Protein AF-A0A933WQN5-F1 (afdb_monomer_lite)

Foldseek 3Di:
DDPPDPPPDDFDLALVVLVDDLVLVLLLVLLLCVVVPWAWLVRLLLQQLGDSNHSLNSLVVCVVVQQWDFDDPDPVCSNGGTIHGDPNVVVVNVVSQVLFSDNGHHAGELVVLVVPLVPQAQDPPLLVLLCVLVVLLLFDSVLSNLLSVLQSLLAEAEEAQAALVCLVVNLVSQLRSQDDKDKDACWHDDPSAIEGQDDPVFWAAPVPPPDPDDPVCVVVVVVVSHDSIGITRQTREEDPPAADLQQQAWDADPNRGHTYDHNQSNNFSEEYEYRPNVRCQPRLLSNLVFDLVCCNVQWGWYQDPVRDIDIHGGGYRYYYYNDALVLHDPSNSVRHPYYGYRFAQDDCSQLVNLCSLCDPPLDDPCVSVVLCVVCVVVVNNTPNLSVQLSVQLVVVCVVCPPNDDPDPVSSVVSNVRSVVVVVVVVVPRPDPPD

Secondary structure (DSSP, 8-state):
---------PPP-SSGGG-S-HHHHHHHHHHHHHHH-SB-HHHHHHHHTS-HHHHHHHHHHHHHTTSEEEE-SSGGGGGGSEEEE-HHHHHHHHHHHTT----SSPPEEHHHHHHHTT--PPPTTHHHHHHHHHHTTT--HHHHHHHHHHHHHT-EEEEES--TTTHHHHHHHHHHH--SEEEEESEEEETTEEEE---TTT--BSTT---TT-TTTTTTGGGTS--SEEEEEPPEEEE-SS--HHHHSPEEPTTT--EEPPHHHHTTTSEEEESSTTS-HHHHHHHIIIIIHHHTTTEEEEE-TTS-EEEEE---EEEEET--GGGS-HHHHHHEEEEEE--B--TTHHHHHHHHHS-TTTS-TTHHHHHHHHHHHTT--BHHHHHHHHHHHHHHHHHHGGG----HHHHHHHHHHHHHHHHHHHHTS-----

Radius of gyration: 27.41 Å; chains: 1; bounding box: 64×62×77 Å

pLDDT: mean 86.14, std 16.0, range [29.2, 98.12]

Sequence (434 aa):
MNEDLPRTWSQPTTVAELHLPPTFVADHCIRTLSYQGPMTPTEIARHWHIHDAVVTEIIEVLKATGLVQIDSRQATLERHGRVRLTDLGQARVAAARERTWYAGPLPVSLADLRGRAGDMPAPDGMREVVRAELGALAIEASAADEIGQALVAGATLAISGVAADEQHELARALGWALIGEVTLPYAMFAAGAVVRMFDARYHRPTTSRSSAGDADDILRSHSDGGRQWATVARPAVTLTGGVLPSDVLPAYDDEAKFYLAPVPLAASGGLLCVADCGVNLPALADLARLWLIPGHDGAGIMLLRSGERIEVPWRAATVLFGVTPDMLPMASRHAATYGVDIAALAGGALAEFVARRLPAPTFPDGTPAIVAGLLERSGLGQRGAAAQTCRYLRDRARYEGAEFALTPEALQQAVAFAGAAAVASDDQRPRAVA

Structure (mmCIF, N/CA/C/O backbone):
data_AF-A0A933WQN5-F1
#
_entry.id   AF-A0A933WQN5-F1
#
loop_
_atom_site.group_PDB
_atom_site.id
_atom_site.type_symbol
_atom_site.label_atom_id
_atom_site.label_alt_id
_atom_site.label_comp_id
_atom_site.label_asym_id
_atom_site.label_entity_id
_atom_site.label_seq_id
_atom_site.pdbx_PDB_ins_code
_atom_site.Cartn_x
_atom_site.Cartn_y
_atom_site.Cartn_z
_atom_site.occupancy
_atom_site.B_iso_or_equiv
_atom_site.auth_seq_id
_atom_site.auth_comp_id
_atom_site.auth_asym_id
_atom_site.auth_atom_id
_atom_site.pdbx_PDB_model_num
ATOM 1 N N . MET A 1 1 ? 22.984 -4.377 29.761 1.00 34.69 1 MET A N 1
ATOM 2 C CA . MET A 1 1 ? 22.609 -5.797 29.887 1.00 34.69 1 MET A CA 1
ATOM 3 C C . MET A 1 1 ? 21.104 -5.872 30.072 1.00 34.69 1 MET A C 1
ATOM 5 O O . MET A 1 1 ? 20.617 -5.897 31.191 1.00 34.69 1 MET A O 1
ATOM 9 N N . ASN A 1 2 ? 20.388 -5.785 28.960 1.00 29.20 2 ASN A N 1
ATOM 10 C CA . ASN A 1 2 ? 19.104 -6.439 28.773 1.00 29.20 2 ASN A CA 1
ATOM 11 C C . ASN A 1 2 ? 19.095 -6.713 27.270 1.00 29.20 2 ASN A C 1
ATOM 13 O O . ASN A 1 2 ? 18.955 -5.784 26.482 1.00 29.20 2 ASN A O 1
ATOM 17 N N . GLU A 1 3 ? 19.511 -7.921 26.899 1.00 32.78 3 GLU A N 1
ATOM 18 C CA . GLU A 1 3 ? 19.456 -8.378 25.515 1.00 32.78 3 GLU A CA 1
ATOM 19 C C . GLU A 1 3 ? 17.987 -8.347 25.092 1.00 32.78 3 GLU A C 1
ATOM 21 O O . GLU A 1 3 ? 17.130 -8.902 25.785 1.00 32.78 3 GLU A O 1
ATOM 26 N N . ASP A 1 4 ? 17.706 -7.639 23.998 1.00 38.25 4 ASP A N 1
ATOM 27 C CA . ASP A 1 4 ? 16.404 -7.605 23.345 1.00 38.25 4 ASP A CA 1
ATOM 28 C C . ASP A 1 4 ? 16.048 -9.022 22.883 1.00 38.25 4 ASP A C 1
ATOM 30 O O . ASP A 1 4 ? 16.367 -9.453 21.775 1.00 38.25 4 ASP A O 1
ATOM 34 N N . LEU A 1 5 ? 15.388 -9.774 23.763 1.00 33.97 5 LEU A N 1
ATOM 35 C CA . LEU A 1 5 ? 14.609 -10.930 23.355 1.00 33.97 5 LEU A CA 1
ATOM 36 C C . LEU A 1 5 ? 13.571 -10.439 22.333 1.00 33.97 5 LEU A C 1
ATOM 38 O O . LEU A 1 5 ? 12.921 -9.418 22.587 1.00 33.97 5 LEU A O 1
ATOM 42 N N . PRO A 1 6 ? 13.382 -11.136 21.199 1.00 38.94 6 PRO A N 1
ATOM 43 C CA . PRO A 1 6 ? 12.379 -10.745 20.218 1.00 38.94 6 PRO A CA 1
ATOM 44 C C . PRO A 1 6 ? 11.023 -10.640 20.918 1.00 38.94 6 PRO A C 1
ATOM 46 O O . PRO A 1 6 ? 10.581 -11.592 21.571 1.00 38.94 6 PRO A O 1
ATOM 49 N N . ARG A 1 7 ? 10.375 -9.469 20.824 1.00 47.41 7 ARG A N 1
ATOM 50 C CA . ARG A 1 7 ? 9.037 -9.253 21.383 1.00 47.41 7 ARG A CA 1
ATOM 51 C C . ARG A 1 7 ? 8.089 -10.232 20.702 1.00 47.41 7 ARG A C 1
ATOM 53 O O . ARG A 1 7 ? 7.663 -10.039 19.569 1.00 47.41 7 ARG A O 1
ATOM 60 N N . THR A 1 8 ? 7.762 -11.317 21.391 1.00 53.09 8 THR A N 1
ATOM 61 C CA . THR A 1 8 ? 6.721 -12.232 20.939 1.00 53.09 8 THR A CA 1
ATOM 62 C C . THR A 1 8 ? 5.389 -11.529 21.157 1.00 53.09 8 THR A C 1
ATOM 64 O O . THR A 1 8 ? 4.888 -11.440 22.273 1.00 53.09 8 THR A O 1
ATOM 67 N N . TRP A 1 9 ? 4.837 -10.950 20.090 1.00 64.81 9 TRP A N 1
ATOM 68 C CA . TRP A 1 9 ? 3.533 -10.290 20.132 1.00 64.81 9 TRP A CA 1
ATOM 69 C C . TRP A 1 9 ? 2.453 -11.295 20.531 1.00 64.81 9 TRP A C 1
ATOM 71 O O . TRP A 1 9 ? 2.046 -12.138 19.724 1.00 64.81 9 TRP A O 1
ATOM 81 N N . SER A 1 10 ? 1.997 -11.197 21.777 1.00 71.12 10 SER A N 1
ATOM 82 C CA . SER A 1 10 ? 0.837 -11.921 22.281 1.00 71.12 10 SER A CA 1
ATOM 83 C C . SER A 1 10 ? -0.442 -11.244 21.801 1.00 71.12 10 SER A C 1
ATOM 85 O O . SER A 1 10 ? -0.535 -10.018 21.744 1.00 71.12 10 SER A O 1
ATOM 87 N N . GLN A 1 11 ? -1.438 -12.047 21.446 1.00 80.62 11 GLN A N 1
ATOM 88 C CA . GLN A 1 11 ? -2.759 -11.535 21.109 1.00 80.62 11 GLN A CA 1
ATOM 89 C C . GLN A 1 11 ? -3.402 -10.883 22.350 1.00 80.62 11 GLN A C 1
ATOM 91 O O . GLN A 1 11 ? -3.290 -11.467 23.428 1.00 80.62 11 GLN A O 1
ATOM 96 N N . PRO A 1 12 ? -4.095 -9.733 22.215 1.00 87.62 12 PRO A N 1
ATOM 97 C CA . PRO A 1 12 ? -4.874 -9.160 23.307 1.00 87.62 12 PRO A CA 1
ATOM 98 C C . PRO A 1 12 ? -5.915 -10.152 23.832 1.00 87.62 12 PRO A C 1
ATOM 100 O O . PRO A 1 12 ? -6.675 -10.735 23.052 1.00 87.62 12 PRO A O 1
ATOM 103 N N . THR A 1 13 ? -5.959 -10.327 25.148 1.00 89.75 13 THR A N 1
ATOM 104 C CA . THR A 1 13 ? -6.901 -11.216 25.845 1.00 89.75 13 THR A CA 1
ATOM 105 C C . THR A 1 13 ? -7.920 -10.467 26.699 1.00 89.75 13 THR A C 1
ATOM 107 O O . THR A 1 13 ? -8.930 -11.060 27.078 1.00 89.75 13 THR A O 1
ATOM 110 N N . THR A 1 14 ? -7.713 -9.166 26.921 1.00 92.38 14 THR A N 1
ATOM 111 C CA . THR A 1 14 ? -8.640 -8.265 27.628 1.00 92.38 14 THR A CA 1
ATOM 112 C C . THR A 1 14 ? -9.016 -7.051 26.770 1.00 92.38 14 THR A C 1
ATOM 114 O O . THR A 1 14 ? -8.303 -6.694 25.830 1.00 92.38 14 THR A O 1
ATOM 117 N N . VAL A 1 15 ? -10.134 -6.380 27.078 1.00 92.94 15 VAL A N 1
ATOM 118 C CA . VAL A 1 15 ? -10.544 -5.149 26.364 1.00 92.94 15 VAL A CA 1
ATOM 119 C C . VAL A 1 15 ? -9.545 -4.010 26.577 1.00 92.94 15 VAL A C 1
ATOM 121 O O . VAL A 1 15 ? -9.318 -3.214 25.667 1.00 92.94 15 VAL A O 1
ATOM 124 N N . ALA A 1 16 ? -8.922 -3.940 27.756 1.00 93.25 16 ALA A N 1
ATOM 125 C CA . ALA A 1 16 ? -7.923 -2.922 28.076 1.00 93.25 16 ALA A CA 1
ATOM 126 C C . ALA A 1 16 ? -6.682 -3.010 27.168 1.00 93.25 16 ALA A C 1
ATOM 128 O O . ALA A 1 16 ? -6.179 -1.979 26.722 1.00 93.25 16 ALA A O 1
ATOM 129 N N . GLU A 1 17 ? -6.242 -4.228 26.834 1.00 92.62 17 GLU A N 1
ATOM 130 C CA . GLU A 1 17 ? -5.099 -4.494 25.945 1.00 92.62 17 GLU A CA 1
ATOM 131 C C . GLU A 1 17 ? -5.346 -4.101 24.481 1.00 92.62 17 GLU A C 1
ATOM 133 O O . GLU A 1 17 ? -4.399 -4.037 23.703 1.00 92.62 17 GLU A O 1
ATOM 138 N N . LEU A 1 18 ? -6.596 -3.827 24.084 1.00 93.00 18 LEU A N 1
ATOM 139 C CA . LEU A 1 18 ? -6.897 -3.332 22.737 1.00 93.00 18 LEU A CA 1
ATOM 140 C C . LEU A 1 18 ? -6.445 -1.879 22.527 1.00 93.00 18 LEU A C 1
ATOM 142 O O . LEU A 1 18 ? -6.369 -1.430 21.385 1.00 93.00 18 LEU A O 1
ATOM 146 N N . HIS A 1 19 ? -6.262 -1.114 23.612 1.00 95.06 19 HIS A N 1
ATOM 147 C CA . HIS A 1 19 ? -5.967 0.325 23.582 1.00 95.06 19 HIS A CA 1
ATOM 148 C C . HIS A 1 19 ? -6.928 1.140 22.689 1.00 95.06 19 HIS A C 1
ATOM 150 O O . HIS A 1 19 ? -6.566 2.166 22.104 1.00 95.06 19 HIS A O 1
ATOM 156 N N . LEU A 1 20 ? -8.182 0.688 22.588 1.00 96.81 20 LEU A N 1
ATOM 157 C CA . LEU A 1 20 ? -9.261 1.356 21.865 1.00 96.81 20 LEU A CA 1
ATOM 158 C C . LEU A 1 20 ? -10.215 2.053 22.843 1.00 96.81 20 LEU A C 1
ATOM 160 O O . LEU A 1 20 ? -10.438 1.553 23.947 1.00 96.81 20 LEU A O 1
ATOM 164 N N . PRO A 1 21 ? -10.862 3.165 22.444 1.00 96.75 21 PRO A N 1
ATOM 165 C CA . PRO A 1 21 ? -11.896 3.779 23.268 1.00 96.75 21 PRO A CA 1
ATOM 166 C C . PRO A 1 21 ? -13.042 2.789 23.555 1.00 96.75 21 PRO A C 1
ATOM 168 O O . PRO A 1 21 ? -13.605 2.234 22.605 1.00 96.75 21 PRO A O 1
ATOM 171 N N . PRO A 1 22 ? -13.472 2.606 24.819 1.00 94.56 22 PRO A N 1
ATOM 172 C CA . PRO A 1 22 ? -14.534 1.652 25.159 1.00 94.56 22 PRO A CA 1
ATOM 173 C C . PRO A 1 22 ? -15.848 1.912 24.412 1.00 94.56 22 PRO A C 1
ATOM 175 O O . PRO A 1 22 ? -16.540 0.984 23.999 1.00 94.56 22 PRO A O 1
ATOM 178 N N . THR A 1 23 ? -16.170 3.187 24.173 1.00 94.62 23 THR A N 1
ATOM 179 C CA . THR A 1 23 ? -17.345 3.598 23.393 1.00 94.62 23 THR A CA 1
ATOM 180 C C . THR A 1 23 ? -17.260 3.152 21.936 1.00 94.62 23 THR A C 1
ATOM 182 O O . THR A 1 23 ? -18.267 2.720 21.380 1.00 94.62 23 THR A O 1
ATOM 185 N N . PHE A 1 24 ? -16.071 3.206 21.327 1.00 97.19 24 PHE A N 1
ATOM 186 C CA . PHE A 1 24 ? -15.846 2.722 19.968 1.00 97.19 24 PHE A CA 1
ATOM 187 C C . PHE A 1 24 ? -16.031 1.204 19.886 1.00 97.19 24 PHE A C 1
ATOM 189 O O . PHE A 1 24 ? -16.713 0.732 18.980 1.00 97.19 24 PHE A O 1
ATOM 196 N N . VAL A 1 25 ? -15.482 0.454 20.846 1.00 97.31 25 VAL A N 1
ATOM 197 C CA . VAL A 1 25 ? -15.598 -1.013 20.909 1.00 97.31 25 VAL A CA 1
ATOM 198 C C . VAL A 1 25 ? -17.058 -1.447 21.094 1.00 97.31 25 VAL A C 1
ATOM 200 O O . VAL A 1 25 ? -17.551 -2.307 20.361 1.00 97.31 25 VAL A O 1
ATOM 203 N N . ALA A 1 26 ? -17.783 -0.801 22.012 1.00 96.19 26 ALA A N 1
ATOM 204 C CA . ALA A 1 26 ? -19.210 -1.032 22.231 1.00 96.19 26 ALA A CA 1
ATOM 205 C C . ALA A 1 26 ? -20.041 -0.739 20.969 1.00 96.19 26 ALA A C 1
ATOM 207 O O . ALA A 1 26 ? -20.842 -1.571 20.538 1.00 96.19 26 ALA A O 1
ATOM 208 N N . ASP A 1 27 ? -19.808 0.419 20.340 1.00 97.38 27 ASP A N 1
ATOM 209 C CA . ASP A 1 27 ? -20.450 0.796 19.081 1.00 97.38 27 ASP A CA 1
ATOM 210 C C . ASP A 1 27 ? -20.128 -0.194 17.945 1.00 97.38 27 ASP A C 1
ATOM 212 O O . ASP A 1 27 ? -20.992 -0.502 17.125 1.00 97.38 27 ASP A O 1
ATOM 216 N N . HIS A 1 28 ? -18.894 -0.704 17.886 1.00 98.12 28 HIS A N 1
ATOM 217 C CA . HIS A 1 28 ? -18.466 -1.683 16.884 1.00 98.12 28 HIS A CA 1
ATOM 218 C C . HIS A 1 28 ? -19.211 -3.008 17.032 1.00 98.12 28 HIS A C 1
ATOM 220 O O . HIS A 1 28 ? -19.645 -3.574 16.026 1.00 98.12 28 HIS A O 1
ATOM 226 N N . CYS A 1 29 ? -19.448 -3.455 18.270 1.00 97.81 29 CYS A N 1
ATOM 227 C CA . CYS A 1 29 ? -20.253 -4.643 18.570 1.00 97.81 29 CYS A CA 1
ATOM 228 C C . CYS A 1 29 ? -21.681 -4.501 18.057 1.00 97.81 29 CYS A C 1
ATOM 230 O O . CYS A 1 29 ? -22.148 -5.324 17.268 1.00 97.81 29 CYS A O 1
ATOM 232 N N . ILE A 1 30 ? -22.360 -3.416 18.437 1.00 98.06 30 ILE A N 1
ATOM 233 C CA . ILE A 1 30 ? -23.757 -3.231 18.044 1.00 98.06 30 ILE A CA 1
ATOM 234 C C . ILE A 1 30 ? -23.906 -3.014 16.533 1.00 98.06 30 ILE A C 1
ATOM 236 O O . ILE A 1 30 ? -24.859 -3.523 15.947 1.00 98.06 30 ILE A O 1
ATOM 240 N N . ARG A 1 31 ? -22.949 -2.341 15.870 1.00 97.81 31 ARG A N 1
ATOM 241 C CA . ARG A 1 31 ? -22.921 -2.239 14.398 1.00 97.81 31 ARG A CA 1
ATOM 242 C C . ARG A 1 31 ? -22.758 -3.608 13.748 1.00 97.81 31 ARG A C 1
ATOM 244 O O . ARG A 1 31 ? -23.493 -3.926 12.820 1.00 97.81 31 ARG A O 1
ATOM 251 N N . THR A 1 32 ? -21.833 -4.421 14.255 1.00 97.94 32 THR A N 1
ATOM 252 C CA . THR A 1 32 ? -21.588 -5.775 13.739 1.00 97.94 32 THR A CA 1
ATOM 253 C C . THR A 1 32 ? -22.855 -6.625 13.824 1.00 97.94 32 THR A C 1
ATOM 255 O O . THR A 1 32 ? -23.288 -7.168 12.812 1.00 97.94 32 THR A O 1
ATOM 258 N N . LEU A 1 33 ? -23.507 -6.660 14.990 1.00 97.94 33 LEU A N 1
ATOM 259 C CA . LEU A 1 33 ? -24.759 -7.400 15.195 1.00 97.94 33 LEU A CA 1
ATOM 260 C C . LEU A 1 33 ? -25.924 -6.851 14.358 1.00 97.94 33 LEU A C 1
ATOM 262 O O . LEU A 1 33 ? -26.795 -7.609 13.939 1.00 97.94 33 LEU A O 1
ATOM 266 N N . SER A 1 34 ? -25.957 -5.541 14.097 1.00 97.81 34 SER A N 1
ATOM 267 C CA . SER A 1 34 ? -26.976 -4.934 13.233 1.00 97.81 34 SER A CA 1
ATOM 268 C C . SER A 1 34 ? -26.846 -5.390 11.778 1.00 97.81 34 SER A C 1
ATOM 270 O O . SER A 1 34 ? -27.858 -5.618 11.121 1.00 97.81 34 SER A O 1
ATOM 272 N N . TYR A 1 35 ? -25.617 -5.553 11.278 1.00 96.69 35 TYR A N 1
ATOM 273 C CA . TYR A 1 35 ? -25.368 -5.934 9.884 1.00 96.69 35 TYR A CA 1
ATOM 274 C C . TYR A 1 35 ? -25.373 -7.446 9.654 1.00 96.69 35 TYR A C 1
ATOM 276 O O . TYR A 1 35 ? -25.874 -7.902 8.631 1.00 96.69 35 TYR A O 1
ATOM 284 N N . GLN A 1 36 ? -24.809 -8.216 10.586 1.00 96.44 36 GLN A N 1
ATOM 285 C CA . GLN A 1 36 ? -24.665 -9.673 10.470 1.00 96.44 36 GLN A CA 1
ATOM 286 C C . GLN A 1 36 ? -25.844 -10.440 11.091 1.00 96.44 36 GLN A C 1
ATOM 288 O O . GLN A 1 36 ? -25.992 -11.642 10.877 1.00 96.44 36 GLN A O 1
ATOM 293 N N . GLY A 1 37 ? -26.692 -9.758 11.865 1.00 96.31 37 GLY A N 1
ATOM 294 C CA . GLY A 1 37 ? -27.723 -10.384 12.683 1.00 96.31 37 GLY A CA 1
ATOM 295 C C . GLY A 1 37 ? -27.170 -10.958 13.995 1.00 96.31 37 GLY A C 1
ATOM 296 O O . GLY A 1 37 ? -26.030 -10.684 14.375 1.00 96.31 37 GLY A O 1
ATOM 297 N N . PRO A 1 38 ? -27.981 -11.738 14.735 1.00 96.56 38 PRO A N 1
ATOM 298 C CA . PRO A 1 38 ? -27.545 -12.359 15.980 1.00 96.56 38 PRO A CA 1
ATOM 299 C C . PRO A 1 38 ? -26.350 -13.282 15.753 1.00 96.56 38 PRO A C 1
ATOM 301 O O . PRO A 1 38 ? -26.415 -14.104 14.844 1.00 96.56 38 PRO A O 1
ATOM 304 N N . MET A 1 39 ? -25.318 -13.215 16.596 1.00 96.06 39 MET A N 1
ATOM 305 C CA . MET A 1 39 ? -24.082 -14.006 16.469 1.00 96.06 39 MET A CA 1
ATOM 306 C C . MET A 1 39 ? -23.695 -14.651 17.803 1.00 96.06 39 MET A C 1
ATOM 308 O O . MET A 1 39 ? -23.986 -14.102 18.863 1.00 96.06 39 MET A O 1
ATOM 312 N N . THR A 1 40 ? -23.030 -15.805 17.784 1.00 94.69 40 THR A N 1
ATOM 313 C CA . THR A 1 40 ? -22.365 -16.338 18.990 1.00 94.69 40 THR A CA 1
ATOM 314 C C . THR A 1 40 ? -21.084 -15.545 19.297 1.00 94.69 40 THR A C 1
ATOM 316 O O . THR A 1 40 ? -20.512 -14.943 18.384 1.00 94.69 40 THR A O 1
ATOM 319 N N . PRO A 1 41 ? -20.570 -15.551 20.543 1.00 93.44 41 PRO A N 1
ATOM 320 C CA . PRO A 1 41 ? -19.302 -14.891 20.868 1.00 93.44 41 PRO A CA 1
ATOM 321 C C . PRO A 1 41 ? -18.140 -15.353 19.979 1.00 93.44 41 PRO A C 1
ATOM 323 O O . PRO A 1 41 ? -17.377 -14.527 19.492 1.00 93.44 41 PRO A O 1
ATOM 326 N N . THR A 1 42 ? -18.069 -16.649 19.671 1.00 92.06 42 THR A N 1
ATOM 327 C CA . THR A 1 42 ? -17.041 -17.211 18.783 1.00 92.06 42 THR A CA 1
ATOM 328 C C . THR A 1 42 ? -17.187 -16.741 17.335 1.00 92.06 42 THR A C 1
ATOM 330 O O . THR A 1 42 ? -16.191 -16.501 16.656 1.00 92.06 42 THR A O 1
ATOM 333 N N . GLU A 1 43 ? -18.416 -16.573 16.836 1.00 93.94 43 GLU A N 1
ATOM 334 C CA . GLU A 1 43 ? -18.649 -15.977 15.513 1.00 93.94 43 GLU A CA 1
ATOM 335 C C . GLU A 1 43 ? -18.165 -14.515 15.478 1.00 93.94 43 GLU A C 1
ATOM 337 O O . GLU A 1 43 ? -17.518 -14.112 14.511 1.00 93.94 43 GLU A O 1
ATOM 342 N N . ILE A 1 44 ? -18.421 -13.733 16.536 1.00 95.56 44 ILE A N 1
ATOM 343 C CA . ILE A 1 44 ? -17.958 -12.337 16.646 1.00 95.56 44 ILE A CA 1
ATOM 344 C C . ILE A 1 44 ? -16.427 -12.283 16.718 1.00 95.56 44 ILE A C 1
ATOM 346 O O . ILE A 1 44 ? -15.810 -11.506 15.991 1.00 95.56 44 ILE A O 1
ATOM 350 N N . ALA A 1 45 ? -15.803 -13.123 17.546 1.00 93.75 45 ALA A N 1
ATOM 351 C CA . ALA A 1 45 ? -14.350 -13.175 17.709 1.00 93.75 45 ALA A CA 1
ATOM 352 C C . ALA A 1 45 ? -13.639 -13.506 16.394 1.00 93.75 45 ALA A C 1
ATOM 354 O O . ALA A 1 45 ? -12.683 -12.823 16.018 1.00 93.75 45 ALA A O 1
ATOM 355 N N . ARG A 1 46 ? -14.166 -14.482 15.642 1.00 91.88 46 ARG A N 1
ATOM 356 C CA . ARG A 1 46 ? -13.685 -14.828 14.297 1.00 91.88 46 ARG A CA 1
ATOM 357 C C . ARG A 1 46 ? -13.839 -13.670 13.318 1.00 91.88 46 ARG A C 1
ATOM 359 O O . ARG A 1 46 ? -12.876 -13.332 12.642 1.00 91.88 46 ARG A O 1
ATOM 366 N N . HIS A 1 47 ? -15.015 -13.039 13.271 1.00 93.31 47 HIS A N 1
ATOM 367 C CA . HIS A 1 47 ? -15.279 -11.890 12.393 1.00 93.31 47 HIS A CA 1
ATOM 368 C C . HIS A 1 47 ? -14.359 -10.697 12.694 1.00 93.31 47 HIS A C 1
ATOM 370 O O . HIS A 1 47 ? -13.953 -9.959 11.798 1.00 93.31 47 HIS A O 1
ATOM 376 N N . TRP A 1 48 ? -13.998 -10.507 13.962 1.00 95.06 48 TRP A N 1
ATOM 377 C CA . TRP A 1 48 ? -13.121 -9.424 14.404 1.00 95.06 48 TRP A CA 1
ATOM 378 C C . TRP A 1 48 ? -11.637 -9.771 14.423 1.00 95.06 48 TRP A C 1
ATOM 380 O O . TRP A 1 48 ? -10.820 -8.863 14.573 1.00 95.06 48 TRP A O 1
ATOM 390 N N . HIS A 1 49 ? -11.296 -11.045 14.244 1.00 91.94 49 HIS A N 1
ATOM 391 C CA . HIS A 1 49 ? -9.953 -11.596 14.390 1.00 91.94 49 HIS A CA 1
ATOM 392 C C . HIS A 1 49 ? -9.305 -11.303 15.761 1.00 91.94 49 HIS A C 1
ATOM 394 O O . HIS A 1 49 ? -8.113 -10.994 15.849 1.00 91.94 49 HIS A O 1
ATOM 400 N N . ILE A 1 50 ? -10.084 -11.409 16.841 1.00 91.06 50 ILE A N 1
ATOM 401 C CA . ILE A 1 50 ? -9.618 -11.224 18.227 1.00 91.06 50 ILE A CA 1
ATOM 402 C C . ILE A 1 50 ? -9.907 -12.453 19.089 1.00 91.06 50 ILE A C 1
ATOM 404 O O . ILE A 1 50 ? -10.603 -13.368 18.663 1.00 91.06 50 ILE A O 1
ATOM 408 N N . HIS A 1 51 ? -9.359 -12.473 20.303 1.00 90.75 51 HIS A N 1
ATOM 409 C CA . HIS A 1 51 ? -9.525 -13.585 21.227 1.00 90.75 51 HIS A CA 1
ATOM 410 C C . HIS A 1 51 ? -10.951 -13.618 21.806 1.00 90.75 51 HIS A C 1
ATOM 412 O O . HIS A 1 51 ? -11.518 -12.574 22.139 1.00 90.75 51 HIS A O 1
ATOM 418 N N . ASP A 1 52 ? -11.511 -14.817 21.992 1.00 89.19 52 ASP A N 1
ATOM 419 C CA . ASP A 1 52 ? -12.878 -15.024 22.506 1.00 89.19 52 ASP A CA 1
ATOM 420 C C . ASP A 1 52 ? -13.115 -14.363 23.879 1.00 89.19 52 ASP A C 1
ATOM 422 O O . ASP A 1 52 ? -14.211 -13.873 24.172 1.00 89.19 52 ASP A O 1
ATOM 426 N N . ALA A 1 53 ? -12.080 -14.317 24.726 1.00 90.62 53 ALA A N 1
ATOM 427 C CA . ALA A 1 53 ? -12.152 -13.688 26.050 1.00 90.62 53 ALA A CA 1
ATOM 428 C C . ALA A 1 53 ? -12.487 -12.189 25.968 1.00 90.62 53 ALA A C 1
ATOM 430 O O . ALA A 1 53 ? -13.333 -11.709 26.722 1.00 90.62 53 ALA A O 1
ATOM 431 N N . VAL A 1 54 ? -11.908 -11.480 24.994 1.00 93.75 54 VAL A N 1
ATOM 432 C CA . VAL A 1 54 ? -12.158 -10.050 24.773 1.00 93.75 54 VAL A CA 1
ATOM 433 C C . VAL A 1 54 ? -13.610 -9.825 24.363 1.00 93.75 54 VAL A C 1
ATOM 435 O O . VAL A 1 54 ? -14.288 -8.951 24.893 1.00 93.75 54 VAL A O 1
ATOM 438 N N . VAL A 1 55 ? -14.122 -10.646 23.442 1.00 94.88 55 VAL A N 1
ATOM 439 C CA . VAL A 1 55 ? -15.525 -10.571 23.011 1.00 94.88 55 VAL A CA 1
ATOM 440 C C . VAL A 1 55 ? -16.478 -10.835 24.172 1.00 94.88 55 VAL A C 1
ATOM 442 O O . VAL A 1 55 ? -17.488 -10.145 24.306 1.00 94.88 55 VAL A O 1
ATOM 445 N N . THR A 1 56 ? -16.153 -11.803 25.028 1.00 93.69 56 THR A N 1
ATOM 446 C CA . THR A 1 56 ? -16.964 -12.134 26.206 1.00 93.69 56 THR A CA 1
ATOM 447 C C . THR A 1 56 ? -17.074 -10.937 27.152 1.00 93.69 56 THR A C 1
ATOM 449 O O . THR A 1 56 ? -18.185 -10.568 27.527 1.00 93.69 56 THR A O 1
ATOM 452 N N . GLU A 1 57 ? -15.954 -10.278 27.460 1.00 95.19 57 GLU A N 1
ATOM 453 C CA . GLU A 1 57 ? -15.922 -9.066 28.293 1.00 95.19 57 GLU A CA 1
ATOM 454 C C . GLU A 1 57 ? -16.781 -7.938 27.686 1.00 95.19 57 GLU A C 1
ATOM 456 O O . GLU A 1 57 ? -17.585 -7.308 28.378 1.00 95.19 57 GLU A O 1
ATOM 461 N N . ILE A 1 58 ? -16.700 -7.733 26.366 1.00 96.50 58 ILE A N 1
ATOM 462 C CA . ILE A 1 58 ? -17.511 -6.733 25.647 1.00 96.50 58 ILE A CA 1
ATOM 463 C C . ILE A 1 58 ? -19.006 -7.045 25.764 1.00 96.50 58 ILE A C 1
ATOM 465 O O . ILE A 1 58 ? -19.811 -6.147 26.022 1.00 96.50 58 ILE A O 1
ATOM 469 N N . ILE A 1 59 ? -19.398 -8.307 25.580 1.00 96.88 59 ILE A N 1
ATOM 470 C CA . ILE A 1 59 ? -20.802 -8.726 25.669 1.00 96.88 59 ILE A CA 1
ATOM 471 C C . ILE A 1 59 ? -21.337 -8.531 27.088 1.00 96.88 59 ILE A C 1
ATOM 473 O O . ILE A 1 59 ? -22.468 -8.069 27.235 1.00 96.88 59 ILE A O 1
ATOM 477 N N . GLU A 1 60 ? -20.555 -8.840 28.125 1.00 95.38 60 GLU A N 1
ATOM 478 C CA . GLU A 1 60 ? -20.967 -8.642 29.520 1.00 95.38 60 GLU A CA 1
ATOM 479 C C . GLU A 1 60 ? -21.273 -7.162 29.807 1.00 95.38 60 GLU A C 1
ATOM 481 O O . GLU A 1 60 ? -22.331 -6.851 30.363 1.00 95.38 60 GLU A O 1
ATOM 486 N N . VAL A 1 61 ? -20.429 -6.238 29.330 1.00 95.75 61 VAL A N 1
ATOM 487 C CA . VAL A 1 61 ? -20.662 -4.785 29.443 1.00 95.75 61 VAL 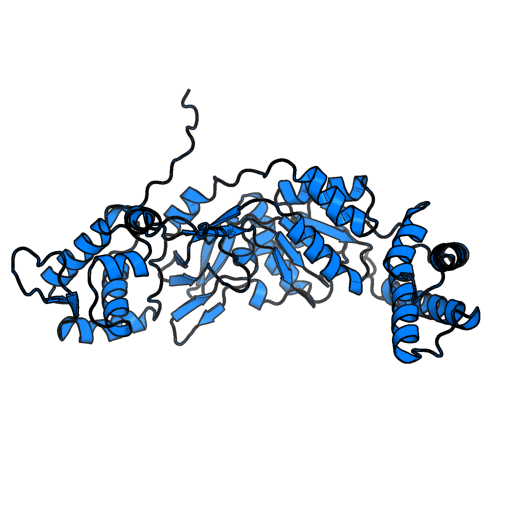A CA 1
ATOM 488 C C . VAL A 1 61 ? -21.921 -4.350 28.682 1.00 95.75 61 VAL A C 1
ATOM 490 O O . VAL A 1 61 ? -22.753 -3.597 29.201 1.00 95.75 61 VAL A O 1
ATOM 493 N N . LEU A 1 62 ? -22.107 -4.828 27.451 1.00 97.62 62 LEU A N 1
ATOM 494 C CA . LEU A 1 62 ? -23.273 -4.479 26.631 1.00 97.62 62 LEU A CA 1
ATOM 495 C C . LEU A 1 62 ? -24.580 -5.056 27.188 1.00 97.62 62 LEU A C 1
ATOM 497 O O . LEU A 1 62 ? -25.638 -4.436 27.069 1.00 97.62 62 LEU A O 1
ATOM 501 N N . LYS A 1 63 ? -24.519 -6.237 27.808 1.00 96.88 63 LYS A N 1
ATOM 502 C CA . LYS A 1 63 ? -25.661 -6.871 28.467 1.00 96.88 63 LYS A CA 1
ATOM 503 C C . LYS A 1 63 ? -26.035 -6.110 29.736 1.00 96.88 63 LYS A C 1
ATOM 505 O O . LYS A 1 63 ? -27.209 -5.814 29.935 1.00 96.88 63 LYS A O 1
ATOM 510 N N . ALA A 1 64 ? -25.052 -5.734 30.558 1.00 96.44 64 ALA A N 1
ATOM 511 C CA . ALA A 1 64 ? -25.276 -4.942 31.769 1.00 96.44 64 ALA A CA 1
ATOM 512 C C . ALA A 1 64 ? -25.887 -3.561 31.468 1.00 96.44 64 ALA A C 1
ATOM 514 O O . ALA A 1 64 ? -26.683 -3.048 32.250 1.00 96.44 64 ALA A O 1
ATOM 515 N N . THR A 1 65 ? -25.560 -2.981 30.311 1.00 96.56 65 THR A N 1
ATOM 516 C CA . THR A 1 65 ? -26.140 -1.716 29.825 1.00 96.56 65 THR A CA 1
ATOM 517 C C . THR A 1 65 ? -27.464 -1.891 29.070 1.00 96.56 65 THR A C 1
ATOM 519 O O . THR A 1 65 ? -28.051 -0.906 28.625 1.00 96.56 65 THR A O 1
ATOM 522 N N . GLY A 1 66 ? -27.961 -3.125 28.926 1.00 97.25 66 GLY A N 1
ATOM 523 C CA . GLY A 1 66 ? -29.236 -3.431 28.274 1.00 97.25 66 GLY A CA 1
ATOM 524 C C . GLY A 1 66 ? -29.236 -3.259 26.753 1.00 97.25 66 GLY A C 1
ATOM 525 O O . GLY A 1 66 ? -30.308 -3.225 26.153 1.00 97.25 66 GLY A O 1
ATOM 526 N N . LEU A 1 67 ? -28.069 -3.141 26.113 1.00 97.69 67 LEU A N 1
ATOM 527 C CA . LEU A 1 67 ? -27.936 -2.981 24.658 1.00 97.69 67 LEU A CA 1
ATOM 528 C C . LEU A 1 67 ? -28.044 -4.313 23.910 1.00 97.69 67 LEU A C 1
ATOM 530 O O . LEU A 1 67 ? -28.485 -4.356 22.760 1.00 97.69 67 LEU A O 1
ATOM 534 N N . VAL A 1 68 ? -27.651 -5.405 24.560 1.00 98.00 68 VAL A N 1
ATOM 535 C CA . VAL A 1 68 ? -27.756 -6.757 24.010 1.00 98.00 68 VAL A CA 1
ATOM 536 C C . VAL A 1 68 ? -28.411 -7.697 25.006 1.00 98.00 68 VAL A C 1
ATOM 538 O O . VAL A 1 68 ? -28.414 -7.469 26.214 1.00 98.00 68 VAL A O 1
ATOM 541 N N . GLN A 1 69 ? -28.942 -8.788 24.480 1.00 96.00 69 GLN A N 1
ATOM 542 C CA . GLN A 1 69 ? -29.422 -9.928 25.246 1.00 96.00 69 GLN A CA 1
ATOM 543 C C . GLN A 1 69 ? -28.897 -11.210 24.610 1.00 96.00 69 GLN A C 1
ATOM 545 O O . GLN A 1 69 ? -28.552 -11.229 23.425 1.00 96.00 69 GLN A O 1
ATOM 550 N N . ILE A 1 70 ? -28.822 -12.268 25.409 1.00 95.44 70 ILE A N 1
ATOM 551 C CA . ILE A 1 70 ? -28.275 -13.546 24.975 1.00 95.44 70 ILE A CA 1
ATOM 552 C C . ILE A 1 70 ? -29.403 -14.568 24.933 1.00 95.44 70 ILE A C 1
ATOM 554 O O . ILE A 1 70 ? -30.015 -14.874 25.955 1.00 95.44 70 ILE A O 1
ATOM 558 N N . ASP A 1 71 ? -29.662 -15.109 23.749 1.00 90.25 71 ASP A N 1
ATOM 559 C CA . ASP A 1 71 ? -30.601 -16.204 23.578 1.00 90.25 71 ASP A CA 1
ATOM 560 C C . ASP A 1 71 ? -29.861 -17.527 23.814 1.00 90.25 71 ASP A C 1
ATOM 562 O O . ASP A 1 71 ? -29.035 -17.963 23.003 1.00 90.25 71 ASP A O 1
ATOM 566 N N . SER A 1 72 ? -30.167 -18.183 24.935 1.00 84.81 72 SER A N 1
ATOM 567 C CA . SER A 1 72 ? -29.680 -19.526 25.254 1.00 84.81 72 SER A CA 1
ATOM 568 C C . SER A 1 72 ? -30.825 -20.435 25.688 1.00 84.81 72 SER A C 1
ATOM 570 O O . SER A 1 72 ? -31.703 -20.039 26.452 1.00 84.81 72 SER A O 1
ATOM 572 N N . ARG A 1 73 ? -30.800 -21.689 25.221 1.00 72.88 73 ARG A N 1
ATOM 573 C CA . ARG A 1 73 ? -31.776 -22.723 25.609 1.00 72.88 73 ARG A CA 1
ATOM 574 C C . ARG A 1 73 ? -31.542 -23.267 27.022 1.00 72.88 73 ARG A C 1
ATOM 576 O O . ARG A 1 73 ? -32.439 -23.887 27.582 1.00 72.88 73 ARG A O 1
ATOM 583 N N . GLN A 1 74 ? -30.351 -23.061 27.584 1.00 77.19 74 GLN A N 1
ATOM 584 C CA . GLN A 1 74 ? -29.977 -23.494 28.931 1.00 77.19 74 GLN A CA 1
ATOM 585 C C . GLN A 1 74 ? -29.178 -22.391 29.628 1.00 77.19 74 GLN A C 1
ATOM 587 O O . GLN A 1 74 ? -28.223 -21.863 29.056 1.00 77.19 74 GLN A O 1
ATOM 592 N N . ALA A 1 75 ? -29.525 -22.077 30.879 1.00 70.50 75 ALA A N 1
ATOM 593 C CA . ALA A 1 75 ? -28.847 -21.032 31.654 1.00 70.50 75 ALA A CA 1
ATOM 594 C C . ALA A 1 75 ? -27.339 -21.307 31.837 1.00 70.50 75 ALA A C 1
ATOM 596 O O . ALA A 1 75 ? -26.531 -20.387 31.835 1.00 70.50 75 ALA A O 1
ATOM 597 N N . THR A 1 76 ? -26.934 -22.578 31.909 1.00 73.12 76 THR A N 1
ATOM 598 C CA . THR A 1 76 ? -25.525 -22.996 32.027 1.00 73.12 76 THR A CA 1
ATOM 599 C C . THR A 1 76 ? -24.696 -22.751 30.764 1.00 73.12 76 THR A C 1
ATOM 601 O O . THR A 1 76 ? -23.479 -22.630 30.855 1.00 73.12 76 THR A O 1
ATOM 604 N N . LEU A 1 77 ? -25.334 -22.653 29.594 1.00 78.94 77 LEU A N 1
ATOM 605 C CA . LEU A 1 77 ? -24.681 -22.415 28.300 1.00 78.94 77 LEU A CA 1
ATOM 606 C C . LEU A 1 77 ? -24.839 -20.969 27.820 1.00 78.94 77 LEU A C 1
ATOM 608 O O . LEU A 1 77 ? -24.546 -20.668 26.665 1.00 78.94 77 LEU A O 1
ATOM 612 N N . GLU A 1 78 ? -25.300 -20.063 28.686 1.00 79.25 78 GLU A N 1
ATOM 613 C CA . GLU A 1 78 ? -25.567 -18.672 28.318 1.00 79.25 78 GLU A CA 1
ATOM 614 C C . GLU A 1 78 ? -24.339 -17.984 27.707 1.00 79.25 78 GLU A C 1
ATOM 616 O O . GLU A 1 78 ? -24.467 -17.281 26.714 1.00 79.25 78 GLU A O 1
ATOM 621 N N . ARG A 1 79 ? -23.129 -18.283 28.192 1.00 78.25 79 ARG A N 1
ATOM 622 C CA . ARG A 1 79 ? -21.871 -17.742 27.642 1.00 78.25 79 ARG A CA 1
ATOM 623 C C . ARG A 1 79 ? -21.572 -18.151 26.194 1.00 78.25 79 ARG A C 1
ATOM 625 O O . ARG A 1 79 ? -20.685 -17.568 25.589 1.00 78.25 79 ARG A O 1
ATOM 632 N N . HIS A 1 80 ? -22.299 -19.115 25.635 1.00 83.94 80 HIS A N 1
ATOM 633 C CA . HIS A 1 80 ? -22.185 -19.549 24.238 1.00 83.94 80 HIS A CA 1
ATOM 634 C C . HIS A 1 80 ? -23.451 -19.252 23.416 1.00 83.94 80 HIS A C 1
ATOM 636 O O . HIS A 1 80 ? -23.532 -19.630 22.246 1.00 83.94 80 HIS A O 1
ATOM 642 N N . GLY A 1 81 ? -24.452 -18.604 24.020 1.00 90.94 81 GLY A N 1
ATOM 643 C CA . GLY A 1 81 ? -25.711 -18.266 23.363 1.00 90.94 81 GLY A CA 1
ATOM 644 C C . GLY A 1 81 ? -25.542 -17.242 22.239 1.00 90.94 81 GLY A C 1
ATOM 645 O O . GLY A 1 81 ? -24.513 -16.574 22.122 1.00 90.94 81 GLY A O 1
ATOM 646 N N . ARG A 1 82 ? -26.570 -17.100 21.395 1.00 94.75 82 ARG A N 1
ATOM 647 C CA . ARG A 1 82 ? -26.556 -16.077 20.339 1.00 94.75 82 ARG A CA 1
ATOM 648 C C . ARG A 1 82 ? -26.859 -14.720 20.960 1.00 94.75 82 ARG A C 1
ATOM 650 O O . ARG A 1 82 ? -27.900 -14.533 21.583 1.00 94.75 82 ARG A O 1
ATOM 657 N N . VAL A 1 83 ? -25.953 -13.774 20.775 1.00 96.94 83 VAL A N 1
ATOM 658 C CA . VAL A 1 83 ? -26.114 -12.383 21.182 1.00 96.94 83 VAL A CA 1
ATOM 659 C C . VAL A 1 83 ? -26.972 -11.679 20.143 1.00 96.94 83 VAL A C 1
ATOM 661 O O . VAL A 1 83 ? -26.678 -11.741 18.950 1.00 96.94 83 VAL A O 1
ATOM 664 N N . ARG A 1 84 ? -28.020 -10.984 20.583 1.00 97.06 84 ARG A N 1
ATOM 665 C CA . ARG A 1 84 ? -28.841 -10.122 19.726 1.00 97.06 84 ARG A CA 1
ATOM 666 C C . ARG A 1 84 ? -29.042 -8.753 20.353 1.00 97.06 84 ARG A C 1
ATOM 668 O O . ARG A 1 84 ? -29.002 -8.600 21.574 1.00 97.06 84 ARG A O 1
ATOM 675 N N . LEU A 1 85 ? -29.309 -7.767 19.507 1.00 98.06 85 LEU A N 1
ATOM 676 C CA . LEU A 1 85 ? -29.650 -6.420 19.950 1.00 98.06 85 LEU A CA 1
ATOM 677 C C . LEU A 1 85 ? -31.009 -6.410 20.665 1.00 98.06 85 LEU A C 1
ATOM 679 O O . LEU A 1 85 ? -31.936 -7.135 20.295 1.00 98.06 85 LEU A O 1
ATOM 683 N N . THR A 1 86 ? -31.118 -5.583 21.700 1.00 98.12 86 THR A N 1
ATOM 684 C CA . THR A 1 86 ? -32.406 -5.147 22.261 1.00 98.12 86 THR A CA 1
ATOM 685 C C . THR A 1 86 ? -32.945 -3.965 21.452 1.00 98.12 86 THR A C 1
ATOM 687 O O . THR A 1 86 ? -32.233 -3.421 20.606 1.00 98.12 86 THR A O 1
ATOM 690 N N . ASP A 1 87 ? -34.163 -3.504 21.737 1.00 97.06 87 ASP A N 1
ATOM 691 C CA . ASP A 1 87 ? -34.697 -2.280 21.117 1.00 97.06 87 ASP A CA 1
ATOM 692 C C . ASP A 1 87 ? -33.821 -1.057 21.435 1.00 97.06 87 ASP A C 1
ATOM 694 O O . ASP A 1 87 ? -33.561 -0.226 20.563 1.00 97.06 87 ASP A O 1
ATOM 698 N N . LEU A 1 88 ? -33.278 -0.991 22.659 1.00 97.06 88 LEU A N 1
ATOM 699 C CA . LEU A 1 88 ? -32.309 0.034 23.055 1.00 97.06 88 LEU A CA 1
ATOM 700 C C . LEU A 1 88 ? -31.009 -0.085 22.245 1.00 97.06 88 LEU A C 1
ATOM 702 O O . LEU A 1 88 ? -30.483 0.920 21.766 1.00 97.06 88 LEU A O 1
ATOM 706 N N . GLY A 1 89 ? -30.512 -1.311 22.055 1.00 97.25 89 GLY A N 1
ATOM 707 C CA . GLY A 1 89 ? -29.360 -1.597 21.203 1.00 97.25 89 GLY A CA 1
ATOM 708 C C . GLY A 1 89 ? -29.578 -1.146 19.762 1.00 97.25 89 GLY A C 1
ATOM 709 O O . GLY A 1 89 ? -28.741 -0.429 19.219 1.00 97.25 89 GLY A O 1
ATOM 710 N N . GLN A 1 90 ? -30.723 -1.498 19.169 1.00 96.69 90 GLN A N 1
ATOM 711 C CA . GLN A 1 90 ? -31.096 -1.098 17.810 1.00 96.69 90 GLN A CA 1
ATOM 712 C C . GLN A 1 90 ? -31.185 0.425 17.667 1.00 96.69 90 GLN A C 1
ATOM 714 O O . GLN A 1 90 ? -30.612 0.989 16.736 1.00 96.69 90 GLN A O 1
ATOM 719 N N . ALA A 1 91 ? -31.820 1.115 18.619 1.00 95.62 91 ALA A N 1
ATOM 720 C CA . ALA A 1 91 ? -31.876 2.576 18.622 1.00 95.62 91 ALA A CA 1
ATOM 721 C C . ALA A 1 91 ? -30.471 3.206 18.692 1.00 95.62 91 ALA A C 1
ATOM 723 O O . ALA A 1 91 ? -30.193 4.214 18.039 1.00 95.62 91 ALA A O 1
ATOM 724 N N . ARG A 1 92 ? -29.545 2.586 19.437 1.00 96.44 92 ARG A N 1
ATOM 725 C CA . ARG A 1 92 ? -28.169 3.073 19.598 1.00 96.44 92 ARG A CA 1
ATOM 726 C C . ARG A 1 92 ? -27.299 2.892 18.347 1.00 96.44 92 ARG A C 1
ATOM 728 O O . ARG A 1 92 ? -26.320 3.633 18.199 1.00 96.44 92 ARG A O 1
ATOM 735 N N . VAL A 1 93 ? -27.651 1.968 17.446 1.00 97.38 93 VAL A N 1
ATOM 736 C CA . VAL A 1 93 ? -26.923 1.717 16.186 1.00 97.38 93 VAL A CA 1
ATOM 737 C C . VAL A 1 93 ? -26.917 2.948 15.283 1.00 97.38 93 VAL A C 1
ATOM 739 O O . VAL A 1 93 ? -25.884 3.233 14.680 1.00 97.38 93 VAL A O 1
ATOM 742 N N . ALA A 1 94 ? -28.013 3.710 15.209 1.00 94.31 94 ALA A N 1
ATOM 743 C CA . ALA A 1 94 ? -28.079 4.905 14.363 1.00 94.31 94 ALA A CA 1
ATOM 744 C C . ALA A 1 94 ? -26.980 5.918 14.740 1.00 94.31 94 ALA A C 1
ATOM 746 O O . ALA A 1 94 ? -26.167 6.297 13.898 1.00 94.31 94 ALA A O 1
ATOM 747 N N . ALA A 1 95 ? -26.849 6.224 16.034 1.00 95.00 95 ALA A N 1
ATOM 748 C CA . ALA A 1 95 ? -25.790 7.092 16.553 1.00 95.00 95 ALA A CA 1
ATOM 749 C C . ALA A 1 95 ? -24.376 6.493 16.385 1.00 95.00 95 ALA A C 1
ATOM 751 O O . ALA A 1 95 ? -23.391 7.220 16.264 1.00 95.00 95 ALA A O 1
ATOM 752 N N . ALA A 1 96 ? -24.243 5.162 16.380 1.00 95.69 96 ALA A N 1
ATOM 753 C CA . ALA A 1 96 ? -22.967 4.498 16.107 1.00 95.69 96 ALA A CA 1
ATOM 754 C C . ALA A 1 96 ? -22.562 4.607 14.625 1.00 95.69 96 ALA A C 1
ATOM 756 O O . ALA A 1 96 ? -21.374 4.761 14.331 1.00 95.69 96 ALA A O 1
ATOM 757 N N . ARG A 1 97 ? -23.536 4.554 13.706 1.00 95.25 97 ARG A N 1
ATOM 758 C CA . ARG A 1 97 ? -23.349 4.734 12.256 1.00 95.25 97 ARG A CA 1
ATOM 759 C C . ARG A 1 97 ? -23.062 6.180 11.875 1.00 95.25 97 ARG A C 1
ATOM 761 O O . ARG A 1 97 ? -22.340 6.425 10.917 1.00 95.25 97 ARG A O 1
ATOM 768 N N . GLU A 1 98 ? -23.552 7.147 12.643 1.00 93.94 98 GLU A N 1
ATOM 769 C CA . GLU A 1 98 ? -23.182 8.551 12.450 1.00 93.94 98 GLU A CA 1
ATOM 770 C C . GLU A 1 98 ? -21.678 8.806 12.615 1.00 93.94 98 GLU A C 1
ATOM 772 O O . GLU A 1 98 ? -21.171 9.751 12.013 1.00 93.94 98 GLU A O 1
ATOM 777 N N . ARG A 1 99 ? -20.965 7.968 13.382 1.00 93.62 99 ARG A N 1
ATOM 778 C CA . ARG A 1 99 ? -19.502 8.033 13.528 1.00 93.62 99 ARG A CA 1
ATOM 779 C C . ARG A 1 99 ? -18.771 7.268 12.432 1.00 93.62 99 ARG A C 1
ATOM 781 O O . ARG A 1 99 ? -17.849 7.804 11.833 1.00 93.62 99 ARG A O 1
ATOM 788 N N . THR A 1 100 ? -19.157 6.016 12.196 1.00 97.00 100 THR A N 1
ATOM 789 C CA . THR A 1 100 ? -18.576 5.173 11.145 1.00 97.00 100 THR A CA 1
ATOM 790 C C . THR A 1 100 ? -19.485 3.999 10.827 1.00 97.00 100 THR A C 1
ATOM 792 O O . THR A 1 100 ? -20.138 3.449 11.714 1.00 97.00 100 THR A O 1
ATOM 795 N N . TRP A 1 101 ? -19.522 3.588 9.564 1.00 96.62 101 TRP A N 1
ATOM 796 C CA . TRP A 1 101 ? -20.202 2.369 9.130 1.00 96.62 101 TRP A CA 1
ATOM 797 C C . TRP A 1 101 ? -19.272 1.162 9.163 1.00 96.62 101 TRP A C 1
ATOM 799 O O . TRP A 1 101 ? -19.721 0.054 8.891 1.00 96.62 101 TRP A O 1
ATOM 809 N N . TYR A 1 102 ? -17.996 1.342 9.507 1.00 97.12 102 TYR A N 1
ATOM 810 C CA . TYR A 1 102 ? -17.057 0.238 9.576 1.00 97.12 102 TYR A CA 1
ATOM 811 C C . TYR A 1 102 ? -17.507 -0.815 10.604 1.00 97.12 102 TYR A C 1
ATOM 813 O O . TYR A 1 102 ? -17.758 -0.515 11.776 1.00 97.12 102 TYR A O 1
ATOM 821 N N . ALA A 1 103 ? -17.603 -2.059 10.138 1.00 95.75 103 ALA A N 1
ATOM 822 C CA . ALA A 1 103 ? -17.990 -3.236 10.916 1.00 95.75 103 ALA A CA 1
ATOM 823 C C . ALA A 1 103 ? -17.197 -4.484 10.478 1.00 95.75 103 ALA A C 1
ATOM 825 O O . ALA A 1 103 ? -17.698 -5.600 10.571 1.00 95.75 103 ALA A O 1
ATOM 826 N N . GLY A 1 104 ? -15.992 -4.291 9.929 1.00 94.38 104 GLY A N 1
ATOM 827 C CA . GLY A 1 104 ? -15.074 -5.376 9.564 1.00 94.38 104 GLY A CA 1
ATOM 828 C C . GLY A 1 104 ? -14.248 -5.882 10.758 1.00 94.38 104 GLY A C 1
ATOM 829 O O . GLY A 1 104 ? -14.644 -5.654 11.908 1.00 94.38 104 GLY A O 1
ATOM 830 N N . PRO A 1 105 ? -13.080 -6.505 10.496 1.00 95.38 105 PRO A N 1
ATOM 831 C CA . PRO A 1 105 ? -12.109 -6.879 11.526 1.00 95.38 105 PRO A CA 1
ATOM 832 C C . PRO A 1 105 ? -11.862 -5.743 12.522 1.00 95.38 105 PRO A C 1
ATOM 834 O O . PRO A 1 105 ? -11.775 -4.584 12.102 1.00 95.38 105 PRO A O 1
ATOM 837 N N . LEU A 1 106 ? -11.761 -6.035 13.824 1.00 96.69 106 LEU A N 1
ATOM 838 C CA . LEU A 1 106 ? -11.624 -4.976 14.826 1.00 96.69 106 LEU A CA 1
ATOM 839 C C . LEU A 1 106 ? -10.308 -4.214 14.580 1.00 96.69 106 LEU A C 1
ATOM 841 O O . LEU A 1 106 ? -9.260 -4.862 14.517 1.00 96.69 106 LEU A O 1
ATOM 845 N N . PRO A 1 107 ? -10.323 -2.874 14.442 1.00 97.12 107 PRO A N 1
ATOM 846 C CA . PRO A 1 107 ? -9.104 -2.127 14.160 1.00 97.12 107 PRO A CA 1
ATOM 847 C C . PRO A 1 107 ? -8.078 -2.229 15.290 1.00 97.12 107 PRO A C 1
ATOM 849 O O . PRO A 1 107 ? -8.450 -2.351 16.453 1.00 97.12 107 PRO A O 1
ATOM 852 N N . VAL A 1 108 ? -6.795 -2.120 14.960 1.00 95.38 108 VAL A N 1
ATOM 853 C CA . VAL A 1 108 ? -5.727 -1.967 15.962 1.00 95.38 108 VAL A CA 1
ATOM 854 C C . VAL A 1 108 ? -5.557 -0.497 16.332 1.00 95.38 108 VAL A C 1
ATOM 856 O O . VAL A 1 108 ? -5.777 0.381 15.493 1.00 95.38 108 VAL A O 1
ATOM 859 N N . SER A 1 109 ? -5.158 -0.189 17.564 1.00 95.94 109 SER A N 1
ATOM 860 C CA . SER A 1 109 ? -4.834 1.195 17.915 1.00 95.94 109 SER A CA 1
ATOM 861 C C . SER A 1 109 ? -3.572 1.663 17.170 1.00 95.94 109 SER A C 1
ATOM 863 O O . SER A 1 109 ? -2.682 0.867 16.853 1.00 95.94 109 SER A O 1
ATOM 865 N N . LEU A 1 110 ? -3.448 2.969 16.909 1.00 94.88 110 LEU A N 1
ATOM 866 C CA . LEU A 1 110 ? -2.203 3.529 16.361 1.00 94.88 110 LEU A CA 1
ATOM 867 C C . LEU A 1 110 ? -0.992 3.270 17.281 1.00 94.88 110 LEU A C 1
ATOM 869 O O . LEU A 1 110 ? 0.130 3.136 16.796 1.00 94.88 110 LEU A O 1
ATOM 873 N N . ALA A 1 111 ? -1.209 3.186 18.597 1.00 92.25 111 ALA A N 1
ATOM 874 C CA . ALA A 1 111 ? -0.158 2.877 19.563 1.00 92.25 111 ALA A CA 1
ATOM 875 C C . ALA A 1 111 ? 0.380 1.450 19.370 1.00 92.25 111 ALA A C 1
ATOM 877 O O . ALA A 1 111 ? 1.592 1.264 19.265 1.00 92.25 111 ALA A O 1
ATOM 878 N N . ASP A 1 112 ? -0.510 0.467 19.223 1.00 91.19 112 ASP A N 1
ATOM 879 C CA . ASP A 1 112 ? -0.123 -0.926 18.966 1.00 91.19 112 ASP A CA 1
ATOM 880 C C . ASP A 1 112 ? 0.523 -1.084 17.590 1.00 91.19 112 ASP A C 1
ATOM 882 O O . ASP A 1 112 ? 1.500 -1.820 17.437 1.00 91.19 112 ASP A O 1
ATOM 886 N N . LEU A 1 113 ? 0.024 -0.341 16.593 1.00 91.31 113 LEU A N 1
ATOM 887 C CA . LEU A 1 113 ? 0.629 -0.307 15.266 1.00 91.31 113 LEU A CA 1
ATOM 888 C C . LEU A 1 113 ? 2.087 0.163 15.316 1.00 91.31 113 LEU A C 1
ATOM 890 O O . LEU A 1 113 ? 2.963 -0.482 14.743 1.00 91.31 113 LEU A O 1
ATOM 894 N N . ARG A 1 114 ? 2.354 1.254 16.043 1.00 90.06 114 ARG A N 1
ATOM 895 C CA . ARG A 1 114 ? 3.712 1.777 16.263 1.00 90.06 114 ARG A CA 1
ATOM 896 C C . ARG A 1 114 ? 4.598 0.797 17.011 1.00 90.06 114 ARG A C 1
ATOM 898 O O . ARG A 1 114 ? 5.754 0.638 16.637 1.00 90.06 114 ARG A O 1
ATOM 905 N N . GLY A 1 115 ? 4.056 0.113 18.016 1.00 85.19 115 GLY A N 1
ATOM 906 C CA . GLY A 1 115 ? 4.796 -0.899 18.760 1.00 85.19 115 GLY A CA 1
ATOM 907 C C . GLY A 1 115 ? 5.357 -2.001 17.859 1.00 85.19 115 GLY A C 1
ATOM 908 O O . GLY A 1 115 ? 6.483 -2.435 18.084 1.00 85.19 115 GLY A O 1
ATOM 909 N N . ARG A 1 116 ? 4.595 -2.423 16.842 1.00 80.94 116 ARG A N 1
ATOM 910 C CA . ARG A 1 116 ? 4.910 -3.583 15.991 1.00 80.94 116 ARG A CA 1
ATOM 911 C C . ARG A 1 116 ? 5.776 -3.281 14.770 1.00 80.94 116 ARG A C 1
ATOM 913 O O . ARG A 1 116 ? 6.323 -4.198 14.165 1.00 80.94 116 ARG A O 1
ATOM 920 N N . ALA A 1 117 ? 5.929 -2.013 14.406 1.00 74.00 117 ALA A N 1
ATOM 921 C CA . ALA A 1 117 ? 6.627 -1.620 13.185 1.00 74.00 117 ALA A CA 1
ATOM 922 C C . ALA A 1 117 ? 8.143 -1.905 13.179 1.00 74.00 117 ALA A C 1
ATOM 924 O O . ALA A 1 117 ? 8.750 -1.898 12.110 1.00 74.00 117 ALA A O 1
ATOM 925 N N . GLY A 1 118 ? 8.753 -2.174 14.340 1.00 63.47 118 GLY A N 1
ATOM 926 C CA . GLY A 1 118 ? 10.186 -2.470 14.460 1.00 63.47 118 GLY A CA 1
ATOM 927 C C . GLY A 1 118 ? 10.622 -3.850 13.943 1.00 63.47 118 GLY A C 1
ATOM 928 O O . GLY A 1 118 ? 11.807 -4.050 13.692 1.00 63.47 118 GLY A O 1
ATOM 929 N N . ASP A 1 119 ? 9.693 -4.787 13.730 1.00 58.28 119 ASP A N 1
ATOM 930 C CA . ASP A 1 119 ? 10.008 -6.206 13.494 1.00 58.28 119 ASP A CA 1
ATOM 931 C C . ASP A 1 119 ? 9.994 -6.590 12.009 1.00 58.28 119 ASP A C 1
ATOM 933 O O . ASP A 1 119 ? 9.242 -7.457 11.563 1.00 58.28 119 ASP A O 1
ATOM 937 N N . MET A 1 120 ? 10.825 -5.920 11.215 1.00 65.44 120 MET A N 1
ATOM 938 C CA . MET A 1 120 ? 10.884 -6.116 9.765 1.00 65.44 120 MET A CA 1
ATOM 939 C C . MET A 1 120 ? 12.286 -6.540 9.322 1.00 65.44 120 MET A C 1
ATOM 941 O O . MET A 1 120 ? 13.025 -5.722 8.765 1.00 65.44 120 MET A O 1
ATOM 945 N N . PRO A 1 121 ? 12.683 -7.803 9.562 1.00 66.19 121 PRO A N 1
ATOM 946 C CA . PRO A 1 121 ? 13.998 -8.279 9.164 1.00 66.19 121 PRO A CA 1
ATOM 947 C C . PRO A 1 121 ? 14.161 -8.238 7.641 1.00 66.19 121 PRO A C 1
ATOM 949 O O . PRO A 1 121 ? 13.219 -8.484 6.875 1.00 66.19 121 PRO A O 1
ATOM 952 N N . ALA A 1 122 ? 15.379 -7.915 7.205 1.00 67.62 122 ALA A N 1
ATOM 953 C CA . ALA A 1 122 ? 15.770 -8.075 5.816 1.00 67.62 122 ALA A CA 1
ATOM 954 C C . ALA A 1 122 ? 15.771 -9.576 5.473 1.00 67.62 122 ALA A C 1
ATOM 956 O O . ALA A 1 122 ? 16.287 -10.374 6.253 1.00 67.62 122 ALA A O 1
ATOM 957 N N . PRO A 1 123 ? 15.176 -9.976 4.345 1.00 72.69 123 PRO A N 1
ATOM 958 C CA . PRO A 1 123 ? 15.157 -11.372 3.939 1.00 72.69 123 PRO A CA 1
ATOM 959 C C . PRO A 1 123 ? 16.531 -11.812 3.396 1.00 72.69 123 PRO A C 1
ATOM 961 O O . PRO A 1 123 ? 17.155 -11.099 2.605 1.00 72.69 123 PRO A O 1
ATOM 964 N N . ASP A 1 124 ? 16.984 -13.001 3.796 1.00 78.50 124 ASP A N 1
ATOM 965 C CA . ASP A 1 124 ? 18.235 -13.602 3.315 1.00 78.50 124 ASP A CA 1
ATOM 966 C C . ASP A 1 124 ? 18.153 -13.975 1.825 1.00 78.50 124 ASP A C 1
ATOM 968 O O . ASP A 1 124 ? 17.110 -14.403 1.335 1.00 78.50 124 ASP A O 1
ATOM 972 N N . GLY A 1 125 ? 19.267 -13.852 1.094 1.00 84.88 125 GLY A N 1
ATOM 973 C CA . GLY A 1 125 ? 19.358 -14.255 -0.321 1.00 84.88 125 GLY A CA 1
ATOM 974 C C . GLY A 1 125 ? 18.752 -13.266 -1.326 1.00 84.88 125 GLY A C 1
ATOM 975 O O . GLY A 1 125 ? 18.624 -13.575 -2.511 1.00 84.88 125 GLY A O 1
ATOM 976 N N . MET A 1 126 ? 18.376 -12.060 -0.884 1.00 88.00 126 MET A N 1
ATOM 977 C CA . MET A 1 126 ? 17.768 -11.048 -1.757 1.00 88.00 126 MET A CA 1
ATOM 978 C C . MET A 1 126 ? 18.706 -10.603 -2.890 1.00 88.00 126 MET A C 1
ATOM 980 O O . MET A 1 126 ? 18.242 -10.292 -3.984 1.00 88.00 126 MET A O 1
ATOM 984 N N . ARG A 1 127 ? 20.027 -10.612 -2.668 1.00 92.25 127 ARG A N 1
ATOM 985 C CA . ARG A 1 127 ? 21.016 -10.201 -3.676 1.00 92.25 127 ARG A CA 1
ATOM 986 C C . ARG A 1 127 ? 20.978 -11.096 -4.913 1.00 92.25 127 ARG A C 1
ATOM 988 O O . ARG A 1 127 ? 20.972 -10.596 -6.035 1.00 92.25 127 ARG A O 1
ATOM 995 N N . GLU A 1 128 ? 20.966 -12.409 -4.715 1.00 93.75 128 GLU A N 1
ATOM 996 C CA . GLU A 1 128 ? 20.963 -13.398 -5.791 1.00 93.75 128 GLU A CA 1
ATOM 997 C C . GLU A 1 128 ? 19.675 -13.301 -6.611 1.00 93.75 128 GLU A C 1
ATOM 999 O O . GLU A 1 128 ? 19.731 -13.313 -7.841 1.00 93.75 128 GLU A O 1
ATOM 1004 N N . VAL A 1 129 ? 18.533 -13.129 -5.938 1.00 93.75 129 VAL A N 1
ATOM 1005 C CA . VAL A 1 129 ? 17.228 -12.970 -6.594 1.00 93.75 129 VAL A CA 1
ATOM 1006 C C . VAL A 1 129 ? 17.176 -11.669 -7.395 1.00 93.75 129 VAL A C 1
ATOM 1008 O O . VAL A 1 129 ? 16.830 -11.701 -8.572 1.00 93.75 129 VAL A O 1
ATOM 1011 N N . VAL A 1 130 ? 17.588 -10.536 -6.812 1.00 94.56 130 VAL A N 1
ATOM 1012 C CA . VAL A 1 130 ? 17.629 -9.243 -7.519 1.00 94.56 130 VAL A CA 1
ATOM 1013 C C . VAL A 1 130 ? 18.516 -9.333 -8.761 1.00 94.56 130 VAL A C 1
ATOM 1015 O O . VAL A 1 130 ? 18.107 -8.910 -9.841 1.00 94.56 130 VAL A O 1
ATOM 1018 N N . ARG A 1 131 ? 19.710 -9.926 -8.651 1.00 94.44 131 ARG A N 1
ATOM 1019 C CA . ARG A 1 131 ? 20.604 -10.118 -9.802 1.00 94.44 131 ARG A CA 1
ATOM 1020 C C . ARG A 1 131 ? 19.985 -10.995 -10.885 1.00 94.44 131 ARG A C 1
ATOM 1022 O O . ARG A 1 131 ? 20.161 -10.690 -12.060 1.00 94.44 131 ARG A O 1
ATOM 1029 N N . ALA A 1 132 ? 19.283 -12.064 -10.515 1.00 93.81 132 ALA A N 1
ATOM 1030 C CA . ALA A 1 132 ? 18.618 -12.936 -11.478 1.00 93.81 132 ALA A CA 1
ATOM 1031 C C . ALA A 1 132 ? 17.484 -12.202 -12.218 1.00 93.81 132 ALA A C 1
ATOM 1033 O O . ALA A 1 132 ? 17.478 -12.173 -13.450 1.00 93.81 132 ALA A O 1
ATOM 1034 N N . GLU A 1 133 ? 16.580 -11.553 -11.479 1.00 95.00 133 GLU A N 1
ATOM 1035 C CA . GLU A 1 133 ? 15.426 -10.831 -12.033 1.00 95.00 133 GLU A CA 1
ATOM 1036 C C . GLU A 1 133 ? 15.853 -9.639 -12.905 1.00 95.00 133 GLU A C 1
ATOM 1038 O O . GLU A 1 133 ? 15.366 -9.464 -14.023 1.00 95.00 133 GLU A O 1
ATOM 1043 N N . LEU A 1 134 ? 16.815 -8.831 -12.447 1.00 93.62 134 LEU A N 1
ATOM 1044 C CA . LEU A 1 134 ? 17.310 -7.679 -13.210 1.00 93.62 134 LEU A CA 1
ATOM 1045 C C . LEU A 1 134 ? 18.254 -8.090 -14.344 1.00 93.62 134 LEU A C 1
ATOM 1047 O O . LEU A 1 134 ? 18.243 -7.490 -15.423 1.00 93.62 134 LEU A O 1
ATOM 1051 N N . GLY A 1 135 ? 19.019 -9.164 -14.149 1.00 91.00 135 GLY A N 1
ATOM 1052 C CA . GLY A 1 135 ? 19.841 -9.777 -15.184 1.00 91.00 135 GLY A CA 1
ATOM 1053 C C . GLY A 1 135 ? 19.004 -10.239 -16.374 1.00 91.00 135 GLY A C 1
ATOM 1054 O O . GLY A 1 135 ? 19.440 -10.060 -17.510 1.00 91.00 135 GLY A O 1
ATOM 1055 N N . ALA A 1 136 ? 17.768 -10.714 -16.154 1.00 89.44 136 ALA A N 1
ATOM 1056 C CA . ALA A 1 136 ? 16.792 -11.039 -17.204 1.00 89.44 136 ALA A CA 1
ATOM 1057 C C . ALA A 1 136 ? 16.317 -9.815 -18.020 1.00 89.44 136 ALA A C 1
ATOM 1059 O O . ALA A 1 136 ? 15.818 -9.964 -19.138 1.00 89.44 136 ALA A O 1
ATOM 1060 N N . LEU A 1 137 ? 16.604 -8.597 -17.551 1.00 89.12 137 LEU A N 1
ATOM 1061 C CA . LEU A 1 137 ? 16.372 -7.335 -18.261 1.00 89.12 137 LEU A CA 1
ATOM 1062 C C . LEU A 1 137 ? 17.652 -6.714 -18.845 1.00 89.12 137 LEU A C 1
ATOM 1064 O O . LEU A 1 137 ? 17.615 -5.582 -19.321 1.00 89.12 137 LEU A O 1
ATOM 1068 N N . ALA A 1 138 ? 18.772 -7.441 -18.845 1.00 89.94 138 ALA A N 1
ATOM 1069 C CA . ALA A 1 138 ? 20.076 -6.984 -19.339 1.00 89.94 138 ALA A CA 1
ATOM 1070 C C . ALA A 1 138 ? 20.543 -5.730 -18.582 1.00 89.94 138 ALA A C 1
ATOM 1072 O O . ALA A 1 138 ? 21.016 -4.757 -19.164 1.00 89.94 138 ALA A O 1
ATOM 1073 N N . ILE A 1 139 ? 20.312 -5.736 -17.268 1.00 90.69 139 ILE A N 1
ATOM 1074 C CA . ILE A 1 139 ? 20.863 -4.766 -16.326 1.00 90.69 139 ILE A CA 1
ATOM 1075 C C . ILE A 1 139 ? 22.172 -5.351 -15.794 1.00 90.69 139 ILE A C 1
ATOM 1077 O O . ILE A 1 139 ? 22.222 -6.525 -15.419 1.00 90.69 139 ILE A O 1
ATOM 1081 N N . GLU A 1 140 ? 23.233 -4.546 -15.783 1.00 90.25 140 GLU A N 1
ATOM 1082 C CA . GLU A 1 140 ? 24.546 -4.982 -15.307 1.00 90.25 140 GLU A CA 1
ATOM 1083 C C . GLU A 1 140 ? 24.520 -5.363 -13.822 1.00 90.25 140 GLU A C 1
ATOM 1085 O O . GLU A 1 140 ? 23.774 -4.797 -13.021 1.00 90.25 140 GLU A O 1
ATOM 1090 N N . ALA A 1 141 ? 25.377 -6.310 -13.432 1.00 91.25 141 ALA A N 1
ATOM 1091 C CA . ALA A 1 141 ? 25.416 -6.822 -12.063 1.00 91.25 141 ALA A CA 1
ATOM 1092 C C . ALA A 1 141 ? 25.747 -5.742 -11.014 1.00 91.25 141 ALA A C 1
ATOM 1094 O O . ALA A 1 141 ? 25.272 -5.838 -9.885 1.00 91.25 141 ALA A O 1
ATOM 1095 N N . SER A 1 142 ? 26.531 -4.723 -11.381 1.00 91.69 142 SER A N 1
ATOM 1096 C CA . SER A 1 142 ? 26.833 -3.550 -10.546 1.00 91.69 142 SER A CA 1
ATOM 1097 C C . SER A 1 142 ? 25.578 -2.719 -10.271 1.00 91.69 142 SER A C 1
ATOM 1099 O O . SER A 1 142 ? 25.230 -2.503 -9.114 1.00 91.69 142 SER A O 1
ATOM 1101 N N . ALA A 1 143 ? 24.845 -2.339 -11.322 1.00 92.81 143 ALA A N 1
ATOM 1102 C CA . ALA A 1 143 ? 23.581 -1.616 -11.197 1.00 92.81 143 ALA A CA 1
ATOM 1103 C C . ALA A 1 143 ? 22.534 -2.441 -10.431 1.00 92.81 143 ALA A C 1
ATOM 1105 O O . ALA A 1 143 ? 21.826 -1.910 -9.578 1.00 92.81 143 ALA A O 1
ATOM 1106 N N . ALA A 1 144 ? 22.460 -3.752 -10.682 1.00 94.50 144 ALA A N 1
ATOM 1107 C CA . ALA A 1 144 ? 21.570 -4.645 -9.945 1.00 94.50 144 ALA A CA 1
ATOM 1108 C C . ALA A 1 144 ? 21.912 -4.715 -8.445 1.00 94.50 144 ALA A C 1
ATOM 1110 O O . ALA A 1 144 ? 21.002 -4.739 -7.618 1.00 94.50 144 ALA A O 1
ATOM 1111 N N . ASP A 1 145 ? 23.199 -4.711 -8.082 1.00 94.25 145 ASP A N 1
ATOM 1112 C CA . ASP A 1 145 ? 23.632 -4.663 -6.682 1.00 94.25 145 ASP A CA 1
ATOM 1113 C C . ASP A 1 145 ? 23.258 -3.336 -6.005 1.00 94.25 145 ASP A C 1
ATOM 1115 O O . ASP A 1 145 ? 22.759 -3.359 -4.881 1.00 94.25 145 ASP A O 1
ATOM 1119 N N . GLU A 1 146 ? 23.450 -2.196 -6.676 1.00 94.06 146 GLU A N 1
ATOM 1120 C CA . GLU A 1 146 ? 23.066 -0.877 -6.147 1.00 94.06 146 GLU A CA 1
ATOM 1121 C C . GLU A 1 146 ? 21.551 -0.777 -5.925 1.00 94.06 146 GLU A C 1
ATOM 1123 O O . GLU A 1 146 ? 21.093 -0.325 -4.871 1.00 94.06 146 GLU A O 1
ATOM 1128 N N . ILE A 1 147 ? 20.763 -1.277 -6.883 1.00 95.19 147 ILE A N 1
ATOM 1129 C CA . ILE A 1 147 ? 19.307 -1.371 -6.753 1.00 95.19 147 ILE A CA 1
ATOM 1130 C C . ILE A 1 147 ? 18.942 -2.278 -5.570 1.00 95.19 147 ILE A C 1
ATOM 1132 O O . ILE A 1 147 ? 18.157 -1.882 -4.708 1.00 95.19 147 ILE A O 1
ATOM 1136 N N . GLY A 1 148 ? 19.533 -3.474 -5.486 1.00 93.56 148 GLY A N 1
ATOM 1137 C CA . GLY A 1 148 ? 19.286 -4.423 -4.399 1.00 93.56 148 GLY A CA 1
ATOM 1138 C C . GLY A 1 148 ? 19.618 -3.853 -3.018 1.00 93.56 148 GLY A C 1
ATOM 1139 O O . GLY A 1 148 ? 18.848 -4.038 -2.075 1.00 93.56 148 GLY A O 1
ATOM 1140 N N . GLN A 1 149 ? 20.713 -3.095 -2.905 1.00 91.62 149 GLN A N 1
ATOM 1141 C CA . GLN A 1 149 ? 21.089 -2.395 -1.679 1.00 91.62 149 GLN A CA 1
ATOM 1142 C C . GLN A 1 149 ? 20.016 -1.383 -1.257 1.00 91.62 149 GLN A C 1
ATOM 1144 O O . GLN A 1 149 ? 19.613 -1.372 -0.091 1.00 91.62 149 GLN A O 1
ATOM 1149 N N . ALA A 1 150 ? 19.523 -0.564 -2.192 1.00 91.75 150 ALA A N 1
ATOM 1150 C CA . ALA A 1 150 ? 18.474 0.414 -1.913 1.00 91.75 150 ALA A CA 1
ATOM 1151 C C . ALA A 1 150 ? 17.156 -0.256 -1.481 1.00 91.75 150 ALA A C 1
ATOM 1153 O O . ALA A 1 150 ? 16.503 0.220 -0.547 1.00 91.75 150 ALA A O 1
ATOM 1154 N N . LEU A 1 151 ? 16.796 -1.388 -2.102 1.00 92.06 151 LEU A N 1
ATOM 1155 C CA . LEU A 1 151 ? 15.601 -2.157 -1.740 1.00 92.06 151 LEU A CA 1
ATOM 1156 C C . LEU A 1 151 ? 15.669 -2.690 -0.303 1.00 92.06 151 LEU A C 1
ATOM 1158 O O . LEU A 1 151 ? 14.732 -2.490 0.469 1.00 92.06 151 LEU A O 1
ATOM 1162 N N . VAL A 1 152 ? 16.783 -3.322 0.083 1.00 88.69 152 VAL A N 1
ATOM 1163 C CA . VAL A 1 152 ? 16.978 -3.852 1.448 1.00 88.69 152 VAL A CA 1
ATOM 1164 C C . VAL A 1 152 ? 16.991 -2.725 2.483 1.00 88.69 152 VAL A C 1
ATOM 1166 O O . VAL A 1 152 ? 16.416 -2.852 3.567 1.00 88.69 152 VAL A O 1
ATOM 1169 N N . ALA A 1 153 ? 17.606 -1.592 2.139 1.00 86.88 153 ALA A N 1
ATOM 1170 C CA . ALA A 1 153 ? 17.646 -0.417 3.000 1.00 86.88 153 ALA A CA 1
ATOM 1171 C C . ALA A 1 153 ? 16.270 0.249 3.183 1.00 86.88 153 ALA A C 1
ATOM 1173 O O . ALA A 1 153 ? 16.120 1.059 4.101 1.00 86.88 153 ALA A O 1
ATOM 1174 N N . GLY A 1 154 ? 15.269 -0.090 2.359 1.00 88.75 154 GLY A N 1
ATOM 1175 C CA . GLY A 1 154 ? 13.988 0.615 2.314 1.00 88.75 154 GLY A CA 1
ATOM 1176 C C . GLY A 1 154 ? 14.149 2.068 1.863 1.00 88.75 154 GLY A C 1
ATOM 1177 O O . GLY A 1 154 ? 13.403 2.931 2.314 1.00 88.75 154 GLY A O 1
ATOM 1178 N N . ALA A 1 155 ? 15.165 2.348 1.045 1.00 91.19 155 ALA A N 1
ATOM 1179 C CA . ALA A 1 155 ? 15.520 3.695 0.622 1.00 91.19 155 ALA A CA 1
ATOM 1180 C C . ALA A 1 155 ? 14.721 4.143 -0.609 1.00 91.19 155 ALA A C 1
ATOM 1182 O O . ALA A 1 155 ? 14.087 3.338 -1.297 1.00 91.19 155 ALA A O 1
ATOM 1183 N N . THR A 1 156 ? 14.796 5.440 -0.910 1.00 94.00 156 THR A N 1
ATOM 1184 C CA . THR A 1 156 ? 14.302 5.982 -2.179 1.00 94.00 156 THR A CA 1
ATOM 1185 C C . THR A 1 156 ? 15.435 6.008 -3.204 1.00 94.00 156 THR A C 1
ATOM 1187 O O . THR A 1 156 ? 16.496 6.588 -2.966 1.00 94.00 156 THR A O 1
ATOM 1190 N N . LEU A 1 157 ? 15.187 5.394 -4.354 1.00 94.56 157 LEU A N 1
ATOM 1191 C CA . LEU A 1 157 ? 16.090 5.270 -5.488 1.00 94.56 157 LEU A CA 1
ATOM 1192 C C . LEU A 1 157 ? 15.477 5.952 -6.715 1.00 94.56 157 LEU A C 1
ATOM 1194 O O . LEU A 1 157 ? 14.326 5.697 -7.066 1.00 94.56 157 LEU A O 1
ATOM 1198 N N . ALA A 1 158 ? 16.261 6.773 -7.403 1.00 94.62 158 ALA A N 1
ATOM 1199 C CA . ALA A 1 158 ? 15.937 7.274 -8.732 1.00 94.62 158 ALA A CA 1
ATOM 1200 C C . ALA A 1 158 ? 16.639 6.416 -9.796 1.00 94.62 158 ALA A C 1
ATOM 1202 O O . ALA A 1 158 ? 17.848 6.202 -9.711 1.00 94.62 158 ALA A O 1
ATOM 1203 N N . ILE A 1 159 ? 15.892 5.926 -10.789 1.00 94.62 159 ILE A N 1
ATOM 1204 C CA . ILE A 1 159 ? 16.449 5.166 -11.914 1.00 94.62 159 ILE A CA 1
ATOM 1205 C C . ILE A 1 159 ? 16.238 5.944 -13.212 1.00 94.62 159 ILE A C 1
ATOM 1207 O O . ILE A 1 159 ? 15.101 6.163 -13.648 1.00 94.62 159 ILE A O 1
ATOM 1211 N N . SER A 1 160 ? 17.342 6.313 -13.861 1.00 91.25 160 SER A N 1
ATOM 1212 C CA . SER A 1 160 ? 17.355 6.937 -15.185 1.00 91.25 160 SER A CA 1
ATOM 1213 C C . SER A 1 160 ? 17.713 5.934 -16.281 1.00 91.25 160 SER A C 1
ATOM 1215 O O . SER A 1 160 ? 18.152 4.817 -16.016 1.00 91.25 160 SER A O 1
ATOM 1217 N N . GLY A 1 161 ? 17.478 6.314 -17.539 1.00 88.19 161 GLY A N 1
ATOM 1218 C CA . GLY A 1 161 ? 17.859 5.486 -18.687 1.00 88.19 161 GLY A CA 1
ATOM 1219 C C . GLY A 1 161 ? 16.934 4.303 -18.983 1.00 88.19 161 GLY A C 1
ATOM 1220 O O . GLY A 1 161 ? 17.151 3.591 -19.961 1.00 88.19 161 GLY A O 1
ATOM 1221 N N . VAL A 1 162 ? 15.884 4.109 -18.181 1.00 88.69 162 VAL A N 1
ATOM 1222 C CA . VAL A 1 162 ? 14.816 3.134 -18.442 1.00 88.69 162 VAL A CA 1
ATOM 1223 C C . VAL A 1 162 ? 13.940 3.637 -19.588 1.00 88.69 162 VAL A C 1
ATOM 1225 O O . VAL A 1 162 ? 13.445 4.766 -19.532 1.00 88.69 162 VAL A O 1
ATOM 1228 N N . ALA A 1 163 ? 13.700 2.812 -20.609 1.00 83.44 163 ALA A N 1
ATOM 1229 C CA . ALA A 1 163 ? 12.713 3.153 -21.628 1.00 83.44 163 ALA A CA 1
ATOM 1230 C C . ALA A 1 163 ? 11.300 3.198 -21.014 1.00 83.44 163 ALA A C 1
ATOM 1232 O O . ALA A 1 163 ? 10.991 2.442 -20.092 1.00 83.44 163 ALA A O 1
ATOM 1233 N N . ALA A 1 164 ? 10.422 4.072 -21.515 1.00 78.81 164 ALA A N 1
ATOM 1234 C CA . ALA A 1 164 ? 9.072 4.241 -20.964 1.00 78.81 164 ALA A CA 1
ATOM 1235 C C . ALA A 1 164 ? 8.255 2.931 -20.969 1.00 78.81 164 ALA A C 1
ATOM 1237 O O . ALA A 1 164 ? 7.539 2.635 -20.017 1.00 78.81 164 ALA A O 1
ATOM 1238 N N . ASP A 1 165 ? 8.414 2.105 -22.005 1.00 78.94 165 ASP A N 1
ATOM 1239 C CA . ASP A 1 165 ? 7.767 0.796 -22.127 1.00 78.94 165 ASP A CA 1
ATOM 1240 C C . ASP A 1 165 ? 8.400 -0.296 -21.245 1.00 78.94 165 ASP A C 1
ATOM 1242 O O . ASP A 1 165 ? 7.796 -1.350 -21.054 1.00 78.94 165 ASP A O 1
ATOM 1246 N N . GLU A 1 166 ? 9.574 -0.043 -20.662 1.00 86.06 166 GLU A N 1
ATOM 1247 C CA . GLU A 1 166 ? 10.259 -0.955 -19.741 1.00 86.06 166 GLU A CA 1
ATOM 1248 C C . GLU A 1 166 ? 9.985 -0.660 -18.264 1.00 86.06 166 GLU A C 1
ATOM 1250 O O . GLU A 1 166 ? 10.200 -1.539 -17.432 1.00 86.06 166 GLU A O 1
ATOM 1255 N N . GLN A 1 167 ? 9.503 0.537 -17.907 1.00 90.00 167 GLN A N 1
ATOM 1256 C CA . GLN A 1 167 ? 9.311 0.921 -16.499 1.00 90.00 167 GLN A CA 1
ATOM 1257 C C . GLN A 1 167 ? 8.388 -0.055 -15.759 1.00 90.00 167 GLN A C 1
ATOM 1259 O O . GLN A 1 167 ? 8.687 -0.466 -14.640 1.00 90.00 167 GLN A O 1
ATOM 1264 N N . HIS A 1 168 ? 7.298 -0.485 -16.401 1.00 89.50 168 HIS A N 1
ATOM 1265 C CA . HIS A 1 168 ? 6.371 -1.450 -15.809 1.00 89.50 168 HIS A CA 1
ATOM 1266 C C . HIS A 1 168 ? 6.976 -2.858 -15.695 1.00 89.50 168 HIS A C 1
ATOM 1268 O O . HIS A 1 168 ? 6.748 -3.564 -14.713 1.00 89.50 168 HIS A O 1
ATOM 1274 N N . GLU A 1 169 ? 7.767 -3.271 -16.686 1.00 91.06 169 GLU A N 1
ATOM 1275 C CA . GLU A 1 169 ? 8.457 -4.559 -16.664 1.00 91.06 169 GLU A CA 1
ATOM 1276 C C . GLU A 1 169 ? 9.511 -4.606 -15.551 1.00 91.06 169 GLU A C 1
ATOM 1278 O O . GLU A 1 169 ? 9.551 -5.576 -14.793 1.00 91.06 169 GLU A O 1
ATOM 1283 N N . LEU A 1 170 ? 10.285 -3.530 -15.400 1.00 93.88 170 LEU A N 1
ATOM 1284 C CA . LEU A 1 170 ? 11.262 -3.362 -14.333 1.00 9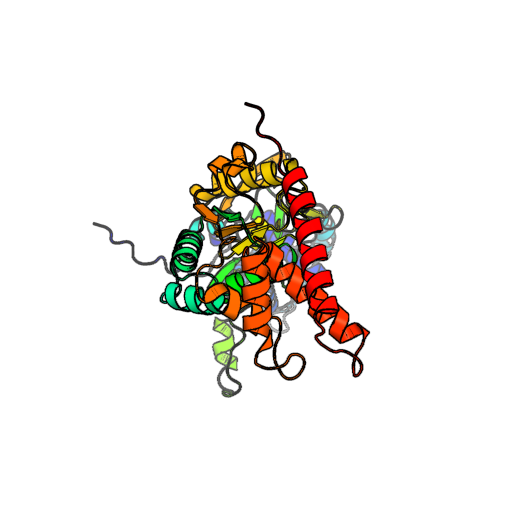3.88 170 LEU A CA 1
ATOM 1285 C C . LEU A 1 170 ? 10.591 -3.298 -12.955 1.00 93.88 170 LEU A C 1
ATOM 1287 O O . LEU A 1 170 ? 11.017 -4.001 -12.045 1.00 93.88 170 LEU A O 1
ATOM 1291 N N . ALA A 1 171 ? 9.503 -2.537 -12.799 1.00 94.50 171 ALA A N 1
ATOM 1292 C CA . ALA A 1 171 ? 8.726 -2.492 -11.557 1.00 94.50 171 ALA A CA 1
ATOM 1293 C C . ALA A 1 171 ? 8.241 -3.885 -11.126 1.00 94.50 171 ALA A C 1
ATOM 1295 O O . ALA A 1 171 ? 8.336 -4.259 -9.957 1.00 94.50 171 ALA A O 1
ATOM 1296 N N . ARG A 1 172 ? 7.761 -4.684 -12.085 1.00 93.25 172 ARG A N 1
ATOM 1297 C CA . ARG A 1 172 ? 7.324 -6.062 -11.844 1.00 93.25 172 ARG A CA 1
ATOM 1298 C C . ARG A 1 172 ? 8.486 -6.978 -11.454 1.00 93.25 172 ARG A C 1
ATOM 1300 O O . ARG A 1 172 ? 8.327 -7.736 -10.504 1.00 93.25 172 ARG A O 1
ATOM 1307 N N . ALA A 1 173 ? 9.626 -6.894 -12.142 1.00 94.19 173 ALA A N 1
ATOM 1308 C CA . ALA A 1 173 ? 10.823 -7.669 -11.805 1.00 94.19 173 ALA A CA 1
ATOM 1309 C C . ALA A 1 173 ? 11.326 -7.341 -10.388 1.00 94.19 173 ALA A C 1
ATOM 1311 O O . ALA A 1 173 ? 11.613 -8.240 -9.602 1.00 94.19 173 ALA A O 1
ATOM 1312 N N . LEU A 1 174 ? 11.333 -6.057 -10.013 1.00 95.19 174 LEU A N 1
ATOM 1313 C CA . LEU A 1 174 ? 11.651 -5.624 -8.650 1.00 95.19 174 LEU A CA 1
ATOM 1314 C C . LEU A 1 174 ? 10.641 -6.165 -7.632 1.00 95.19 174 LEU A C 1
ATOM 1316 O O . LEU A 1 174 ? 11.037 -6.622 -6.566 1.00 95.19 174 LEU A O 1
ATOM 1320 N N . GLY A 1 175 ? 9.348 -6.162 -7.969 1.00 92.69 175 GLY A N 1
ATOM 1321 C CA . GLY A 1 175 ? 8.301 -6.757 -7.141 1.00 92.69 175 GLY A CA 1
ATOM 1322 C C . GLY A 1 175 ? 8.464 -8.266 -6.939 1.00 92.69 175 GLY A C 1
ATOM 1323 O O . GLY A 1 175 ? 8.219 -8.753 -5.842 1.00 92.69 175 GLY A O 1
ATOM 1324 N N . TRP A 1 176 ? 8.909 -9.011 -7.956 1.00 90.69 176 TRP A N 1
ATOM 1325 C CA . TRP A 1 176 ? 9.249 -10.435 -7.825 1.00 90.69 176 TRP A CA 1
ATOM 1326 C C . TRP A 1 176 ? 10.529 -10.667 -7.023 1.00 90.69 176 TRP A C 1
ATOM 1328 O O . TRP A 1 176 ? 10.622 -11.658 -6.301 1.00 90.69 176 TRP A O 1
ATOM 1338 N N . ALA A 1 177 ? 11.475 -9.730 -7.085 1.00 91.62 177 ALA A N 1
ATOM 1339 C CA . ALA A 1 177 ? 12.690 -9.779 -6.286 1.00 91.62 177 ALA A CA 1
ATOM 1340 C C . ALA A 1 177 ? 12.460 -9.497 -4.787 1.00 91.62 177 ALA A C 1
ATOM 1342 O O . ALA A 1 177 ? 13.326 -9.806 -3.965 1.00 91.62 177 ALA A O 1
ATOM 1343 N N . LEU A 1 178 ? 11.301 -8.941 -4.406 1.00 88.81 178 LEU A N 1
ATOM 1344 C CA . LEU A 1 178 ? 10.901 -8.792 -3.007 1.00 88.81 178 LEU A CA 1
ATOM 1345 C C . LEU A 1 178 ? 10.512 -10.144 -2.406 1.00 88.81 178 LEU A C 1
ATOM 1347 O O . LEU A 1 178 ? 9.361 -10.577 -2.453 1.00 88.81 178 LEU A O 1
ATOM 1351 N N . ILE A 1 179 ? 11.481 -10.792 -1.778 1.00 87.38 179 ILE A N 1
ATOM 1352 C CA . ILE A 1 179 ? 11.255 -12.009 -1.004 1.00 87.38 179 ILE A CA 1
ATOM 1353 C C . ILE A 1 179 ? 10.756 -11.699 0.419 1.00 87.38 179 ILE A C 1
ATOM 1355 O O . ILE A 1 179 ? 11.029 -10.647 1.002 1.00 87.38 179 ILE A O 1
ATOM 1359 N N . GLY A 1 180 ? 10.032 -12.651 1.003 1.00 87.25 180 GLY A N 1
ATOM 1360 C CA . GLY A 1 180 ? 9.556 -12.586 2.384 1.00 87.25 180 GLY A CA 1
ATOM 1361 C C . GLY A 1 180 ? 8.156 -11.997 2.555 1.00 87.25 180 GLY A C 1
ATOM 1362 O O . GLY A 1 180 ? 7.416 -11.744 1.602 1.00 87.25 180 GLY A O 1
ATOM 1363 N N . GLU A 1 181 ? 7.792 -11.811 3.818 1.00 87.56 181 GLU A N 1
ATOM 1364 C CA . GLU A 1 181 ? 6.440 -11.464 4.241 1.00 87.56 181 GLU A CA 1
ATOM 1365 C C . GLU A 1 181 ? 6.461 -10.232 5.143 1.00 87.56 181 GLU A C 1
ATOM 1367 O O . GLU A 1 181 ? 7.449 -9.954 5.825 1.00 87.56 181 GLU A O 1
ATOM 1372 N N . VAL A 1 182 ? 5.351 -9.503 5.157 1.00 87.88 182 VAL A N 1
ATOM 1373 C CA . VAL A 1 182 ? 5.089 -8.423 6.107 1.00 87.88 182 VAL A CA 1
ATOM 1374 C C . VAL A 1 182 ? 3.757 -8.675 6.794 1.00 87.88 182 VAL A C 1
ATOM 1376 O O . VAL A 1 182 ? 2.837 -9.264 6.227 1.00 87.88 182 VAL A O 1
ATOM 1379 N N . THR A 1 183 ? 3.654 -8.229 8.040 1.00 88.06 183 THR A N 1
ATOM 1380 C CA . THR A 1 183 ? 2.402 -8.250 8.786 1.00 88.06 183 THR A CA 1
ATOM 1381 C C . THR A 1 183 ? 1.827 -6.839 8.875 1.00 88.06 183 THR A C 1
ATOM 1383 O O . THR A 1 183 ? 2.495 -5.939 9.375 1.00 88.06 183 THR A O 1
ATOM 1386 N N . LEU A 1 184 ? 0.582 -6.648 8.441 1.00 89.50 184 LEU A N 1
ATOM 1387 C CA . LEU A 1 184 ? -0.148 -5.379 8.573 1.00 89.50 184 LEU A CA 1
ATOM 1388 C C . LEU A 1 184 ? -1.541 -5.616 9.164 1.00 89.50 184 LEU A C 1
ATOM 1390 O O . LEU A 1 184 ? -2.086 -6.709 9.009 1.00 89.50 184 LEU A O 1
ATOM 1394 N N . PRO A 1 185 ? -2.150 -4.639 9.849 1.00 92.94 185 PRO A N 1
ATOM 1395 C CA . PRO A 1 185 ? -3.490 -4.821 10.376 1.00 92.94 185 PRO A CA 1
ATOM 1396 C C . PRO A 1 185 ? -4.536 -4.726 9.261 1.00 92.94 185 PRO A C 1
ATOM 1398 O O . PRO A 1 185 ? -4.318 -4.086 8.232 1.00 92.94 185 PRO A O 1
ATOM 1401 N N . TYR A 1 186 ? -5.715 -5.310 9.471 1.00 94.94 186 TYR A N 1
ATOM 1402 C CA . TYR A 1 186 ? -6.834 -5.121 8.537 1.00 94.94 186 TYR A CA 1
ATOM 1403 C C . TYR A 1 186 ? -7.309 -3.663 8.506 1.00 94.94 186 TYR A C 1
ATOM 1405 O O . TYR A 1 186 ? -7.594 -3.101 7.443 1.00 94.94 186 TYR A O 1
ATOM 1413 N N . ALA A 1 187 ? -7.353 -3.038 9.678 1.00 96.69 187 ALA A N 1
ATOM 1414 C CA . ALA A 1 187 ? -7.655 -1.630 9.863 1.00 96.69 187 ALA A CA 1
ATOM 1415 C C . ALA A 1 187 ? -6.953 -1.104 11.116 1.00 96.69 187 ALA A C 1
ATOM 1417 O O . ALA A 1 187 ? -6.653 -1.868 12.034 1.00 96.69 187 ALA A O 1
ATOM 1418 N N . MET A 1 188 ? -6.755 0.208 11.176 1.00 96.62 188 MET A N 1
ATOM 1419 C CA . MET A 1 188 ? -6.316 0.909 12.378 1.00 96.62 188 MET A CA 1
ATOM 1420 C C . MET A 1 188 ? -7.356 1.932 12.830 1.00 96.62 188 MET A C 1
ATOM 1422 O O . MET A 1 188 ? -8.135 2.446 12.026 1.00 96.62 188 MET A O 1
ATOM 1426 N N . PHE A 1 189 ? -7.353 2.234 14.122 1.00 97.50 189 PHE A N 1
ATOM 1427 C CA . PHE A 1 189 ? -8.096 3.336 14.709 1.00 97.50 189 PHE A CA 1
ATOM 1428 C C . PHE A 1 189 ? -7.114 4.415 15.159 1.00 97.50 189 PHE A C 1
ATOM 1430 O O . PHE A 1 189 ? -6.237 4.176 15.994 1.00 97.50 189 PHE A O 1
ATOM 1437 N N . ALA A 1 190 ? -7.267 5.610 14.602 1.00 95.69 190 ALA A N 1
ATOM 1438 C CA . ALA A 1 190 ? -6.421 6.753 14.900 1.00 95.69 190 ALA A CA 1
ATOM 1439 C C . ALA A 1 190 ? -7.260 8.027 14.860 1.00 95.69 190 ALA A C 1
ATOM 1441 O O . ALA A 1 190 ? -8.095 8.174 13.969 1.00 95.69 190 ALA A O 1
ATOM 1442 N N . ALA A 1 191 ? -7.035 8.950 15.802 1.00 94.25 191 ALA A N 1
ATOM 1443 C CA . ALA A 1 191 ? -7.648 10.283 15.750 1.00 94.25 191 ALA A CA 1
ATOM 1444 C C . ALA A 1 191 ? -9.190 10.271 15.625 1.00 94.25 191 ALA A C 1
ATOM 1446 O O . ALA A 1 191 ? -9.792 11.066 14.906 1.00 94.25 191 ALA A O 1
ATOM 1447 N N . GLY A 1 192 ? -9.849 9.304 16.274 1.00 93.62 192 GLY A N 1
ATOM 1448 C CA . GLY A 1 192 ? -11.306 9.150 16.200 1.00 93.62 192 GLY A CA 1
ATOM 1449 C C . GLY A 1 192 ? -11.833 8.530 14.899 1.00 93.62 192 GLY A C 1
ATOM 1450 O O . GLY A 1 192 ? -13.046 8.383 14.757 1.00 93.62 192 GLY A O 1
ATOM 1451 N N . ALA A 1 193 ? -10.959 8.143 13.969 1.00 95.69 193 ALA A N 1
ATOM 1452 C CA . ALA A 1 193 ? -11.320 7.586 12.676 1.00 95.69 193 ALA A CA 1
ATOM 1453 C C . ALA A 1 193 ? -10.779 6.166 12.479 1.00 95.69 193 ALA A C 1
ATOM 1455 O O . ALA A 1 193 ? -9.706 5.801 12.960 1.00 95.69 193 ALA A O 1
ATOM 1456 N N . VAL A 1 194 ? -11.526 5.369 11.713 1.00 97.88 194 VAL A N 1
ATOM 1457 C CA . VAL A 1 194 ? -11.050 4.078 11.211 1.00 97.88 194 VAL A CA 1
ATOM 1458 C C . VAL A 1 194 ? -10.355 4.298 9.873 1.00 97.88 194 VAL A C 1
ATOM 1460 O O . VAL A 1 194 ? -10.894 4.984 9.002 1.00 97.88 194 VAL A O 1
ATOM 1463 N N . VAL A 1 195 ? -9.184 3.690 9.696 1.00 97.56 195 VAL A N 1
ATOM 1464 C CA . VAL A 1 195 ? -8.474 3.624 8.417 1.00 97.56 195 VAL A CA 1
ATOM 1465 C C . VAL A 1 195 ? -8.306 2.161 8.035 1.00 97.56 195 VAL A C 1
ATOM 1467 O O . VAL A 1 195 ? -7.633 1.399 8.729 1.00 97.56 195 VAL A O 1
ATOM 1470 N N . ARG A 1 196 ? -8.929 1.756 6.930 1.00 96.75 196 ARG A N 1
ATOM 1471 C CA . ARG A 1 196 ? -8.776 0.415 6.367 1.00 96.75 196 ARG A CA 1
ATOM 1472 C C . ARG A 1 196 ? -7.409 0.314 5.699 1.00 96.75 196 ARG A C 1
ATOM 1474 O O . ARG A 1 196 ? -7.126 1.070 4.775 1.00 96.75 196 ARG A O 1
ATOM 1481 N N . MET A 1 197 ? -6.591 -0.626 6.164 1.00 94.38 197 MET A N 1
ATOM 1482 C CA . MET A 1 197 ? -5.210 -0.804 5.708 1.00 94.38 197 MET A CA 1
ATOM 1483 C C . MET A 1 197 ? -5.077 -1.977 4.739 1.00 94.38 197 MET A C 1
ATOM 1485 O O . MET A 1 197 ? -4.418 -1.853 3.711 1.00 94.38 197 MET A O 1
ATOM 1489 N N . PHE A 1 198 ? -5.758 -3.092 5.019 1.00 93.94 198 PHE A N 1
ATOM 1490 C CA . PHE A 1 198 ? -5.746 -4.245 4.129 1.00 93.94 198 PHE A CA 1
ATOM 1491 C C . PHE A 1 198 ? -6.639 -4.025 2.901 1.00 93.94 198 PHE A C 1
ATOM 1493 O O . PHE A 1 198 ? -7.843 -3.745 2.991 1.00 93.94 198 PHE A O 1
ATOM 1500 N N . ASP A 1 199 ? -6.032 -4.252 1.743 1.00 91.12 199 ASP A N 1
ATOM 1501 C CA . ASP A 1 199 ? -6.632 -4.134 0.419 1.00 91.12 199 ASP A CA 1
ATOM 1502 C C . ASP A 1 199 ? -6.161 -5.290 -0.467 1.00 91.12 199 ASP A C 1
ATOM 1504 O O . ASP A 1 199 ? -4.968 -5.408 -0.746 1.00 91.12 199 ASP A O 1
ATOM 1508 N N . ALA A 1 200 ? -7.098 -6.116 -0.932 1.00 90.62 200 ALA A N 1
ATOM 1509 C CA . ALA A 1 200 ? -6.816 -7.301 -1.740 1.00 90.62 200 ALA A CA 1
ATOM 1510 C C . ALA A 1 200 ? -6.209 -6.986 -3.123 1.00 90.62 200 ALA A C 1
ATOM 1512 O O . ALA A 1 200 ? -5.701 -7.892 -3.781 1.00 90.62 200 ALA A O 1
ATOM 1513 N N . ARG A 1 201 ? -6.238 -5.721 -3.573 1.00 90.06 201 ARG A N 1
ATOM 1514 C CA . ARG A 1 201 ? -5.544 -5.281 -4.795 1.00 90.06 201 ARG A CA 1
ATOM 1515 C C . ARG A 1 201 ? -4.023 -5.318 -4.643 1.00 90.06 201 ARG A C 1
ATOM 1517 O O . ARG A 1 201 ? -3.328 -5.603 -5.614 1.00 90.06 201 ARG A O 1
ATOM 1524 N N . TYR A 1 202 ? -3.523 -5.043 -3.438 1.00 90.50 202 TYR A N 1
ATOM 1525 C CA . TYR A 1 202 ? -2.090 -4.909 -3.148 1.00 90.50 202 TYR A CA 1
ATOM 1526 C C . TYR A 1 202 ? -1.565 -6.011 -2.227 1.00 90.50 202 TYR A C 1
ATOM 1528 O O . TYR A 1 202 ? -0.409 -6.414 -2.328 1.00 90.50 202 TYR A O 1
ATOM 1536 N N . HIS A 1 203 ? -2.420 -6.529 -1.350 1.00 93.12 203 HIS A N 1
ATOM 1537 C CA . HIS A 1 203 ? -2.039 -7.445 -0.288 1.00 93.12 203 HIS A CA 1
ATOM 1538 C C . HIS A 1 203 ? -2.483 -8.870 -0.611 1.00 93.12 203 HIS A C 1
ATOM 1540 O O . HIS A 1 203 ? -3.677 -9.154 -0.729 1.00 93.12 203 HIS A O 1
ATOM 1546 N N . ARG A 1 204 ? -1.511 -9.779 -0.727 1.00 91.38 204 ARG A N 1
ATOM 1547 C CA . ARG A 1 204 ? -1.736 -11.208 -0.983 1.00 91.38 204 ARG A CA 1
ATOM 1548 C C . ARG A 1 204 ? -1.424 -12.013 0.280 1.00 91.38 204 ARG A C 1
ATOM 1550 O O . ARG A 1 204 ? -0.244 -12.136 0.609 1.00 91.38 204 ARG A O 1
ATOM 1557 N N . PRO A 1 205 ? -2.436 -12.545 0.990 1.00 88.81 205 PRO A N 1
ATOM 1558 C CA . PRO A 1 205 ? -2.215 -13.361 2.180 1.00 88.81 205 PRO A CA 1
ATOM 1559 C C . PRO A 1 205 ? -1.388 -14.612 1.870 1.00 88.81 205 PRO A C 1
ATOM 1561 O O . PRO A 1 205 ? -1.648 -15.290 0.875 1.00 88.81 205 PRO A O 1
ATOM 1564 N N . THR A 1 206 ? -0.419 -14.941 2.722 1.00 81.75 206 THR A N 1
ATOM 1565 C CA . THR A 1 206 ? 0.446 -16.125 2.543 1.00 81.75 206 THR A CA 1
ATOM 1566 C C . THR A 1 206 ? 0.009 -17.324 3.377 1.00 81.75 206 THR A C 1
ATOM 1568 O O . THR A 1 206 ? 0.265 -18.467 3.000 1.00 81.75 206 THR A O 1
ATOM 1571 N N . THR A 1 207 ? -0.771 -17.093 4.434 1.00 61.97 207 THR A N 1
ATOM 1572 C CA . THR A 1 207 ? -1.323 -18.119 5.339 1.00 61.97 207 THR A CA 1
ATOM 1573 C C . THR A 1 207 ? -2.383 -19.028 4.682 1.00 61.97 207 THR A C 1
ATOM 1575 O O . THR A 1 207 ? -2.951 -19.889 5.333 1.00 61.97 207 THR A O 1
ATOM 1578 N N . SER A 1 208 ? -2.640 -18.899 3.373 1.00 46.25 208 SER A N 1
ATOM 1579 C CA . SER A 1 208 ? -3.568 -19.758 2.611 1.00 46.25 208 SER A CA 1
ATOM 1580 C C . SER A 1 208 ? -2.931 -21.057 2.076 1.00 46.25 208 SER A C 1
ATOM 1582 O O . SER A 1 208 ? -3.544 -21.752 1.263 1.00 46.25 208 SER A O 1
ATOM 1584 N N . ARG A 1 209 ? -1.707 -21.410 2.488 1.00 34.25 209 ARG A N 1
ATOM 1585 C CA . ARG A 1 209 ? -1.063 -22.692 2.146 1.00 34.25 209 ARG A CA 1
ATOM 1586 C C . ARG A 1 209 ? -1.210 -23.723 3.271 1.00 34.25 209 ARG A C 1
ATOM 1588 O O . ARG A 1 209 ? -0.226 -24.293 3.725 1.00 34.25 209 ARG A O 1
ATOM 1595 N N . SER A 1 210 ? -2.443 -24.012 3.676 1.00 33.41 210 SER A N 1
ATOM 1596 C CA . SER A 1 210 ? -2.748 -25.273 4.357 1.00 33.41 210 SER A CA 1
ATOM 1597 C C . SER A 1 210 ? -2.841 -26.352 3.282 1.00 33.41 210 SER A C 1
ATOM 1599 O O . SER A 1 210 ? -3.730 -26.346 2.430 1.00 33.41 210 SER A O 1
ATOM 1601 N N . SER A 1 211 ? -1.852 -27.235 3.268 1.00 31.25 211 SER A N 1
ATOM 1602 C CA . SER A 1 211 ? -1.831 -28.482 2.511 1.00 31.25 211 SER A CA 1
ATOM 1603 C C . SER A 1 211 ? -3.175 -29.209 2.600 1.00 31.25 211 SER A C 1
ATOM 1605 O O . SER A 1 211 ? -3.639 -29.541 3.687 1.00 31.25 211 SER A O 1
ATOM 1607 N N . ALA A 1 212 ? -3.779 -29.491 1.444 1.00 35.88 212 ALA A N 1
ATOM 1608 C CA . ALA A 1 212 ? -4.850 -30.470 1.325 1.00 35.88 212 ALA A CA 1
ATOM 1609 C C . ALA A 1 212 ? -4.325 -31.822 1.840 1.00 35.88 212 ALA A C 1
ATOM 1611 O O . ALA A 1 212 ? -3.510 -32.450 1.165 1.00 35.88 212 ALA A O 1
ATOM 1612 N N . GLY A 1 213 ? -4.717 -32.239 3.046 1.00 35.59 213 GLY A N 1
ATOM 1613 C CA . GLY A 1 213 ? -4.171 -33.466 3.627 1.00 35.59 213 GLY A CA 1
ATOM 1614 C C . GLY A 1 213 ? -4.786 -33.940 4.937 1.00 35.59 213 GLY A C 1
ATOM 1615 O O . GLY A 1 213 ? -5.169 -35.102 4.999 1.00 35.59 213 GLY A O 1
ATOM 1616 N N . ASP A 1 214 ? -4.943 -33.089 5.954 1.00 31.89 214 ASP A N 1
ATOM 1617 C CA . ASP A 1 214 ? -5.213 -33.600 7.306 1.00 31.89 214 ASP A CA 1
ATOM 1618 C C . ASP A 1 214 ? -6.572 -33.167 7.866 1.00 31.89 214 ASP A C 1
ATOM 1620 O O . ASP A 1 214 ? -6.805 -32.019 8.237 1.00 31.89 214 ASP A O 1
ATOM 1624 N N . ALA A 1 215 ? -7.473 -34.144 7.992 1.00 36.53 215 ALA A N 1
ATOM 1625 C CA . ALA A 1 215 ? -8.782 -34.016 8.637 1.00 36.53 215 ALA A CA 1
ATOM 1626 C C . ALA A 1 215 ? -8.708 -33.779 10.166 1.00 36.53 215 ALA A C 1
ATOM 1628 O O . ALA A 1 215 ? -9.746 -33.655 10.813 1.00 36.53 215 ALA A O 1
ATOM 1629 N N . ASP A 1 216 ? -7.501 -33.685 10.732 1.00 34.41 216 ASP A N 1
ATOM 1630 C CA . ASP A 1 216 ? -7.240 -33.366 12.144 1.00 34.41 216 ASP A CA 1
ATOM 1631 C C . ASP A 1 216 ? -7.023 -31.849 12.379 1.00 34.41 216 ASP A C 1
ATOM 1633 O O . ASP A 1 216 ? -6.912 -31.378 13.512 1.00 34.41 216 ASP A O 1
ATOM 1637 N N . ASP A 1 217 ? -7.016 -31.045 11.305 1.00 35.19 217 ASP A N 1
ATOM 1638 C CA . ASP A 1 217 ? -6.773 -29.594 11.347 1.00 35.19 217 ASP A CA 1
ATOM 1639 C C . ASP A 1 217 ? -8.008 -28.765 11.765 1.00 35.19 217 ASP A C 1
ATOM 1641 O O . ASP A 1 217 ? -7.925 -27.577 12.065 1.00 35.19 217 ASP A O 1
ATOM 1645 N N . ILE A 1 218 ? -9.184 -29.389 11.885 1.00 39.31 218 ILE A N 1
ATOM 1646 C CA . ILE A 1 218 ? -10.417 -28.693 12.299 1.00 39.31 218 ILE A CA 1
ATOM 1647 C C . ILE A 1 218 ? -10.346 -28.264 13.779 1.00 39.31 218 ILE A C 1
ATOM 1649 O O . ILE A 1 218 ? -10.949 -27.262 14.164 1.00 39.31 218 ILE A O 1
ATOM 1653 N N . LEU A 1 219 ? -9.562 -28.967 14.608 1.00 38.22 219 LEU A N 1
ATOM 1654 C CA . LEU A 1 219 ? -9.341 -28.609 16.016 1.00 38.22 219 LEU A CA 1
ATOM 1655 C C . LEU A 1 219 ? -8.128 -27.684 16.223 1.00 38.22 219 LEU A C 1
ATOM 1657 O O . LEU A 1 219 ? -8.066 -26.993 17.239 1.00 38.22 219 LEU A O 1
ATOM 1661 N N . ARG A 1 220 ? -7.203 -27.610 15.253 1.00 36.28 220 ARG A N 1
ATOM 1662 C CA . ARG A 1 220 ? -6.078 -26.652 15.237 1.00 36.28 220 ARG A CA 1
ATOM 1663 C C . ARG A 1 220 ? -6.408 -25.343 14.515 1.00 36.28 220 ARG A C 1
ATOM 1665 O O . ARG A 1 220 ? -5.824 -24.317 14.834 1.00 36.28 220 ARG A O 1
ATOM 1672 N N . SER A 1 221 ? -7.455 -25.316 13.694 1.00 36.47 221 SER A N 1
ATOM 1673 C CA . SER A 1 221 ? -8.058 -24.100 13.125 1.00 36.47 221 SER A CA 1
ATOM 1674 C C . SER A 1 221 ? -8.480 -23.057 14.182 1.00 36.47 221 SER A C 1
ATOM 1676 O O . SER A 1 221 ? -8.625 -21.872 13.871 1.00 36.47 221 SER A O 1
ATOM 1678 N N . HIS A 1 222 ? -8.612 -23.450 15.453 1.00 36.75 222 HIS A N 1
ATOM 1679 C CA . HIS A 1 222 ? -8.815 -22.522 16.566 1.00 36.75 222 HIS A CA 1
ATOM 1680 C C . HIS A 1 222 ? -7.590 -21.645 16.899 1.00 36.75 222 HIS A C 1
ATOM 1682 O O . HIS A 1 222 ? -7.768 -20.645 17.587 1.00 36.75 222 HIS A O 1
ATOM 1688 N N . SER A 1 223 ? -6.381 -21.950 16.401 1.00 38.69 223 SER A N 1
ATOM 1689 C CA . SER A 1 223 ? -5.192 -21.090 16.566 1.00 38.69 223 SER A CA 1
ATOM 1690 C C . SER A 1 223 ? -4.927 -20.124 15.404 1.00 38.69 223 SER A C 1
ATOM 1692 O O . SER A 1 223 ? -4.124 -19.207 15.568 1.00 38.69 223 SER A O 1
ATOM 1694 N N . ASP A 1 224 ? -5.613 -20.280 14.266 1.00 41.94 224 ASP A N 1
ATOM 1695 C CA . ASP A 1 224 ? -5.531 -19.349 13.121 1.00 41.94 224 ASP A CA 1
ATOM 1696 C C . ASP A 1 224 ? -6.612 -18.256 13.156 1.00 41.94 224 ASP A C 1
ATOM 1698 O O . ASP A 1 224 ? -6.472 -17.189 12.552 1.00 41.94 224 ASP A O 1
ATOM 1702 N N . GLY A 1 225 ? -7.680 -18.470 13.928 1.00 38.53 225 GLY A N 1
ATOM 1703 C CA . GLY A 1 225 ? -8.643 -17.431 14.280 1.00 38.53 225 GLY A CA 1
ATOM 1704 C C . GLY A 1 225 ? -8.089 -16.521 15.371 1.00 38.53 225 GLY A C 1
ATOM 1705 O O . GLY A 1 225 ? -8.517 -16.628 16.514 1.00 38.53 225 GLY A O 1
ATOM 1706 N N . GLY A 1 226 ? -7.123 -15.647 15.068 1.00 49.78 226 GLY A N 1
ATOM 1707 C CA . GLY A 1 226 ? -6.540 -14.890 16.176 1.00 49.78 226 GLY A CA 1
ATOM 1708 C C . GLY A 1 226 ? -5.535 -13.791 15.898 1.00 49.78 226 GLY A C 1
ATOM 1709 O O . GLY A 1 226 ? -4.649 -13.588 16.723 1.00 49.78 226 GLY A O 1
ATOM 1710 N N . ARG A 1 227 ? -5.621 -13.055 14.786 1.00 72.44 227 ARG A N 1
ATOM 1711 C CA . ARG A 1 227 ? -4.809 -11.839 14.632 1.00 72.44 227 ARG A CA 1
ATOM 1712 C C . ARG A 1 227 ? -5.593 -10.775 13.875 1.00 72.44 227 ARG A C 1
ATOM 1714 O O . ARG A 1 227 ? -5.939 -10.982 12.718 1.00 72.44 227 ARG A O 1
ATOM 1721 N N . GLN A 1 228 ? -5.740 -9.584 14.461 1.00 87.50 228 GLN A N 1
ATOM 1722 C CA . GLN A 1 228 ? -6.182 -8.346 13.778 1.00 87.50 228 GLN A CA 1
ATOM 1723 C C . GLN A 1 228 ? -5.228 -7.914 12.640 1.00 87.50 228 GLN A C 1
ATOM 1725 O O . GLN A 1 228 ? -5.324 -6.808 12.110 1.00 87.50 228 GLN A O 1
ATOM 1730 N N . TRP A 1 229 ? -4.305 -8.802 12.279 1.00 88.25 229 TRP A N 1
ATOM 1731 C CA . TRP A 1 229 ? -3.153 -8.643 11.434 1.00 88.25 229 TRP A CA 1
ATOM 1732 C C . TRP A 1 229 ? -3.151 -9.737 10.374 1.00 88.25 229 TRP A C 1
ATOM 1734 O O . TRP A 1 229 ? -3.279 -10.916 10.698 1.00 88.25 229 TRP A O 1
ATOM 1744 N N . ALA A 1 230 ? -2.973 -9.334 9.124 1.00 87.75 230 ALA A N 1
ATOM 1745 C CA . ALA A 1 230 ? -2.762 -10.216 7.996 1.00 87.75 230 ALA A CA 1
ATOM 1746 C C . ALA A 1 230 ? -1.261 -10.329 7.711 1.00 87.75 230 ALA A C 1
ATOM 1748 O O . ALA A 1 230 ? -0.575 -9.310 7.586 1.00 87.75 230 ALA A O 1
ATOM 1749 N N . THR A 1 231 ? -0.771 -11.559 7.571 1.00 88.62 231 THR A N 1
ATOM 1750 C CA . THR A 1 231 ? 0.554 -11.833 7.007 1.00 88.62 231 THR A CA 1
ATOM 1751 C C . THR A 1 231 ? 0.424 -11.960 5.497 1.00 88.62 231 THR A C 1
ATOM 1753 O O . THR A 1 231 ? -0.388 -12.742 4.992 1.00 88.62 231 THR A O 1
ATOM 1756 N N . VAL A 1 232 ? 1.184 -11.148 4.770 1.00 89.44 232 VAL A N 1
ATOM 1757 C CA . VAL A 1 232 ? 1.087 -11.022 3.317 1.00 89.44 232 VAL A CA 1
ATOM 1758 C C . VAL A 1 232 ? 2.472 -11.063 2.695 1.00 89.44 232 VAL A C 1
ATOM 1760 O O . VAL A 1 232 ? 3.455 -10.672 3.326 1.00 89.44 232 VAL A O 1
ATOM 1763 N N . ALA A 1 233 ? 2.552 -11.482 1.435 1.00 91.62 233 ALA A N 1
ATOM 1764 C CA . ALA A 1 233 ? 3.762 -11.277 0.648 1.00 91.62 233 ALA A CA 1
ATOM 1765 C C . ALA A 1 233 ? 4.057 -9.771 0.583 1.00 91.62 233 ALA A C 1
ATOM 1767 O O . ALA A 1 233 ? 3.112 -8.977 0.496 1.00 91.62 233 ALA A O 1
ATOM 1768 N N . ARG A 1 234 ? 5.338 -9.376 0.634 1.00 92.50 234 ARG A N 1
ATOM 1769 C CA . ARG A 1 234 ? 5.725 -7.955 0.591 1.00 92.50 234 ARG A CA 1
ATOM 1770 C C . ARG A 1 234 ? 5.009 -7.238 -0.567 1.00 92.50 234 ARG A C 1
ATOM 1772 O O . ARG A 1 234 ? 5.133 -7.678 -1.713 1.00 92.50 234 ARG A O 1
ATOM 1779 N N . PRO A 1 235 ? 4.230 -6.175 -0.295 1.00 94.25 235 PRO A N 1
ATOM 1780 C CA . PRO A 1 235 ? 3.421 -5.537 -1.322 1.00 94.25 235 PRO A CA 1
ATOM 1781 C C . PRO A 1 235 ? 4.318 -4.826 -2.338 1.00 94.25 235 PRO A C 1
ATOM 1783 O O . PRO A 1 235 ? 5.248 -4.118 -1.969 1.00 94.25 235 PRO A O 1
ATOM 1786 N N . ALA A 1 236 ? 4.022 -4.983 -3.623 1.00 95.31 236 ALA A N 1
ATOM 1787 C CA . ALA A 1 236 ? 4.666 -4.230 -4.693 1.00 95.31 236 ALA A CA 1
ATOM 1788 C C . ALA A 1 236 ? 3.594 -3.418 -5.418 1.00 95.31 236 ALA A C 1
ATOM 1790 O O . ALA A 1 236 ? 2.726 -3.981 -6.088 1.00 95.31 236 ALA A O 1
ATOM 1791 N N . VAL A 1 237 ? 3.628 -2.097 -5.251 1.00 95.69 237 VAL A N 1
ATOM 1792 C CA . VAL A 1 237 ? 2.624 -1.181 -5.800 1.00 95.69 237 VAL A CA 1
ATOM 1793 C C . VAL A 1 237 ? 3.287 -0.244 -6.796 1.00 95.69 237 VAL A C 1
ATOM 1795 O O . VAL A 1 237 ? 4.338 0.317 -6.514 1.00 95.69 237 VAL A O 1
ATOM 1798 N N . THR A 1 238 ? 2.687 -0.081 -7.975 1.00 95.19 238 THR A N 1
ATOM 1799 C CA . THR A 1 238 ? 3.202 0.802 -9.032 1.00 95.19 238 THR A CA 1
ATOM 1800 C C . THR A 1 238 ? 2.175 1.873 -9.368 1.00 95.19 238 THR A C 1
ATOM 1802 O O . THR A 1 238 ? 1.050 1.547 -9.739 1.00 95.19 238 THR A O 1
ATOM 1805 N N . LEU A 1 239 ? 2.580 3.137 -9.268 1.00 94.69 239 LEU A N 1
ATOM 1806 C CA . LEU A 1 239 ? 1.858 4.291 -9.793 1.00 94.69 239 LEU A CA 1
ATOM 1807 C C . LEU A 1 239 ? 2.283 4.521 -11.246 1.00 94.69 239 LEU A C 1
ATOM 1809 O O . LEU A 1 239 ? 3.478 4.577 -11.534 1.00 94.69 239 LEU A O 1
ATOM 1813 N N . THR A 1 240 ? 1.318 4.632 -12.157 1.00 90.12 240 THR A N 1
ATOM 1814 C CA . THR A 1 240 ? 1.549 4.823 -13.600 1.00 90.12 240 THR A CA 1
ATOM 1815 C C . THR A 1 240 ? 0.950 6.136 -14.082 1.00 90.12 240 THR A C 1
ATOM 1817 O O . THR A 1 240 ? -0.171 6.455 -13.688 1.00 90.12 240 THR A O 1
ATOM 1820 N N . GLY A 1 241 ? 1.637 6.852 -14.980 1.00 85.19 241 GLY A N 1
ATOM 1821 C CA . GLY A 1 241 ? 1.186 8.162 -15.464 1.00 85.19 241 GLY A CA 1
ATOM 1822 C C . GLY A 1 241 ? 1.502 9.323 -14.513 1.00 85.19 241 GLY A C 1
ATOM 1823 O O . GLY A 1 241 ? 0.847 10.364 -14.578 1.00 85.19 241 GLY A O 1
ATOM 1824 N N . GLY A 1 242 ? 2.497 9.155 -13.638 1.00 87.44 242 GLY A N 1
ATOM 1825 C CA . GLY A 1 242 ? 2.875 10.116 -12.607 1.00 87.44 242 GLY A CA 1
ATOM 1826 C C . GLY A 1 242 ? 2.131 9.905 -11.286 1.00 87.44 242 GLY A C 1
ATOM 1827 O O . GLY A 1 242 ? 1.357 8.967 -11.118 1.00 87.44 242 GLY A O 1
ATOM 1828 N N . VAL A 1 243 ? 2.395 10.789 -10.322 1.00 93.50 243 VAL A N 1
ATOM 1829 C CA . VAL A 1 243 ? 1.740 10.774 -9.004 1.00 93.50 243 VAL A CA 1
ATOM 1830 C C . VAL A 1 243 ? 0.486 11.638 -9.053 1.00 93.50 243 VAL A C 1
ATOM 1832 O O . VAL A 1 243 ? 0.530 12.764 -9.551 1.00 93.50 243 VAL A O 1
ATOM 1835 N N . LEU A 1 244 ? -0.624 11.164 -8.495 1.00 94.25 244 LEU A N 1
ATOM 1836 C CA . LEU A 1 244 ? -1.824 11.966 -8.278 1.00 94.25 244 LEU A CA 1
ATOM 1837 C C . LEU A 1 244 ? -1.988 12.304 -6.790 1.00 94.25 244 LEU A C 1
ATOM 1839 O O . LEU A 1 244 ? -1.601 11.516 -5.926 1.00 94.25 244 LEU A O 1
ATOM 1843 N N . PRO A 1 245 ? -2.626 13.438 -6.442 1.00 92.06 245 PRO A N 1
ATOM 1844 C CA . PRO A 1 245 ? -2.931 13.753 -5.044 1.00 92.06 245 PRO A CA 1
ATOM 1845 C C . PRO A 1 245 ? -3.734 12.655 -4.327 1.00 92.06 245 PRO A C 1
ATOM 1847 O O . PRO A 1 245 ? -3.535 12.422 -3.137 1.00 92.06 245 PRO A O 1
ATOM 1850 N N . SER A 1 246 ? -4.605 11.947 -5.056 1.00 92.75 246 SER A N 1
ATOM 1851 C CA . SER A 1 246 ? -5.389 10.814 -4.546 1.00 92.75 246 SER A CA 1
ATOM 1852 C C . SER A 1 246 ? -4.553 9.587 -4.188 1.00 92.75 246 SER A C 1
ATOM 1854 O O . SER A 1 246 ? -5.023 8.744 -3.431 1.00 92.75 246 SER A O 1
ATOM 1856 N N . ASP A 1 247 ? -3.338 9.472 -4.727 1.00 94.75 247 ASP A N 1
ATOM 1857 C CA . ASP A 1 247 ? -2.427 8.383 -4.375 1.00 94.75 247 ASP A CA 1
ATOM 1858 C C . ASP A 1 247 ? -1.758 8.659 -3.025 1.00 94.75 247 ASP A C 1
ATOM 1860 O O . ASP A 1 247 ? -1.515 7.741 -2.244 1.00 94.75 247 ASP A O 1
ATOM 1864 N N . VAL A 1 248 ? -1.475 9.936 -2.744 1.00 95.25 248 VAL A N 1
ATOM 1865 C CA . VAL A 1 248 ? -0.690 10.390 -1.587 1.00 95.25 248 VAL A CA 1
ATOM 1866 C C . VAL A 1 248 ? -1.548 10.564 -0.333 1.00 95.25 248 VAL A C 1
ATOM 1868 O O . VAL A 1 248 ? -1.082 10.293 0.778 1.00 95.25 248 VAL A O 1
ATOM 1871 N N . LEU A 1 249 ? -2.784 11.043 -0.496 1.00 95.12 249 LEU A N 1
ATOM 1872 C CA . LEU A 1 249 ? -3.696 11.378 0.598 1.00 95.12 249 LEU A CA 1
ATOM 1873 C C . LEU A 1 249 ? -4.695 10.245 0.870 1.00 95.12 249 LEU A C 1
ATOM 1875 O O . LEU A 1 249 ? -5.139 9.581 -0.067 1.00 95.12 249 LEU A O 1
ATOM 1879 N N . PRO A 1 250 ? -5.086 10.012 2.137 1.00 94.81 250 PRO A N 1
ATOM 1880 C CA . PRO A 1 250 ? -6.079 8.993 2.456 1.00 94.81 250 PRO A CA 1
ATOM 1881 C C . PRO A 1 250 ? -7.443 9.375 1.867 1.00 94.81 250 PRO A C 1
ATOM 1883 O O . PRO A 1 250 ? -7.910 10.505 2.030 1.00 94.81 250 PRO A O 1
ATOM 1886 N N . ALA A 1 251 ? -8.118 8.425 1.222 1.00 94.81 251 ALA A N 1
ATOM 1887 C CA . ALA A 1 251 ? -9.452 8.662 0.678 1.00 94.81 251 ALA A CA 1
ATOM 1888 C C . ALA A 1 251 ? -10.500 8.493 1.785 1.00 94.81 251 ALA A C 1
ATOM 1890 O O . ALA A 1 251 ? -10.571 7.433 2.403 1.00 94.81 251 ALA A O 1
ATOM 1891 N N . TYR A 1 252 ? -11.309 9.520 2.046 1.00 96.25 252 TYR A N 1
ATOM 1892 C CA . TYR A 1 252 ? -12.407 9.459 3.013 1.00 96.25 252 TYR A CA 1
ATOM 1893 C C . TYR A 1 252 ? -13.734 9.196 2.305 1.00 96.25 252 TYR A C 1
ATOM 1895 O O . TYR A 1 252 ? -14.077 9.912 1.366 1.00 96.25 252 TYR A O 1
ATOM 1903 N N . ASP A 1 253 ? -14.484 8.202 2.777 1.00 95.50 253 ASP A N 1
ATOM 1904 C CA . ASP A 1 253 ? -15.854 7.964 2.326 1.00 95.50 253 ASP A CA 1
ATOM 1905 C C . ASP A 1 253 ? -16.833 8.781 3.185 1.00 95.50 253 ASP A C 1
ATOM 1907 O O . ASP A 1 253 ? -16.908 8.586 4.399 1.00 95.50 253 ASP A O 1
ATOM 1911 N N . ASP A 1 254 ? -17.570 9.708 2.568 1.00 93.88 254 ASP A N 1
ATOM 1912 C CA . ASP A 1 254 ? -18.498 10.608 3.267 1.00 93.88 254 ASP A CA 1
ATOM 1913 C C . ASP A 1 254 ? -19.739 9.902 3.827 1.00 93.88 254 ASP A C 1
ATOM 1915 O O . ASP A 1 254 ? -20.292 10.327 4.848 1.00 93.88 254 ASP A O 1
ATOM 1919 N N . GLU A 1 255 ? -20.169 8.818 3.186 1.00 94.12 255 GLU A N 1
ATOM 1920 C CA . GLU A 1 255 ? -21.334 8.045 3.600 1.00 94.12 255 GLU A CA 1
ATOM 1921 C C . GLU A 1 255 ? -20.937 7.019 4.663 1.00 94.12 255 GLU A C 1
ATOM 1923 O O . GLU A 1 255 ? -21.525 6.964 5.748 1.00 94.12 255 GLU A O 1
ATOM 1928 N N . ALA A 1 256 ? -19.885 6.248 4.386 1.00 94.88 256 ALA A N 1
ATOM 1929 C CA . ALA A 1 256 ? -19.421 5.183 5.260 1.00 94.88 256 ALA A CA 1
ATOM 1930 C C . ALA A 1 256 ? -18.537 5.683 6.418 1.00 94.88 256 ALA A C 1
ATOM 1932 O O . ALA A 1 256 ? -18.370 4.984 7.423 1.00 94.88 256 ALA A O 1
ATOM 1933 N N . LYS A 1 257 ? -17.998 6.901 6.318 1.00 96.25 257 LYS A N 1
ATOM 1934 C CA . LYS A 1 257 ? -17.252 7.613 7.366 1.00 96.25 257 LYS A CA 1
ATOM 1935 C C . LYS A 1 257 ? -16.046 6.838 7.899 1.00 96.25 257 LYS A C 1
ATOM 1937 O O . LYS A 1 257 ? -15.840 6.704 9.109 1.00 96.25 257 LYS A O 1
ATOM 1942 N N . PHE A 1 258 ? -15.241 6.300 6.995 1.00 96.75 258 PHE A N 1
ATOM 1943 C CA . PHE A 1 258 ? -13.918 5.756 7.296 1.00 96.75 258 PHE A CA 1
ATOM 1944 C C . PHE A 1 258 ? -12.961 6.054 6.140 1.00 96.75 258 PHE A C 1
ATOM 1946 O O . PHE A 1 258 ? -13.392 6.382 5.035 1.00 96.75 258 PHE A O 1
ATOM 1953 N N . TYR A 1 259 ? -11.661 5.960 6.405 1.00 97.38 259 TYR A N 1
ATOM 1954 C CA . TYR A 1 259 ? -10.631 6.183 5.396 1.00 97.38 259 TYR A CA 1
ATOM 1955 C C . TYR A 1 259 ? -10.202 4.872 4.742 1.00 97.38 259 TYR A C 1
ATOM 1957 O O . TYR A 1 259 ? -10.070 3.843 5.408 1.00 97.38 259 TYR A O 1
ATOM 1965 N N . LEU A 1 260 ? -9.900 4.929 3.452 1.00 95.75 260 LEU A N 1
ATOM 1966 C CA . LEU A 1 260 ? -9.039 3.966 2.783 1.00 95.75 260 LEU A CA 1
ATOM 1967 C C . LEU A 1 260 ? -7.592 4.449 2.898 1.00 95.75 260 LEU A C 1
ATOM 1969 O O . LEU A 1 260 ? -7.310 5.634 2.700 1.00 95.75 260 LEU A O 1
ATOM 1973 N N . ALA A 1 261 ? -6.686 3.532 3.236 1.00 95.06 261 ALA A N 1
ATOM 1974 C CA . ALA A 1 261 ? -5.265 3.832 3.293 1.00 95.06 261 ALA A CA 1
ATOM 1975 C C . ALA A 1 261 ? -4.760 4.367 1.936 1.00 95.06 261 ALA A C 1
ATOM 1977 O O . ALA A 1 261 ? -5.142 3.833 0.890 1.00 95.06 261 ALA A O 1
ATOM 1978 N N . PRO A 1 262 ? -3.902 5.402 1.941 1.00 96.06 262 PRO A N 1
ATOM 1979 C CA . PRO A 1 262 ? -3.279 5.908 0.725 1.00 96.06 262 PRO A CA 1
ATOM 1980 C C . PRO A 1 262 ? -2.275 4.894 0.170 1.00 96.06 262 PRO A C 1
ATOM 1982 O O . PRO A 1 262 ? -1.804 4.005 0.888 1.00 96.06 262 PRO A O 1
ATOM 1985 N N . VAL A 1 263 ? -1.917 5.045 -1.106 1.00 96.25 263 VAL A N 1
ATOM 1986 C CA . VAL A 1 263 ? -1.057 4.092 -1.822 1.00 96.25 263 VAL A CA 1
ATOM 1987 C C . VAL A 1 263 ? 0.288 3.860 -1.119 1.00 96.25 263 VAL A C 1
ATOM 1989 O O . VAL A 1 263 ? 0.646 2.694 -0.945 1.00 96.25 263 VAL A O 1
ATOM 1992 N N . PRO A 1 264 ? 1.011 4.893 -0.635 1.00 96.56 264 PRO A N 1
ATOM 1993 C CA . PRO A 1 264 ? 2.244 4.679 0.114 1.00 96.56 264 PRO A CA 1
ATOM 1994 C C . PRO A 1 264 ? 2.047 3.767 1.323 1.00 96.56 264 PRO A C 1
ATOM 1996 O O . PRO A 1 264 ? 2.826 2.837 1.516 1.00 96.56 264 PRO A O 1
ATOM 1999 N N . LEU A 1 265 ? 0.981 3.968 2.104 1.00 95.62 265 LEU A N 1
ATOM 2000 C CA . LEU A 1 265 ? 0.711 3.144 3.280 1.00 95.62 265 LEU A CA 1
ATOM 2001 C C . LEU A 1 265 ? 0.389 1.691 2.903 1.00 95.62 265 LEU A C 1
ATOM 2003 O O . LEU A 1 265 ? 0.818 0.781 3.605 1.00 95.62 265 LEU A O 1
ATOM 2007 N N . ALA A 1 266 ? -0.305 1.465 1.784 1.00 94.25 266 ALA A N 1
ATOM 2008 C CA . ALA A 1 266 ? -0.552 0.123 1.252 1.00 94.25 266 ALA A CA 1
ATOM 2009 C C . ALA A 1 266 ? 0.722 -0.570 0.723 1.00 94.25 266 ALA A C 1
ATOM 2011 O O . ALA A 1 266 ? 0.780 -1.793 0.672 1.00 94.25 266 ALA A O 1
ATOM 2012 N N . ALA A 1 267 ? 1.752 0.191 0.350 1.00 95.56 267 ALA A N 1
ATOM 2013 C CA . ALA A 1 267 ? 3.064 -0.337 -0.027 1.00 95.56 267 ALA A CA 1
ATOM 2014 C C . ALA A 1 267 ? 3.990 -0.577 1.183 1.00 95.56 267 ALA A C 1
ATOM 2016 O O . ALA A 1 267 ? 5.135 -0.999 1.004 1.00 95.56 267 ALA A O 1
ATOM 2017 N N . SER A 1 268 ? 3.528 -0.297 2.411 1.00 92.81 268 SER A N 1
ATOM 2018 C CA . SER A 1 268 ? 4.351 -0.416 3.615 1.00 92.81 268 SER A CA 1
ATOM 2019 C C . SER A 1 268 ? 4.905 -1.832 3.764 1.00 92.81 268 SER A C 1
ATOM 2021 O O . SER A 1 268 ? 4.203 -2.837 3.660 1.00 92.81 268 SER A O 1
ATOM 2023 N N . GLY A 1 269 ? 6.207 -1.895 3.986 1.00 89.94 269 GLY A N 1
ATOM 2024 C CA . GLY A 1 269 ? 6.988 -3.109 4.076 1.00 89.94 269 GLY A CA 1
ATOM 2025 C C . GLY A 1 269 ? 7.314 -3.808 2.768 1.00 89.94 269 GLY A C 1
ATOM 2026 O O . GLY A 1 269 ? 7.836 -4.922 2.800 1.00 89.94 269 GLY A O 1
ATOM 2027 N N . GLY A 1 270 ? 7.070 -3.173 1.629 1.00 93.31 270 GLY A N 1
ATOM 2028 C CA . GLY A 1 270 ? 7.493 -3.677 0.332 1.00 93.31 270 GLY A CA 1
ATOM 2029 C C . GLY A 1 270 ? 8.078 -2.580 -0.547 1.00 93.31 270 GLY A C 1
ATOM 2030 O O . GLY A 1 270 ? 9.051 -1.930 -0.158 1.00 93.31 270 GLY A O 1
ATOM 2031 N N . LEU A 1 271 ? 7.509 -2.417 -1.740 1.00 95.50 271 LEU A N 1
ATOM 2032 C CA . LEU A 1 271 ? 8.010 -1.565 -2.815 1.00 95.50 271 LEU A CA 1
ATOM 2033 C C . LEU A 1 271 ? 6.917 -0.629 -3.328 1.00 95.50 271 LEU A C 1
ATOM 2035 O O . LEU A 1 271 ? 5.828 -1.072 -3.702 1.00 95.50 271 LEU A O 1
ATOM 2039 N N . LEU A 1 272 ? 7.254 0.654 -3.417 1.00 97.25 272 LEU A N 1
ATOM 2040 C CA . LEU A 1 272 ? 6.494 1.676 -4.119 1.00 97.25 272 LEU A CA 1
ATOM 2041 C C . LEU A 1 272 ? 7.254 2.103 -5.379 1.00 97.25 272 LEU A C 1
ATOM 2043 O O . LEU A 1 272 ? 8.294 2.749 -5.309 1.00 97.25 272 LEU A O 1
ATOM 2047 N N . CYS A 1 273 ? 6.722 1.777 -6.545 1.00 96.75 273 CYS A N 1
ATOM 2048 C CA . CYS A 1 273 ? 7.238 2.239 -7.824 1.00 96.75 273 CYS A CA 1
ATOM 2049 C C . CYS A 1 273 ? 6.430 3.437 -8.324 1.00 96.75 273 CYS A C 1
ATOM 2051 O O . CYS A 1 273 ? 5.201 3.417 -8.290 1.00 96.75 273 CYS A O 1
ATOM 2053 N N . VAL A 1 274 ? 7.112 4.449 -8.848 1.00 95.44 274 VAL A N 1
ATOM 2054 C CA . VAL A 1 274 ? 6.497 5.599 -9.511 1.00 95.44 274 VAL A CA 1
ATOM 2055 C C . VAL A 1 274 ? 7.041 5.677 -10.929 1.00 95.44 274 VAL A C 1
ATOM 2057 O O . VAL A 1 274 ? 8.215 5.979 -11.141 1.00 95.44 274 VAL A O 1
ATOM 2060 N N . ALA A 1 275 ? 6.188 5.363 -11.898 1.00 92.38 275 ALA A N 1
ATOM 2061 C CA . ALA A 1 275 ? 6.457 5.591 -13.308 1.00 92.38 275 ALA A CA 1
ATOM 2062 C C . ALA A 1 275 ? 6.120 7.039 -13.684 1.00 92.38 275 ALA A C 1
ATOM 2064 O O . ALA A 1 275 ? 5.270 7.682 -13.063 1.00 92.38 275 ALA A O 1
ATOM 2065 N N . ASP A 1 276 ? 6.798 7.546 -14.711 1.00 86.06 276 ASP A N 1
ATOM 2066 C CA . ASP A 1 276 ? 6.553 8.877 -15.279 1.00 86.06 276 ASP A CA 1
ATOM 2067 C C . ASP A 1 276 ? 6.611 10.026 -14.245 1.00 86.06 276 ASP A C 1
ATOM 2069 O O . ASP A 1 276 ? 5.814 10.966 -14.273 1.00 86.06 276 ASP A O 1
ATOM 2073 N N . CYS A 1 277 ? 7.582 9.979 -13.323 1.00 84.44 277 CYS A N 1
ATOM 2074 C CA . CYS A 1 277 ? 7.742 10.948 -12.226 1.00 84.44 277 CYS A CA 1
ATOM 2075 C C . CYS A 1 277 ? 7.741 12.422 -12.671 1.00 84.44 277 CYS A C 1
ATOM 2077 O O . CYS A 1 277 ? 7.342 13.301 -11.906 1.00 84.44 277 CYS A O 1
ATOM 2079 N N . GLY A 1 278 ? 8.185 12.700 -13.899 1.00 80.56 278 GLY A N 1
ATOM 2080 C CA . GLY A 1 278 ? 8.244 14.051 -14.459 1.00 80.56 278 GLY A CA 1
ATOM 2081 C C . GLY A 1 278 ? 6.884 14.677 -14.791 1.00 80.56 278 GLY A C 1
ATOM 2082 O O . GLY A 1 278 ? 6.826 15.883 -15.008 1.00 80.56 278 GLY A O 1
ATOM 2083 N N . VAL A 1 279 ? 5.792 13.903 -14.817 1.00 85.38 279 VAL A N 1
ATOM 2084 C CA . VAL A 1 279 ? 4.475 14.382 -15.282 1.00 85.38 279 VAL A CA 1
ATOM 2085 C C . VAL A 1 279 ? 3.783 15.291 -14.261 1.00 85.38 279 VAL A C 1
ATOM 2087 O O . VAL A 1 279 ? 3.164 16.283 -14.641 1.00 85.38 279 VAL A O 1
ATOM 2090 N N . ASN A 1 280 ? 3.889 14.989 -12.962 1.00 88.50 280 ASN A N 1
ATOM 2091 C CA . ASN A 1 280 ? 3.205 15.737 -11.900 1.00 88.50 280 ASN A CA 1
ATOM 2092 C C . ASN A 1 280 ? 4.139 16.023 -10.715 1.00 88.50 280 ASN A C 1
ATOM 2094 O O . ASN A 1 280 ? 4.034 15.434 -9.636 1.00 88.50 280 ASN A O 1
ATOM 2098 N N . LEU A 1 281 ? 5.067 16.958 -10.930 1.00 86.50 281 LEU A N 1
ATOM 2099 C CA . LEU A 1 281 ? 6.051 17.364 -9.925 1.00 86.50 281 LEU A CA 1
ATOM 2100 C C . LEU A 1 281 ? 5.434 17.867 -8.602 1.00 86.50 281 LEU A C 1
ATOM 2102 O O . LEU A 1 281 ? 5.994 17.539 -7.554 1.00 86.50 281 LEU A O 1
ATOM 2106 N N . PRO A 1 282 ? 4.305 18.613 -8.586 1.00 89.75 282 PRO A N 1
ATOM 2107 C CA . PRO A 1 282 ? 3.655 19.000 -7.332 1.00 89.75 282 PRO A CA 1
ATOM 2108 C C . PRO A 1 282 ? 3.220 17.805 -6.475 1.00 89.75 282 PRO A C 1
ATOM 2110 O O . PRO A 1 282 ? 3.582 17.737 -5.302 1.00 89.75 282 PRO A O 1
ATOM 2113 N N . ALA A 1 283 ? 2.518 16.826 -7.054 1.00 91.62 283 ALA A N 1
ATOM 2114 C CA . ALA A 1 283 ? 2.081 15.646 -6.306 1.00 91.62 283 ALA A CA 1
ATOM 2115 C C . ALA A 1 283 ? 3.265 14.767 -5.863 1.00 91.62 283 ALA A C 1
ATOM 2117 O O . ALA A 1 283 ? 3.253 14.209 -4.766 1.00 91.62 283 ALA A O 1
ATOM 2118 N N . LEU A 1 284 ? 4.329 14.693 -6.671 1.00 92.81 284 LEU A N 1
ATOM 2119 C CA . LEU A 1 284 ? 5.577 14.031 -6.284 1.00 92.81 284 LEU A CA 1
ATOM 2120 C C . LEU A 1 284 ? 6.269 14.732 -5.098 1.00 92.81 284 LEU A C 1
ATOM 2122 O O . LEU A 1 284 ? 6.857 14.068 -4.242 1.00 92.81 284 LEU A O 1
ATOM 2126 N N . ALA A 1 285 ? 6.196 16.063 -5.021 1.00 91.56 285 ALA A N 1
ATOM 2127 C CA . ALA A 1 285 ? 6.712 16.815 -3.882 1.00 91.56 285 ALA A CA 1
ATOM 2128 C C . ALA A 1 285 ? 5.894 16.553 -2.608 1.00 91.56 285 ALA A C 1
ATOM 2130 O O . ALA A 1 285 ? 6.478 16.446 -1.528 1.00 91.56 285 ALA A O 1
ATOM 2131 N N . ASP A 1 286 ? 4.573 16.399 -2.720 1.00 94.12 286 ASP A N 1
ATOM 2132 C CA . ASP A 1 286 ? 3.719 16.012 -1.592 1.00 94.12 286 ASP A CA 1
ATOM 2133 C C . ASP A 1 286 ? 4.005 14.580 -1.127 1.00 94.12 286 ASP A C 1
ATOM 2135 O O . ASP A 1 286 ? 4.152 14.353 0.076 1.00 94.12 286 ASP A O 1
ATOM 2139 N N . LEU A 1 287 ? 4.189 13.634 -2.059 1.00 95.94 287 LEU A N 1
ATOM 2140 C CA . LEU A 1 287 ? 4.645 12.276 -1.745 1.00 95.94 287 LEU A CA 1
ATOM 2141 C C . LEU A 1 287 ? 5.956 12.310 -0.948 1.00 95.94 287 LEU A C 1
ATOM 2143 O O . LEU A 1 287 ? 6.070 11.658 0.089 1.00 95.94 287 LEU A O 1
ATOM 2147 N N . ALA A 1 288 ? 6.925 13.117 -1.383 1.00 94.56 288 ALA A N 1
ATOM 2148 C CA . ALA A 1 288 ? 8.189 13.256 -0.672 1.00 94.56 288 ALA A CA 1
ATOM 2149 C C . ALA A 1 288 ? 8.021 13.855 0.730 1.00 94.56 288 ALA A C 1
ATOM 2151 O O . ALA A 1 288 ? 8.544 13.311 1.697 1.00 94.56 288 ALA A O 1
ATOM 2152 N N . ARG A 1 289 ? 7.268 14.950 0.865 1.00 94.75 289 ARG A N 1
ATOM 2153 C CA . ARG A 1 289 ? 7.072 15.649 2.147 1.00 94.75 289 ARG A CA 1
ATOM 2154 C C . ARG A 1 289 ? 6.313 14.827 3.181 1.00 94.75 289 ARG A C 1
ATOM 2156 O O . ARG A 1 289 ? 6.554 14.988 4.375 1.00 94.75 289 ARG A O 1
ATOM 2163 N N . LEU A 1 290 ? 5.352 14.024 2.735 1.00 95.81 290 LEU A N 1
ATOM 2164 C CA . LEU A 1 290 ? 4.477 13.267 3.622 1.00 95.81 290 LEU A CA 1
ATOM 2165 C C . LEU A 1 290 ? 5.004 11.860 3.898 1.00 95.81 290 LEU A C 1
ATOM 2167 O O . LEU A 1 290 ? 4.781 11.363 4.995 1.00 95.81 290 LEU A O 1
ATOM 2171 N N . TRP A 1 291 ? 5.720 11.240 2.958 1.00 95.94 291 TRP A N 1
ATOM 2172 C CA . TRP A 1 291 ? 6.105 9.829 3.063 1.00 95.94 291 TRP A CA 1
ATOM 2173 C C . TRP A 1 291 ? 7.605 9.602 2.934 1.00 95.94 291 TRP A C 1
ATOM 2175 O O . TRP A 1 291 ? 8.191 9.004 3.824 1.00 95.94 291 TRP A O 1
ATOM 2185 N N . LEU A 1 292 ? 8.252 10.100 1.876 1.00 94.62 292 LEU A N 1
ATOM 2186 C CA . LEU A 1 292 ? 9.647 9.718 1.612 1.00 94.62 292 LEU A CA 1
ATOM 2187 C C . LEU A 1 292 ? 10.632 10.345 2.611 1.00 94.62 292 LEU A C 1
ATOM 2189 O O . LEU A 1 292 ? 11.493 9.643 3.125 1.00 94.62 292 LEU A O 1
ATOM 2193 N N . ILE A 1 293 ? 10.480 11.639 2.924 1.00 93.81 293 ILE A N 1
ATOM 2194 C CA . ILE A 1 293 ? 11.348 12.332 3.889 1.00 93.81 293 ILE A CA 1
ATOM 2195 C C . ILE A 1 293 ? 11.142 11.777 5.309 1.00 93.81 293 ILE A C 1
ATOM 2197 O O . ILE A 1 293 ? 12.129 11.362 5.910 1.00 93.81 293 ILE A O 1
ATOM 2201 N N . PRO A 1 294 ? 9.911 11.706 5.863 1.00 93.19 294 PRO A N 1
ATOM 2202 C CA . PRO A 1 294 ? 9.708 11.116 7.190 1.00 93.19 294 PRO A CA 1
ATOM 2203 C C . PRO A 1 294 ? 10.024 9.612 7.224 1.00 93.19 294 PRO A C 1
ATOM 2205 O O . PRO A 1 294 ? 10.355 9.063 8.273 1.00 93.19 294 PRO A O 1
ATOM 2208 N N . GLY A 1 295 ? 9.965 8.941 6.071 1.00 91.50 295 GLY A N 1
ATOM 2209 C CA . GLY A 1 295 ? 10.232 7.515 5.937 1.00 91.50 29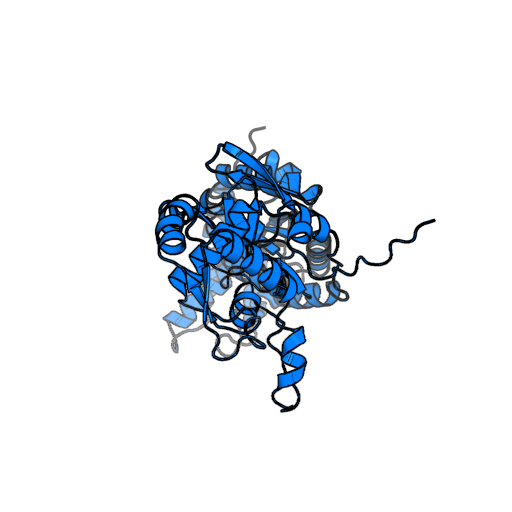5 GLY A CA 1
ATOM 2210 C C . GLY A 1 295 ? 11.672 7.118 6.221 1.00 91.50 295 GLY A C 1
ATOM 2211 O O . GLY A 1 295 ? 11.910 5.968 6.592 1.00 91.50 295 GLY A O 1
ATOM 2212 N N . HIS A 1 296 ? 12.621 8.056 6.130 1.00 87.38 296 HIS A N 1
ATOM 2213 C CA . HIS A 1 296 ? 13.986 7.834 6.615 1.00 87.38 296 HIS A CA 1
ATOM 2214 C C . HIS A 1 296 ? 14.012 7.467 8.103 1.00 87.38 296 HIS A C 1
ATOM 2216 O O . HIS A 1 296 ? 14.800 6.611 8.501 1.00 87.38 296 HIS A O 1
ATOM 2222 N N . ASP A 1 297 ? 13.091 8.033 8.884 1.00 88.19 297 ASP A N 1
ATOM 2223 C CA . ASP A 1 297 ? 12.931 7.773 10.314 1.00 88.19 297 ASP A CA 1
ATOM 2224 C C . ASP A 1 297 ? 11.877 6.680 10.598 1.00 88.19 297 ASP A C 1
ATOM 2226 O O . ASP A 1 297 ? 11.491 6.453 11.743 1.00 88.19 297 ASP A O 1
ATOM 2230 N N . GLY A 1 298 ? 11.403 5.971 9.563 1.00 90.38 298 GLY A N 1
ATOM 2231 C CA . GLY A 1 298 ? 10.412 4.897 9.690 1.00 90.38 298 GLY A CA 1
ATOM 2232 C C . GLY A 1 298 ? 8.969 5.383 9.860 1.00 90.38 298 GLY A C 1
ATOM 2233 O O . GLY A 1 298 ? 8.111 4.625 10.327 1.00 90.38 298 GLY A O 1
ATOM 2234 N N . ALA A 1 299 ? 8.692 6.632 9.484 1.00 93.50 299 ALA A N 1
ATOM 2235 C CA . ALA A 1 299 ? 7.395 7.269 9.643 1.00 93.50 299 ALA A CA 1
ATOM 2236 C C . ALA A 1 299 ? 6.793 7.730 8.310 1.00 93.50 299 ALA A C 1
ATOM 2238 O O . ALA A 1 299 ? 7.475 8.043 7.344 1.00 93.50 299 ALA A O 1
ATOM 2239 N N . GLY A 1 300 ? 5.473 7.812 8.264 1.00 95.75 300 GLY A N 1
ATOM 2240 C CA . GLY A 1 300 ? 4.699 8.435 7.202 1.00 95.75 300 GLY A CA 1
ATOM 2241 C C . GLY A 1 300 ? 3.678 9.362 7.833 1.00 95.75 300 GLY A C 1
ATOM 2242 O O . GLY A 1 300 ? 3.227 9.142 8.959 1.00 95.75 300 GLY A O 1
ATOM 2243 N N . ILE A 1 301 ? 3.317 10.428 7.135 1.00 97.12 301 ILE A N 1
ATOM 2244 C CA . ILE A 1 301 ? 2.456 11.458 7.688 1.00 97.12 301 ILE A CA 1
ATOM 2245 C C . ILE A 1 301 ? 1.149 11.504 6.926 1.00 97.12 301 ILE A C 1
ATOM 2247 O O . ILE A 1 301 ? 1.088 11.875 5.756 1.00 97.12 301 ILE A O 1
ATOM 2251 N N . MET A 1 302 ? 0.082 11.166 7.637 1.00 96.00 302 MET A N 1
ATOM 2252 C CA . MET A 1 302 ? -1.255 11.110 7.085 1.00 96.00 302 MET A CA 1
ATOM 2253 C C . MET A 1 302 ? -2.073 12.306 7.571 1.00 96.00 302 MET A C 1
ATOM 2255 O O . MET A 1 302 ? -2.130 12.611 8.765 1.00 96.00 302 MET A O 1
ATOM 2259 N N . LEU A 1 303 ? -2.693 12.996 6.616 1.00 95.50 303 LEU A N 1
ATOM 2260 C CA . LEU A 1 303 ? -3.556 14.145 6.861 1.00 95.50 303 LEU A CA 1
ATOM 2261 C C . LEU A 1 303 ? -5.008 13.681 6.863 1.00 95.50 303 LEU A C 1
ATOM 2263 O O . LEU A 1 303 ? -5.498 13.168 5.858 1.00 95.50 303 LEU A O 1
ATOM 2267 N N . LEU A 1 304 ? -5.688 13.852 7.990 1.00 94.25 304 LEU A N 1
ATOM 2268 C CA . LEU A 1 304 ? -7.098 13.514 8.124 1.00 94.25 304 LEU A CA 1
ATOM 2269 C C . LEU A 1 304 ? -7.971 14.728 7.804 1.00 94.25 304 LEU A C 1
ATOM 2271 O O . LEU A 1 304 ? -7.588 15.875 8.021 1.00 94.25 304 LEU A O 1
ATOM 2275 N N . ARG A 1 305 ? -9.202 14.478 7.355 1.00 91.50 305 ARG A N 1
ATOM 2276 C CA . ARG A 1 305 ? -10.214 15.512 7.091 1.00 91.50 305 ARG A CA 1
ATOM 2277 C C . ARG A 1 305 ? -10.583 16.324 8.334 1.00 91.50 305 ARG A C 1
ATOM 2279 O O . ARG A 1 305 ? -11.037 17.454 8.206 1.00 91.50 305 ARG A O 1
ATOM 2286 N N . SER A 1 306 ? -10.370 15.771 9.529 1.00 88.94 306 SER A N 1
ATOM 2287 C CA . SER A 1 306 ? -10.508 16.500 10.797 1.00 88.94 306 SER A CA 1
ATOM 2288 C C . SER A 1 306 ? -9.480 17.628 10.962 1.00 88.94 306 SER A C 1
ATOM 2290 O O . SER A 1 306 ? -9.606 18.422 11.888 1.00 88.94 306 SER A O 1
ATOM 2292 N N . GLY A 1 307 ? -8.468 17.702 10.091 1.00 90.44 307 GLY A N 1
ATOM 2293 C CA . GLY A 1 307 ? -7.320 18.598 10.221 1.00 90.44 307 GLY A CA 1
ATOM 2294 C C . GLY A 1 307 ? -6.182 17.995 11.045 1.00 90.44 307 GLY A C 1
ATOM 2295 O O . GLY A 1 307 ? -5.114 18.598 11.137 1.00 90.44 307 GLY A O 1
ATOM 2296 N N . GLU A 1 308 ? -6.372 16.804 11.620 1.00 93.44 308 GLU A N 1
ATOM 2297 C CA . GLU A 1 308 ? -5.310 16.130 12.358 1.00 93.44 308 GLU A CA 1
ATOM 2298 C C . GLU A 1 308 ? -4.213 15.610 11.424 1.00 93.44 308 GLU A C 1
ATOM 2300 O O . GLU A 1 308 ? -4.469 15.006 10.378 1.00 93.44 308 GLU A O 1
ATOM 2305 N N . ARG A 1 309 ? -2.967 15.828 11.847 1.00 95.50 309 ARG A N 1
ATOM 2306 C CA . ARG A 1 309 ? -1.761 15.287 11.226 1.00 95.50 309 ARG A CA 1
ATOM 2307 C C . ARG A 1 309 ? -1.263 14.150 12.103 1.00 95.50 309 ARG A C 1
ATOM 2309 O O . ARG A 1 309 ? -0.780 14.399 13.205 1.00 95.50 309 ARG A O 1
ATOM 2316 N N . ILE A 1 310 ? -1.387 12.919 11.616 1.00 96.00 310 ILE A N 1
ATOM 2317 C CA . ILE A 1 310 ? -0.969 11.732 12.361 1.00 96.00 310 ILE A CA 1
ATOM 2318 C C . ILE A 1 310 ? 0.264 11.101 11.731 1.00 96.00 310 ILE A C 1
ATOM 2320 O O . ILE A 1 310 ? 0.394 11.018 10.511 1.00 96.00 310 ILE A O 1
ATOM 2324 N N . GLU A 1 311 ? 1.163 10.646 12.590 1.00 96.00 311 GLU A N 1
ATOM 2325 C CA . GLU A 1 311 ? 2.362 9.921 12.192 1.00 96.00 311 GLU A CA 1
ATOM 2326 C C . GLU A 1 311 ? 2.100 8.417 12.288 1.00 96.00 311 GLU A C 1
ATOM 2328 O O . GLU A 1 311 ? 1.784 7.896 13.363 1.00 96.00 311 GLU A O 1
ATOM 2333 N N . VAL A 1 312 ? 2.192 7.726 11.163 1.00 95.56 312 VAL A N 1
ATOM 2334 C CA . VAL A 1 312 ? 1.981 6.284 11.051 1.00 95.56 312 VAL A CA 1
ATOM 2335 C C . VAL A 1 312 ? 3.308 5.607 10.744 1.00 95.56 312 VAL A C 1
ATOM 2337 O O . VAL A 1 312 ? 4.107 6.177 10.007 1.00 95.56 312 VAL A O 1
ATOM 2340 N N . PRO A 1 313 ? 3.571 4.401 11.261 1.00 93.94 313 PRO A N 1
ATOM 2341 C CA . PRO A 1 313 ? 4.770 3.684 10.868 1.00 93.94 313 PRO A CA 1
ATOM 2342 C C . PRO A 1 313 ? 4.741 3.374 9.379 1.00 93.94 313 PRO A C 1
ATOM 2344 O O . PRO A 1 313 ? 3.756 2.838 8.860 1.00 93.94 313 PRO A O 1
ATOM 2347 N N . TRP A 1 314 ? 5.824 3.712 8.696 1.00 93.31 314 TRP A N 1
ATOM 2348 C CA . TRP A 1 314 ? 5.933 3.513 7.265 1.00 93.31 314 TRP A CA 1
ATOM 2349 C C . TRP A 1 314 ? 7.374 3.242 6.868 1.00 93.31 314 TRP A C 1
ATOM 2351 O O . TRP A 1 314 ? 8.287 3.980 7.230 1.00 93.31 314 TRP A O 1
ATOM 2361 N N . ARG A 1 315 ? 7.568 2.173 6.097 1.00 89.75 315 ARG A N 1
ATOM 2362 C CA . ARG A 1 315 ? 8.867 1.817 5.534 1.00 89.75 315 ARG A CA 1
ATOM 2363 C C . ARG A 1 315 ? 8.651 1.026 4.256 1.00 89.75 315 ARG A C 1
ATOM 2365 O O . ARG A 1 315 ? 8.265 -0.135 4.327 1.00 89.75 315 ARG A O 1
ATOM 2372 N N . ALA A 1 316 ? 8.888 1.631 3.101 1.00 92.44 316 ALA A N 1
ATOM 2373 C CA . ALA A 1 316 ? 8.840 0.949 1.811 1.00 92.44 316 ALA A CA 1
ATOM 2374 C C . ALA A 1 316 ? 10.000 1.427 0.940 1.00 92.44 316 ALA A C 1
ATOM 2376 O O . ALA A 1 316 ? 10.256 2.629 0.854 1.00 92.44 316 ALA A O 1
ATOM 2377 N N . ALA A 1 317 ? 10.674 0.493 0.270 1.0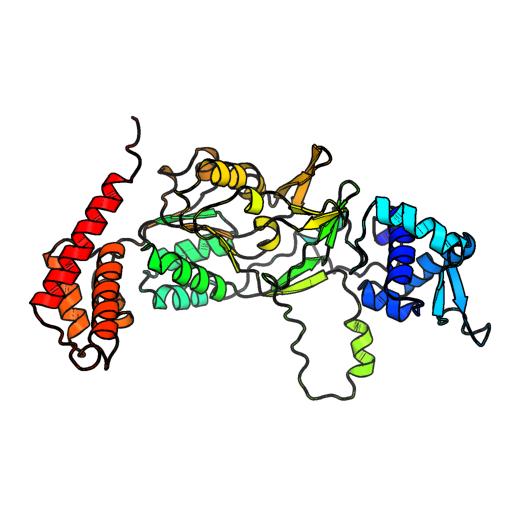0 93.88 317 ALA A N 1
ATOM 2378 C CA . ALA A 1 317 ? 11.618 0.869 -0.769 1.00 93.88 317 ALA A CA 1
ATOM 2379 C C . ALA A 1 317 ? 10.854 1.622 -1.858 1.00 93.88 317 ALA A C 1
ATOM 2381 O O . ALA A 1 317 ? 9.781 1.186 -2.273 1.00 93.88 317 ALA A O 1
ATOM 2382 N N . THR A 1 318 ? 11.374 2.760 -2.303 1.00 96.00 318 THR A N 1
ATOM 2383 C CA . THR A 1 318 ? 10.698 3.580 -3.312 1.00 96.00 318 THR A CA 1
ATOM 2384 C C . THR A 1 318 ? 11.573 3.708 -4.544 1.00 96.00 318 THR A C 1
ATOM 2386 O O . THR A 1 318 ? 12.744 4.051 -4.430 1.00 96.00 318 THR A O 1
ATOM 2389 N N . VAL A 1 319 ? 11.014 3.456 -5.726 1.00 96.12 319 VAL A N 1
ATOM 2390 C CA . VAL A 1 319 ? 11.725 3.573 -7.004 1.00 96.12 319 VAL A CA 1
ATOM 2391 C C . VAL A 1 319 ? 11.033 4.601 -7.887 1.00 96.12 319 VAL A C 1
ATOM 2393 O O . VAL A 1 319 ? 9.867 4.441 -8.241 1.00 96.12 319 VAL A O 1
ATOM 2396 N N . LEU A 1 320 ? 11.765 5.652 -8.244 1.00 95.44 320 LEU A N 1
ATOM 2397 C CA . LEU A 1 320 ? 11.323 6.740 -9.108 1.00 95.44 320 LEU A CA 1
ATOM 2398 C C . LEU A 1 320 ? 11.917 6.537 -10.505 1.00 95.44 320 LEU A C 1
ATOM 2400 O O . LEU A 1 320 ? 13.129 6.653 -10.683 1.00 95.44 320 LEU A O 1
ATOM 2404 N N . PHE A 1 321 ? 11.085 6.236 -11.501 1.00 94.38 321 PHE A N 1
ATOM 2405 C CA . PHE A 1 321 ? 11.557 5.956 -12.857 1.00 94.38 321 PHE A CA 1
ATOM 2406 C C . PHE A 1 321 ? 11.651 7.202 -13.736 1.00 94.38 321 PHE A C 1
ATOM 2408 O O . PHE A 1 321 ? 10.864 8.144 -13.619 1.00 94.38 321 PHE A O 1
ATOM 2415 N N . GLY A 1 322 ? 12.605 7.163 -14.669 1.00 88.06 322 GLY A N 1
ATOM 2416 C CA . GLY A 1 322 ? 12.771 8.165 -15.720 1.00 88.06 322 GLY A CA 1
ATOM 2417 C C . GLY A 1 322 ? 13.398 9.470 -15.235 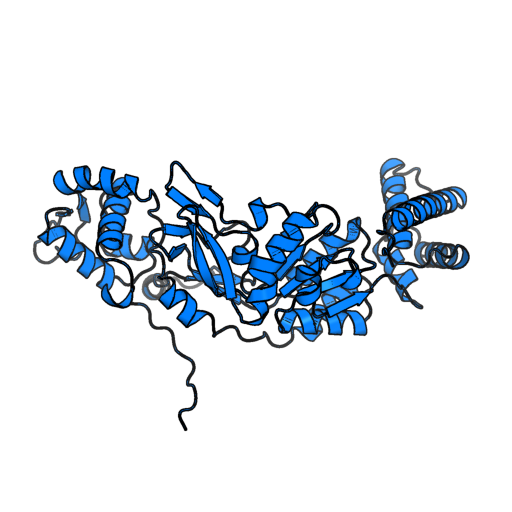1.00 88.06 322 GLY A C 1
ATOM 2418 O O . GLY A 1 322 ? 13.364 10.465 -15.953 1.00 88.06 322 GLY A O 1
ATOM 2419 N N . VAL A 1 323 ? 13.963 9.481 -14.027 1.00 87.94 323 VAL A N 1
ATOM 2420 C CA . VAL A 1 323 ? 14.510 10.681 -13.393 1.00 87.94 323 VAL A CA 1
ATOM 2421 C C . VAL A 1 323 ? 15.863 10.401 -12.749 1.00 87.94 323 VAL A C 1
ATOM 2423 O O . VAL A 1 323 ? 16.138 9.288 -12.313 1.00 87.94 323 VAL A O 1
ATOM 2426 N N . THR A 1 324 ? 16.702 11.429 -12.671 1.00 87.56 324 THR A N 1
ATOM 2427 C CA . THR A 1 324 ? 17.889 11.479 -11.815 1.00 87.56 324 THR A CA 1
ATOM 2428 C C . THR A 1 324 ? 17.557 12.326 -10.584 1.00 87.56 324 THR A C 1
ATOM 2430 O O . THR A 1 324 ? 16.650 13.166 -10.657 1.00 87.56 324 THR A O 1
ATOM 2433 N N . PRO A 1 325 ? 18.280 12.172 -9.461 1.00 86.38 325 PRO A N 1
ATOM 2434 C CA . PRO A 1 325 ? 18.046 12.990 -8.269 1.00 86.38 325 PRO A CA 1
ATOM 2435 C C . PRO A 1 325 ? 18.085 14.504 -8.549 1.00 86.38 325 PRO A C 1
ATOM 2437 O O . PRO A 1 325 ? 17.302 15.272 -7.986 1.00 86.38 325 PRO A O 1
ATOM 2440 N N . ASP A 1 326 ? 18.923 14.949 -9.485 1.00 84.88 326 ASP A N 1
ATOM 2441 C CA . ASP A 1 326 ? 19.031 16.363 -9.857 1.00 84.88 326 ASP A CA 1
ATOM 2442 C C . ASP A 1 326 ? 17.800 16.908 -10.591 1.00 84.88 326 ASP A C 1
ATOM 2444 O O . ASP A 1 326 ? 17.520 18.102 -10.515 1.00 84.88 326 ASP A O 1
ATOM 2448 N N . MET A 1 327 ? 17.001 16.061 -11.241 1.00 81.56 327 MET A N 1
ATOM 2449 C CA . MET A 1 327 ? 15.753 16.488 -11.888 1.00 81.56 327 MET A CA 1
ATOM 2450 C C . MET A 1 327 ? 14.572 16.582 -10.912 1.00 81.56 327 MET A C 1
ATOM 2452 O O . MET A 1 327 ? 13.511 17.097 -11.264 1.00 81.56 327 MET A O 1
ATOM 2456 N N . LEU A 1 328 ? 14.739 16.095 -9.681 1.00 84.62 328 LEU A N 1
ATOM 2457 C CA . LEU A 1 328 ? 13.683 16.078 -8.680 1.00 84.62 328 LEU A CA 1
ATOM 2458 C C . LEU A 1 328 ? 13.526 17.436 -7.975 1.00 84.62 328 LEU A C 1
ATOM 2460 O O . LEU A 1 328 ? 14.521 18.129 -7.731 1.00 84.62 328 LEU A O 1
ATOM 2464 N N . PRO A 1 329 ? 12.296 17.799 -7.553 1.00 82.56 329 PRO A N 1
ATOM 2465 C CA . PRO A 1 329 ? 12.079 18.913 -6.636 1.00 82.56 329 PRO A CA 1
ATOM 2466 C C . PRO A 1 329 ? 12.911 18.746 -5.360 1.00 82.56 329 PRO A C 1
ATOM 2468 O O . PRO A 1 329 ? 13.138 17.623 -4.917 1.00 82.56 329 PRO A O 1
ATOM 2471 N N . MET A 1 330 ? 13.298 19.852 -4.715 1.00 82.75 330 MET A N 1
ATOM 2472 C CA . MET A 1 330 ? 14.204 19.844 -3.552 1.00 82.75 330 MET A CA 1
ATOM 2473 C C . MET A 1 330 ? 13.820 18.823 -2.465 1.00 82.75 330 MET A C 1
ATOM 2475 O O . MET A 1 330 ? 14.684 18.118 -1.953 1.00 82.75 330 MET A O 1
ATOM 2479 N N . ALA A 1 331 ? 12.526 18.712 -2.144 1.00 78.81 331 ALA A N 1
ATOM 2480 C CA . ALA A 1 331 ? 12.028 17.751 -1.159 1.00 78.81 331 ALA A CA 1
ATOM 2481 C C . ALA A 1 331 ? 12.271 16.294 -1.599 1.00 78.81 331 ALA A C 1
ATOM 2483 O O . ALA A 1 331 ? 12.830 15.499 -0.850 1.00 78.81 331 ALA A O 1
ATOM 2484 N N . SER A 1 332 ? 11.903 15.957 -2.835 1.00 81.88 332 SER A N 1
ATOM 2485 C CA . SER A 1 332 ? 12.084 14.619 -3.406 1.00 81.88 332 SER A CA 1
ATOM 2486 C C . SER A 1 332 ? 13.561 14.278 -3.638 1.00 81.88 332 SER A C 1
ATOM 2488 O O . SER A 1 332 ? 13.946 13.130 -3.452 1.00 81.88 332 SER A O 1
ATOM 2490 N N . ARG A 1 333 ? 14.404 15.266 -3.975 1.00 83.44 333 ARG A N 1
ATOM 2491 C CA . ARG A 1 333 ? 15.859 15.094 -4.105 1.00 83.44 333 ARG A CA 1
ATOM 2492 C C . ARG A 1 333 ? 16.510 14.729 -2.776 1.00 83.44 333 ARG A C 1
ATOM 2494 O O . ARG A 1 333 ? 17.352 13.845 -2.750 1.00 83.44 333 ARG A O 1
ATOM 2501 N N . HIS A 1 334 ? 16.119 15.390 -1.685 1.00 80.19 334 HIS A N 1
ATOM 2502 C CA . HIS A 1 334 ? 16.646 15.060 -0.359 1.00 80.19 334 HIS A CA 1
ATOM 2503 C C . HIS A 1 334 ? 16.279 13.630 0.059 1.00 80.19 334 HIS A C 1
ATOM 2505 O O . HIS A 1 334 ? 17.074 12.962 0.710 1.00 80.19 334 HIS A O 1
ATOM 2511 N N . ALA A 1 335 ? 15.101 13.160 -0.363 1.00 84.25 335 ALA A N 1
ATOM 2512 C CA . ALA A 1 335 ? 14.660 11.801 -0.087 1.00 84.25 335 ALA A CA 1
ATOM 2513 C C . ALA A 1 335 ? 15.356 10.737 -0.957 1.00 84.25 335 ALA A C 1
ATOM 2515 O O . ALA A 1 335 ? 15.644 9.640 -0.483 1.00 84.25 335 ALA A O 1
ATOM 2516 N N . ALA A 1 336 ? 15.625 11.039 -2.233 1.00 86.12 336 ALA A N 1
ATOM 2517 C CA . ALA A 1 336 ? 16.261 10.126 -3.182 1.00 86.12 336 ALA A CA 1
ATOM 2518 C C . ALA A 1 336 ? 17.758 9.936 -2.878 1.00 86.12 336 ALA A C 1
ATOM 2520 O O . ALA A 1 336 ? 18.621 10.601 -3.447 1.00 86.12 336 ALA A O 1
ATOM 2521 N N . THR A 1 337 ? 18.062 9.009 -1.971 1.00 82.56 337 THR A N 1
ATOM 2522 C CA . THR A 1 337 ? 19.425 8.721 -1.497 1.00 82.56 337 THR A CA 1
ATOM 2523 C C . THR A 1 337 ? 20.294 8.033 -2.552 1.00 82.56 337 THR A C 1
ATOM 2525 O O . THR A 1 337 ? 21.516 8.152 -2.510 1.00 82.56 337 THR A O 1
ATOM 2528 N N . TYR A 1 338 ? 19.674 7.324 -3.498 1.00 89.19 338 TYR A N 1
ATOM 2529 C CA . TYR A 1 338 ? 20.362 6.572 -4.546 1.00 89.19 338 TYR A CA 1
ATOM 2530 C C . TYR A 1 338 ? 19.950 7.068 -5.936 1.00 89.19 338 TYR A C 1
ATOM 2532 O O . TYR A 1 338 ? 18.788 7.414 -6.165 1.00 89.19 338 TYR A O 1
ATOM 2540 N N . GLY A 1 339 ? 20.895 7.058 -6.877 1.00 92.12 339 GLY A N 1
ATOM 2541 C CA . GLY A 1 339 ? 20.660 7.345 -8.289 1.00 92.12 339 GLY A CA 1
ATOM 2542 C C . GLY A 1 339 ? 21.402 6.334 -9.153 1.00 92.12 339 GLY A C 1
ATOM 2543 O O . GLY A 1 339 ? 22.623 6.265 -9.070 1.00 92.12 339 GLY A O 1
ATOM 2544 N N . VAL A 1 340 ? 20.674 5.565 -9.963 1.00 94.12 340 VAL A N 1
ATOM 2545 C CA . VAL A 1 340 ? 21.239 4.530 -10.841 1.00 94.12 340 VAL A CA 1
ATOM 2546 C C . VAL A 1 340 ? 20.864 4.845 -12.282 1.00 94.12 340 VAL A C 1
ATOM 2548 O O . VAL A 1 340 ? 19.684 4.989 -12.604 1.00 94.12 340 VAL A O 1
ATOM 2551 N N . ASP A 1 341 ? 21.860 4.930 -13.159 1.00 92.25 341 ASP A N 1
ATOM 2552 C CA . ASP A 1 341 ? 21.635 5.077 -14.595 1.00 92.25 341 ASP A CA 1
ATOM 2553 C C . ASP A 1 341 ? 21.807 3.734 -15.304 1.00 92.25 341 ASP A C 1
ATOM 2555 O O . ASP A 1 341 ? 22.880 3.135 -15.264 1.00 92.25 341 ASP A O 1
ATOM 2559 N N . ILE A 1 342 ? 20.748 3.268 -15.971 1.00 91.88 342 ILE A N 1
ATOM 2560 C CA . ILE A 1 342 ? 20.767 2.024 -16.753 1.00 91.88 342 ILE A CA 1
ATOM 2561 C C . ILE A 1 342 ? 20.697 2.274 -18.267 1.00 91.88 342 ILE A C 1
ATOM 2563 O O . ILE A 1 342 ? 20.385 1.358 -19.030 1.00 91.88 342 ILE A O 1
ATOM 2567 N N . ALA A 1 343 ? 20.956 3.508 -18.722 1.00 87.94 343 ALA A N 1
ATOM 2568 C CA . ALA A 1 343 ? 20.893 3.872 -20.140 1.00 87.94 343 ALA A CA 1
ATOM 2569 C C . ALA A 1 343 ? 21.935 3.139 -20.997 1.00 87.94 343 ALA A C 1
ATOM 2571 O O . ALA A 1 343 ? 21.672 2.817 -22.161 1.00 87.94 343 ALA A O 1
ATOM 2572 N N . ALA A 1 344 ? 23.131 2.922 -20.450 1.00 85.12 344 ALA A N 1
ATOM 2573 C CA . ALA A 1 344 ? 24.239 2.321 -21.173 1.00 85.12 344 ALA A CA 1
ATOM 2574 C C . ALA A 1 344 ? 24.052 0.803 -21.307 1.00 85.12 344 ALA A C 1
ATOM 2576 O O . ALA A 1 344 ? 23.827 0.101 -20.325 1.00 85.12 344 ALA A O 1
ATOM 2577 N N . LEU A 1 345 ? 24.189 0.298 -22.534 1.00 85.06 345 LEU A N 1
ATOM 2578 C CA . LEU A 1 345 ? 24.270 -1.129 -22.838 1.00 85.06 345 LEU A CA 1
ATOM 2579 C C . LEU A 1 345 ? 25.669 -1.406 -23.397 1.00 85.06 345 LEU A C 1
ATOM 2581 O O . LEU A 1 345 ? 25.892 -1.309 -24.601 1.00 85.06 345 LEU A O 1
ATOM 2585 N N . ALA A 1 346 ? 26.638 -1.670 -22.519 1.00 72.38 346 ALA A N 1
ATOM 2586 C CA . ALA A 1 346 ? 28.031 -1.854 -22.916 1.00 72.38 346 ALA A CA 1
ATOM 2587 C C . ALA A 1 346 ? 28.335 -3.295 -23.369 1.00 72.38 346 ALA A C 1
ATOM 2589 O O . ALA A 1 346 ? 27.785 -4.273 -22.858 1.00 72.38 346 ALA A O 1
ATOM 2590 N N . GLY A 1 347 ? 29.260 -3.436 -24.324 1.00 74.94 347 GLY A N 1
ATOM 2591 C CA . GLY A 1 347 ? 29.747 -4.736 -24.791 1.00 74.94 347 GLY A CA 1
ATOM 2592 C C . GLY A 1 347 ? 28.628 -5.649 -25.311 1.00 74.94 347 GLY A C 1
ATOM 2593 O O . GLY A 1 347 ? 27.801 -5.245 -26.121 1.00 74.94 347 GLY A O 1
ATOM 2594 N N . GLY A 1 348 ? 28.591 -6.900 -24.841 1.00 82.00 348 GLY A N 1
ATOM 2595 C CA . GLY A 1 348 ? 27.581 -7.884 -25.255 1.00 82.00 348 GLY A CA 1
ATOM 2596 C C . GLY A 1 348 ? 26.151 -7.594 -24.774 1.00 82.00 348 GLY A C 1
ATOM 2597 O O . GLY A 1 348 ? 25.216 -8.218 -25.281 1.00 82.00 348 GLY A O 1
ATOM 2598 N N . ALA A 1 349 ? 25.957 -6.648 -23.844 1.00 86.12 349 ALA A N 1
ATOM 2599 C CA . ALA A 1 349 ? 24.654 -6.372 -23.237 1.00 86.12 349 ALA A CA 1
ATOM 2600 C C . ALA A 1 349 ? 23.628 -5.849 -24.252 1.00 86.12 349 ALA A C 1
ATOM 2602 O O . ALA A 1 349 ? 22.449 -6.180 -24.153 1.00 86.12 349 ALA A O 1
ATOM 2603 N N . LEU A 1 350 ? 24.058 -5.084 -25.264 1.00 89.94 350 LEU A N 1
ATOM 2604 C CA . LEU A 1 350 ? 23.159 -4.597 -26.313 1.00 89.94 350 LEU A CA 1
ATOM 2605 C C . LEU A 1 350 ? 22.612 -5.748 -27.166 1.00 89.94 350 LEU A C 1
ATOM 2607 O O . LEU A 1 350 ? 21.410 -5.819 -27.416 1.00 89.94 350 LEU A O 1
ATOM 2611 N N . ALA A 1 351 ? 23.474 -6.676 -27.582 1.00 90.38 351 ALA A N 1
ATOM 2612 C CA . ALA A 1 351 ? 23.052 -7.842 -28.354 1.00 90.38 351 ALA A CA 1
ATOM 2613 C C . ALA A 1 351 ? 22.124 -8.755 -27.537 1.00 90.38 351 ALA A C 1
ATOM 2615 O O . ALA A 1 351 ? 21.113 -9.219 -28.060 1.00 90.38 351 ALA A O 1
ATOM 2616 N N . GLU A 1 352 ? 22.420 -8.961 -26.251 1.00 89.94 352 GLU A N 1
ATOM 2617 C CA . GLU A 1 352 ? 21.560 -9.715 -25.334 1.00 89.94 352 GLU A CA 1
ATOM 2618 C C . GLU A 1 352 ? 20.194 -9.039 -25.135 1.00 89.94 352 GLU A C 1
ATOM 2620 O O . GLU A 1 352 ? 19.147 -9.688 -25.228 1.00 89.94 352 GLU A O 1
ATOM 2625 N N . PHE A 1 353 ? 20.189 -7.721 -24.929 1.00 90.81 353 PHE A N 1
ATOM 2626 C CA . PHE A 1 353 ? 18.980 -6.913 -24.800 1.00 90.81 353 PHE A CA 1
ATOM 2627 C C . PHE A 1 353 ? 18.081 -7.031 -26.036 1.00 90.81 353 PHE A C 1
ATOM 2629 O O . PHE A 1 353 ? 16.864 -7.202 -25.912 1.00 90.81 353 PHE A O 1
ATOM 2636 N N . VAL A 1 354 ? 18.677 -6.962 -27.231 1.00 92.25 354 VAL A N 1
ATOM 2637 C CA . VAL A 1 354 ? 17.958 -7.118 -28.499 1.00 92.25 354 VAL A CA 1
ATOM 2638 C C . VAL A 1 354 ? 17.463 -8.554 -28.672 1.00 92.25 354 VAL A C 1
ATOM 2640 O O . VAL A 1 354 ? 16.307 -8.749 -29.043 1.00 92.25 354 VAL A O 1
ATOM 2643 N N . ALA A 1 355 ? 18.287 -9.562 -28.368 1.00 91.69 355 ALA A N 1
ATOM 2644 C CA . ALA A 1 355 ? 17.931 -10.974 -28.526 1.00 91.69 355 ALA A CA 1
ATOM 2645 C C . ALA A 1 355 ? 16.682 -11.357 -27.727 1.00 91.69 355 ALA A C 1
ATOM 2647 O O . ALA A 1 355 ? 15.814 -12.071 -28.224 1.00 91.69 355 ALA A O 1
ATOM 2648 N N . ARG A 1 356 ? 16.541 -10.818 -26.513 1.00 87.81 356 ARG A N 1
ATOM 2649 C CA . ARG A 1 356 ? 15.359 -11.051 -25.673 1.00 87.81 356 ARG A CA 1
ATOM 2650 C C . ARG A 1 356 ? 14.092 -10.395 -26.214 1.00 87.81 356 ARG A C 1
ATOM 2652 O O . ARG A 1 356 ? 12.995 -10.889 -25.972 1.00 87.81 356 ARG A O 1
ATOM 2659 N N . ARG A 1 357 ? 14.225 -9.289 -26.949 1.00 90.12 357 ARG A N 1
ATOM 2660 C CA . ARG A 1 357 ? 13.089 -8.551 -27.521 1.00 90.12 357 ARG A CA 1
ATOM 2661 C C . ARG A 1 357 ? 12.722 -8.995 -28.927 1.00 90.12 357 ARG A C 1
ATOM 2663 O O . ARG A 1 357 ? 11.578 -8.797 -29.322 1.00 90.12 357 ARG A O 1
ATOM 2670 N N . LEU A 1 358 ? 13.648 -9.602 -29.659 1.00 92.31 358 LEU A N 1
ATOM 2671 C CA . LEU A 1 358 ? 13.448 -10.112 -31.013 1.00 92.31 358 LEU A CA 1
ATOM 2672 C C . LEU A 1 358 ? 13.697 -11.633 -31.051 1.00 92.31 358 LEU A C 1
ATOM 2674 O O . LEU A 1 358 ? 14.678 -12.070 -31.652 1.00 92.31 358 LEU A O 1
ATOM 2678 N N . PRO A 1 359 ? 12.848 -12.448 -30.392 1.00 89.06 359 PRO A N 1
ATOM 2679 C CA . PRO A 1 359 ? 13.066 -13.886 -30.298 1.00 89.06 359 PRO A CA 1
ATOM 2680 C C . PRO A 1 359 ? 12.719 -14.631 -31.598 1.00 89.06 359 PRO A C 1
ATOM 2682 O O . PRO A 1 359 ? 11.833 -14.232 -32.364 1.00 89.06 359 PRO A O 1
ATOM 2685 N N . ALA A 1 360 ? 13.375 -15.774 -31.797 1.00 83.75 360 ALA A N 1
ATOM 2686 C CA . ALA A 1 360 ? 12.991 -16.773 -32.791 1.00 83.75 360 ALA A CA 1
ATOM 2687 C C . ALA A 1 360 ? 11.617 -17.407 -32.454 1.00 83.75 360 ALA A C 1
ATOM 2689 O O . ALA A 1 360 ? 11.228 -17.440 -31.282 1.00 83.75 360 ALA A O 1
ATOM 2690 N N . PRO A 1 361 ? 10.867 -17.937 -33.445 1.00 86.56 361 PRO A N 1
ATOM 2691 C CA . PRO A 1 361 ? 11.178 -17.978 -34.879 1.00 86.56 361 PRO A CA 1
ATOM 2692 C C . PRO A 1 361 ? 10.783 -16.701 -35.640 1.00 86.56 361 PRO A C 1
ATOM 2694 O O . PRO A 1 361 ? 11.029 -16.617 -36.838 1.00 86.56 361 PRO A O 1
ATOM 2697 N N . THR A 1 362 ? 10.168 -15.717 -34.972 1.00 85.88 362 THR A N 1
ATOM 2698 C CA . THR A 1 362 ? 9.695 -14.473 -35.608 1.00 85.88 362 THR A CA 1
ATOM 2699 C C . THR A 1 362 ? 10.836 -13.688 -36.253 1.00 85.88 362 THR A C 1
ATOM 2701 O O . THR A 1 362 ? 10.662 -13.095 -37.314 1.00 85.88 362 THR A O 1
ATOM 2704 N N . PHE A 1 363 ? 12.011 -13.702 -35.621 1.00 90.19 363 PHE A N 1
ATOM 2705 C CA . PHE A 1 363 ? 13.224 -13.075 -36.130 1.00 90.19 363 PHE A CA 1
ATOM 2706 C C . PHE A 1 363 ? 14.318 -14.138 -36.332 1.00 90.19 363 PHE A C 1
ATOM 2708 O O . PHE A 1 363 ? 14.506 -14.972 -35.446 1.00 90.19 363 PHE A O 1
ATOM 2715 N N . PRO A 1 364 ? 15.055 -14.127 -37.463 1.00 88.25 364 PRO A N 1
ATOM 2716 C CA . PRO A 1 364 ? 16.174 -15.047 -37.692 1.00 88.25 364 PRO A CA 1
ATOM 2717 C C . PRO A 1 364 ? 17.273 -14.936 -36.622 1.00 88.25 364 PRO A C 1
ATOM 2719 O O . PRO A 1 364 ? 17.539 -13.831 -36.149 1.00 88.25 364 PRO A O 1
ATOM 2722 N N . ASP A 1 365 ? 17.989 -16.026 -36.323 1.00 85.19 365 ASP A N 1
ATOM 2723 C CA . ASP A 1 365 ? 18.987 -16.105 -35.232 1.00 85.19 365 ASP A CA 1
ATOM 2724 C C . ASP A 1 365 ? 20.104 -15.038 -35.290 1.00 85.19 365 ASP A C 1
ATOM 2726 O O . ASP A 1 365 ? 20.640 -14.632 -34.262 1.00 85.19 365 ASP A O 1
ATOM 2730 N N . GLY A 1 366 ? 20.448 -14.531 -36.480 1.00 87.12 366 GLY A N 1
ATOM 2731 C CA . GLY A 1 366 ? 21.445 -13.461 -36.656 1.00 87.12 366 GLY A CA 1
ATOM 2732 C C . GLY A 1 366 ? 20.920 -12.038 -36.421 1.00 87.12 366 GLY A C 1
ATOM 2733 O O . GLY A 1 366 ? 21.707 -11.090 -36.374 1.00 87.12 366 GLY A O 1
ATOM 2734 N N . THR A 1 367 ? 19.604 -11.867 -36.271 1.00 90.62 367 THR A N 1
ATOM 2735 C CA . THR A 1 367 ? 18.943 -10.557 -36.130 1.00 90.62 367 THR A CA 1
ATOM 2736 C C . THR A 1 367 ? 19.509 -9.722 -34.983 1.00 90.62 367 THR A C 1
ATOM 2738 O O . THR A 1 367 ? 19.792 -8.543 -35.216 1.00 90.62 367 THR A O 1
ATOM 2741 N N . PRO A 1 368 ? 19.740 -10.276 -33.775 1.00 91.38 368 PRO A N 1
ATOM 2742 C CA . PRO A 1 368 ? 20.194 -9.464 -32.652 1.00 91.38 368 PRO A CA 1
ATOM 2743 C C . PRO A 1 368 ? 21.553 -8.806 -32.888 1.00 91.38 368 PRO A C 1
ATOM 2745 O O . PRO A 1 368 ? 21.711 -7.619 -32.615 1.00 91.38 368 PRO A O 1
ATOM 2748 N N . ALA A 1 369 ? 22.507 -9.538 -33.473 1.00 90.94 369 ALA A N 1
ATOM 2749 C CA . ALA A 1 369 ? 23.830 -9.008 -33.800 1.00 90.94 369 ALA A CA 1
ATOM 2750 C C . ALA A 1 369 ? 23.766 -7.923 -34.890 1.00 90.94 369 ALA A C 1
ATOM 2752 O O . ALA A 1 369 ? 24.460 -6.909 -34.803 1.00 90.94 369 ALA A O 1
ATOM 2753 N N . ILE A 1 370 ? 22.907 -8.109 -35.901 1.00 91.56 370 ILE A N 1
ATOM 2754 C CA . ILE A 1 370 ? 22.711 -7.136 -36.986 1.00 91.56 370 ILE A CA 1
ATOM 2755 C C . ILE A 1 370 ? 22.132 -5.827 -36.438 1.00 91.56 370 ILE A C 1
ATOM 2757 O O . ILE A 1 370 ? 22.652 -4.749 -36.738 1.00 91.56 370 ILE A O 1
ATOM 2761 N N . VAL A 1 371 ? 21.072 -5.919 -35.632 1.00 92.38 371 VAL A N 1
ATOM 2762 C CA . VAL A 1 371 ? 20.388 -4.762 -35.040 1.00 92.38 371 VAL A CA 1
ATOM 2763 C C . VAL A 1 371 ? 21.302 -4.043 -34.047 1.00 92.38 371 VAL A C 1
ATOM 2765 O O . VAL A 1 371 ? 21.434 -2.825 -34.138 1.00 92.38 371 VAL A O 1
ATOM 2768 N N . ALA A 1 372 ? 21.986 -4.772 -33.158 1.00 91.81 372 ALA A N 1
ATOM 2769 C CA . ALA A 1 372 ? 22.933 -4.188 -32.206 1.00 91.81 372 ALA A CA 1
ATOM 2770 C C . ALA A 1 372 ? 24.055 -3.420 -32.922 1.00 91.81 372 ALA A C 1
ATOM 2772 O O . ALA A 1 372 ? 24.260 -2.236 -32.658 1.00 91.81 372 ALA A O 1
ATOM 2773 N N . GLY A 1 373 ? 24.704 -4.038 -33.915 1.00 91.06 373 GLY A N 1
ATOM 2774 C CA . GLY A 1 373 ? 25.759 -3.372 -34.678 1.00 91.06 373 GLY A CA 1
ATOM 2775 C C . GLY A 1 373 ? 25.255 -2.167 -35.483 1.00 91.06 373 GLY A C 1
ATOM 2776 O O . GLY A 1 373 ? 26.000 -1.211 -35.699 1.00 91.06 373 GLY A O 1
ATOM 2777 N N . LEU A 1 374 ? 24.000 -2.180 -35.947 1.00 90.88 374 LEU A N 1
ATOM 2778 C CA . LEU A 1 374 ? 23.396 -1.025 -36.617 1.00 90.88 374 LEU A CA 1
ATOM 2779 C C . LEU A 1 374 ? 23.151 0.135 -35.642 1.00 90.88 374 LEU A C 1
ATOM 2781 O O . LEU A 1 374 ? 23.453 1.279 -35.986 1.00 90.88 374 LEU A O 1
ATOM 2785 N N . LEU A 1 375 ? 22.642 -0.154 -34.444 1.00 91.00 375 LEU A N 1
ATOM 2786 C CA . LEU A 1 375 ? 22.421 0.840 -33.393 1.00 91.00 375 LEU A CA 1
ATOM 2787 C C . LEU A 1 375 ? 23.737 1.490 -32.957 1.00 91.00 375 LEU A C 1
ATOM 2789 O O . LEU A 1 375 ? 23.811 2.715 -32.897 1.00 91.00 375 LEU A O 1
ATOM 2793 N N . GLU A 1 376 ? 24.794 0.703 -32.749 1.00 90.50 376 GLU A N 1
ATOM 2794 C CA . GLU A 1 376 ? 26.131 1.212 -32.407 1.00 90.50 376 GLU A CA 1
ATOM 2795 C C . GLU A 1 376 ? 26.687 2.148 -33.483 1.00 90.50 376 GLU A C 1
ATOM 2797 O O . GLU A 1 376 ? 27.067 3.280 -33.182 1.00 90.50 376 GLU A O 1
ATOM 2802 N N . ARG A 1 377 ? 26.672 1.724 -34.758 1.00 90.62 377 ARG A N 1
ATOM 2803 C CA . ARG A 1 377 ? 27.148 2.558 -35.879 1.00 90.62 377 ARG A CA 1
ATOM 2804 C C . ARG A 1 377 ? 26.342 3.844 -36.056 1.00 90.62 377 ARG A C 1
ATOM 2806 O O . ARG A 1 377 ? 26.862 4.807 -36.608 1.00 90.62 377 ARG A O 1
ATOM 2813 N N . SER A 1 378 ? 25.091 3.847 -35.604 1.00 88.25 378 SER A N 1
ATOM 2814 C CA . SER A 1 378 ? 24.190 4.999 -35.688 1.00 88.25 378 SER A CA 1
ATOM 2815 C C . SER A 1 378 ? 24.241 5.892 -34.441 1.00 88.25 378 SER A C 1
ATOM 2817 O O . SER A 1 378 ? 23.482 6.852 -34.365 1.00 88.25 378 SER A O 1
ATOM 2819 N N . GLY A 1 379 ? 25.092 5.586 -33.451 1.00 87.38 379 GLY A N 1
ATOM 2820 C CA . GLY A 1 379 ? 25.159 6.327 -32.184 1.00 87.38 379 GLY A CA 1
ATOM 2821 C C . GLY A 1 379 ? 23.944 6.122 -31.267 1.00 87.38 379 GLY A C 1
ATOM 2822 O O . GLY A 1 379 ? 23.749 6.880 -30.324 1.00 87.38 379 GLY A O 1
ATOM 2823 N N . LEU A 1 380 ? 23.131 5.095 -31.528 1.00 86.56 380 LEU A N 1
ATOM 2824 C CA . LEU A 1 380 ? 21.870 4.781 -30.847 1.00 86.56 380 LEU A CA 1
ATOM 2825 C C . LEU A 1 380 ? 21.968 3.498 -30.002 1.00 86.56 380 LEU A C 1
ATOM 2827 O O . LEU A 1 380 ? 20.967 2.840 -29.738 1.00 86.56 380 LEU A O 1
ATOM 2831 N N . GLY A 1 381 ? 23.171 3.140 -29.547 1.00 85.75 381 GLY A N 1
ATOM 2832 C CA . GLY A 1 381 ? 23.426 1.961 -28.704 1.00 85.75 381 GLY A CA 1
ATOM 2833 C C . GLY A 1 381 ? 22.901 2.059 -27.263 1.00 85.75 381 GLY A C 1
ATOM 2834 O O . GLY A 1 381 ? 23.240 1.225 -26.431 1.00 85.75 381 GLY A O 1
ATOM 2835 N N . GLN A 1 382 ? 22.105 3.081 -26.939 1.00 88.69 382 GLN A N 1
ATOM 2836 C CA . GLN A 1 382 ? 21.505 3.243 -25.617 1.00 88.69 382 GLN A CA 1
ATOM 2837 C C . GLN A 1 382 ? 20.206 2.447 -25.487 1.00 88.69 382 GLN A C 1
ATOM 2839 O O . GLN A 1 382 ? 19.476 2.234 -26.460 1.00 88.69 382 GLN A O 1
ATOM 2844 N N . ARG A 1 383 ? 19.877 2.085 -24.247 1.00 91.31 383 ARG A N 1
ATOM 2845 C CA . ARG A 1 383 ? 18.711 1.281 -23.877 1.00 91.31 383 ARG A CA 1
ATOM 2846 C C . ARG A 1 383 ? 17.398 1.793 -24.467 1.00 91.31 383 ARG A C 1
ATOM 2848 O O . ARG A 1 383 ? 16.672 1.021 -25.086 1.00 91.31 383 ARG A O 1
ATOM 2855 N N . GLY A 1 384 ? 17.126 3.094 -24.349 1.00 88.12 384 GLY A N 1
ATOM 2856 C CA . GLY A 1 384 ? 15.899 3.709 -24.869 1.00 88.12 384 GLY A CA 1
ATOM 2857 C C . GLY A 1 384 ? 15.728 3.547 -26.383 1.00 88.12 384 GLY A C 1
ATOM 2858 O O . GLY A 1 384 ? 14.677 3.104 -26.850 1.00 88.12 384 GLY A O 1
ATOM 2859 N N . ALA A 1 385 ? 16.775 3.844 -27.155 1.00 89.19 385 ALA A N 1
ATOM 2860 C CA . ALA A 1 385 ? 16.738 3.728 -28.611 1.00 89.19 385 ALA A CA 1
ATOM 2861 C C . ALA A 1 385 ? 16.675 2.260 -29.070 1.00 89.19 385 ALA A C 1
ATOM 2863 O O . ALA A 1 385 ? 15.927 1.925 -29.995 1.00 89.19 385 ALA A O 1
ATOM 2864 N N . ALA A 1 386 ? 17.392 1.364 -28.385 1.00 91.44 386 ALA A N 1
ATOM 2865 C CA . ALA A 1 386 ? 17.313 -0.073 -28.624 1.00 91.44 386 ALA A CA 1
ATOM 2866 C C . ALA A 1 386 ? 15.900 -0.622 -28.354 1.00 91.44 386 ALA A C 1
ATOM 2868 O O . ALA A 1 386 ? 15.370 -1.379 -29.173 1.00 91.44 386 ALA A O 1
ATOM 2869 N N . ALA A 1 387 ? 15.260 -0.208 -27.253 1.00 90.56 387 ALA A N 1
ATOM 2870 C CA . ALA A 1 387 ? 13.897 -0.605 -26.896 1.00 90.56 387 ALA A CA 1
ATOM 2871 C C . ALA A 1 387 ? 12.891 -0.181 -27.972 1.00 90.56 387 ALA A C 1
ATOM 2873 O O . ALA A 1 387 ? 12.137 -1.015 -28.480 1.00 90.56 387 ALA A O 1
ATOM 2874 N N . GLN A 1 388 ? 12.938 1.088 -28.388 1.00 90.06 388 GLN A N 1
ATOM 2875 C CA . GLN A 1 388 ? 12.054 1.628 -29.423 1.00 90.06 388 GLN A CA 1
ATOM 2876 C C . GLN A 1 388 ? 12.253 0.942 -30.777 1.00 90.06 388 GLN A C 1
ATOM 2878 O O . GLN A 1 388 ? 11.271 0.595 -31.433 1.00 90.06 388 GLN A O 1
ATOM 2883 N N . THR A 1 389 ? 13.504 0.682 -31.167 1.00 92.75 389 THR A N 1
ATOM 2884 C CA . THR A 1 389 ? 13.829 -0.046 -32.404 1.00 92.75 389 THR A CA 1
ATOM 2885 C C . THR A 1 389 ? 13.239 -1.456 -32.374 1.00 92.75 389 THR A C 1
ATOM 2887 O O . THR A 1 389 ? 12.549 -1.868 -33.307 1.00 92.75 389 THR A O 1
ATOM 2890 N N . CYS A 1 390 ? 13.445 -2.195 -31.278 1.00 92.62 390 CYS A N 1
ATOM 2891 C CA . CYS A 1 390 ? 12.898 -3.542 -31.126 1.00 92.62 390 CYS A CA 1
ATOM 2892 C C . CYS A 1 390 ? 11.365 -3.541 -31.099 1.00 92.62 390 CYS A C 1
ATOM 2894 O O . CYS A 1 390 ? 10.727 -4.427 -31.667 1.00 92.62 390 CYS A O 1
ATOM 2896 N N . ARG A 1 391 ? 10.752 -2.553 -30.439 1.00 91.56 391 ARG A N 1
ATOM 2897 C CA . ARG A 1 391 ? 9.298 -2.385 -30.415 1.00 91.56 391 ARG A CA 1
ATOM 2898 C C . ARG A 1 391 ? 8.747 -2.143 -31.816 1.00 91.56 391 ARG A C 1
ATOM 2900 O O . ARG A 1 391 ? 7.843 -2.866 -32.213 1.00 91.56 391 ARG A O 1
ATOM 2907 N N . TYR A 1 392 ? 9.328 -1.211 -32.569 1.00 93.12 392 TYR A N 1
ATOM 2908 C CA . TYR A 1 392 ? 8.918 -0.929 -33.944 1.00 93.12 392 TYR A CA 1
ATOM 2909 C C . TYR A 1 392 ? 8.944 -2.198 -34.808 1.00 93.12 392 TYR A C 1
ATOM 2911 O O . TYR A 1 392 ? 7.968 -2.511 -35.485 1.00 93.12 392 TYR A O 1
ATOM 2919 N N . LEU A 1 393 ? 10.034 -2.972 -34.738 1.00 94.31 393 LEU A N 1
ATOM 2920 C CA . LEU A 1 393 ? 10.171 -4.218 -35.496 1.00 94.31 393 LEU A CA 1
ATOM 2921 C C . LEU A 1 393 ? 9.141 -5.276 -35.079 1.00 94.31 393 LEU A C 1
ATOM 2923 O O . LEU A 1 393 ? 8.573 -5.935 -35.946 1.00 94.31 393 LEU A O 1
ATOM 2927 N N . ARG A 1 394 ? 8.860 -5.429 -33.779 1.00 93.25 394 ARG A N 1
ATOM 2928 C CA . ARG A 1 394 ? 7.810 -6.342 -33.289 1.00 93.25 394 ARG A CA 1
ATOM 2929 C C . ARG A 1 394 ? 6.417 -5.925 -33.740 1.00 93.25 394 ARG A C 1
ATOM 2931 O O . ARG A 1 394 ? 5.650 -6.775 -34.183 1.00 93.25 394 ARG A O 1
ATOM 2938 N N . ASP A 1 395 ? 6.093 -4.643 -33.613 1.00 93.12 395 ASP A N 1
ATOM 2939 C CA . ASP A 1 395 ? 4.783 -4.109 -33.985 1.00 93.12 395 ASP A CA 1
ATOM 2940 C C . ASP A 1 395 ? 4.560 -4.274 -35.493 1.00 93.12 395 ASP A C 1
ATOM 2942 O O . ASP A 1 395 ? 3.497 -4.727 -35.919 1.00 93.12 395 ASP A O 1
ATOM 2946 N N . ARG A 1 396 ? 5.603 -4.028 -36.295 1.00 93.62 396 ARG A N 1
ATOM 2947 C CA . ARG A 1 396 ? 5.596 -4.283 -37.735 1.00 93.62 396 ARG A CA 1
ATOM 2948 C C . ARG A 1 396 ? 5.437 -5.764 -38.069 1.00 93.62 396 ARG A C 1
ATOM 2950 O O . ARG A 1 396 ? 4.562 -6.100 -38.857 1.00 93.62 396 ARG A O 1
ATOM 2957 N N . ALA A 1 397 ? 6.214 -6.648 -37.444 1.00 93.00 397 ALA A N 1
ATOM 2958 C CA . ALA A 1 397 ? 6.095 -8.091 -37.657 1.00 93.00 397 ALA A CA 1
ATOM 2959 C C . ALA A 1 397 ? 4.696 -8.612 -37.309 1.00 93.00 397 ALA A C 1
ATOM 2961 O O . ALA A 1 397 ? 4.138 -9.447 -38.015 1.00 93.00 397 ALA A O 1
ATOM 2962 N N . ARG A 1 398 ? 4.090 -8.075 -36.245 1.00 93.00 398 ARG A N 1
ATOM 2963 C CA . ARG A 1 398 ? 2.717 -8.403 -35.857 1.00 93.00 398 ARG A CA 1
ATOM 2964 C C . ARG A 1 398 ? 1.683 -7.882 -36.857 1.00 93.00 398 ARG A C 1
ATOM 2966 O O . ARG A 1 398 ? 0.670 -8.547 -37.054 1.00 93.00 398 ARG A O 1
ATOM 2973 N N . TYR A 1 399 ? 1.915 -6.709 -37.441 1.00 93.88 399 TYR A N 1
ATOM 2974 C CA . TYR A 1 399 ? 1.030 -6.104 -38.436 1.00 93.88 399 TYR A CA 1
ATOM 2975 C C . TYR A 1 399 ? 1.100 -6.819 -39.795 1.00 93.88 399 TYR A C 1
ATOM 2977 O O . TYR A 1 399 ? 0.062 -7.125 -40.371 1.00 93.88 399 TYR A O 1
ATOM 2985 N N . GLU A 1 400 ? 2.309 -7.117 -40.280 1.00 92.81 400 GLU A N 1
ATOM 2986 C CA . GLU A 1 400 ? 2.557 -7.749 -41.587 1.00 92.81 400 GLU A CA 1
ATOM 2987 C C . GLU A 1 400 ? 2.382 -9.282 -41.551 1.00 92.81 400 GLU A C 1
ATOM 2989 O O . GLU A 1 400 ? 2.141 -9.920 -42.576 1.00 92.81 400 GLU A O 1
ATOM 2994 N N . GLY A 1 401 ? 2.463 -9.903 -40.370 1.00 91.31 401 GLY A N 1
ATOM 2995 C CA . GLY A 1 401 ? 2.224 -11.332 -40.188 1.00 91.31 401 GLY A CA 1
ATOM 2996 C C . GLY A 1 401 ? 3.184 -12.194 -41.012 1.00 91.31 401 GLY A C 1
ATOM 2997 O O . GLY A 1 401 ? 4.399 -12.087 -40.875 1.00 91.31 401 GLY A O 1
ATOM 2998 N N . ALA A 1 402 ? 2.639 -13.068 -41.864 1.00 86.00 402 ALA A N 1
ATOM 2999 C CA . ALA A 1 402 ? 3.433 -13.981 -42.692 1.00 86.00 402 ALA A CA 1
ATOM 3000 C C . ALA A 1 402 ? 4.240 -13.277 -43.800 1.00 86.00 402 ALA A C 1
ATOM 3002 O O . ALA A 1 402 ? 5.169 -13.874 -44.337 1.00 86.00 402 ALA A O 1
ATOM 3003 N N . GLU A 1 403 ? 3.895 -12.033 -44.142 1.00 86.06 403 GLU A N 1
ATOM 3004 C CA . GLU A 1 403 ? 4.611 -11.232 -45.143 1.00 86.06 403 GLU A CA 1
ATOM 3005 C C . GLU A 1 403 ? 5.799 -10.469 -44.545 1.00 86.06 403 GLU A C 1
ATOM 3007 O O . GLU A 1 403 ? 6.583 -9.873 -45.285 1.00 86.06 403 GLU A O 1
ATOM 3012 N N . PHE A 1 404 ? 5.955 -10.492 -43.216 1.00 89.06 404 PHE A N 1
ATOM 3013 C CA . PHE A 1 404 ? 7.048 -9.797 -42.556 1.00 89.06 404 PHE A CA 1
ATOM 3014 C C . PHE A 1 404 ? 8.401 -10.351 -43.009 1.00 89.06 404 PHE A C 1
ATOM 3016 O O . PHE A 1 404 ? 8.714 -11.531 -42.836 1.00 89.06 404 PHE A O 1
ATOM 3023 N N . ALA A 1 405 ? 9.244 -9.459 -43.520 1.00 86.56 405 ALA A N 1
ATOM 3024 C CA . ALA A 1 405 ? 10.631 -9.748 -43.832 1.00 86.56 405 ALA A CA 1
ATOM 3025 C C . ALA A 1 405 ? 11.533 -8.691 -43.197 1.00 86.56 405 ALA A C 1
ATOM 3027 O O . ALA A 1 405 ? 11.312 -7.486 -43.336 1.00 86.56 405 ALA A O 1
ATOM 3028 N N . LEU A 1 406 ? 12.602 -9.139 -42.535 1.00 87.38 406 LEU A N 1
ATOM 3029 C CA . LEU A 1 406 ? 13.613 -8.247 -41.978 1.00 87.38 406 LEU A CA 1
ATOM 3030 C C . LEU A 1 406 ? 14.518 -7.705 -43.098 1.00 87.38 406 LEU A C 1
ATOM 3032 O O . LEU A 1 406 ? 15.622 -8.196 -43.328 1.00 87.38 406 LEU A O 1
ATOM 3036 N N . THR A 1 407 ? 14.028 -6.707 -43.829 1.00 90.31 407 THR A N 1
ATOM 3037 C CA . THR A 1 407 ? 14.770 -6.056 -44.913 1.00 90.31 407 THR A CA 1
ATOM 3038 C C . THR A 1 407 ? 15.681 -4.939 -44.382 1.00 90.31 407 THR A C 1
ATOM 3040 O O . THR A 1 407 ? 15.432 -4.383 -43.307 1.00 90.31 407 THR A O 1
ATOM 3043 N N . PRO A 1 408 ? 16.725 -4.541 -45.137 1.00 88.56 408 PRO A N 1
ATOM 3044 C CA . PRO A 1 408 ? 17.524 -3.360 -44.803 1.00 88.56 408 PRO A CA 1
ATOM 3045 C C . PRO A 1 408 ? 16.681 -2.088 -44.640 1.00 88.56 408 PRO A C 1
ATOM 3047 O O . PRO A 1 408 ? 16.983 -1.260 -43.785 1.00 88.56 408 PRO A O 1
ATOM 3050 N N . GLU A 1 409 ? 15.605 -1.954 -45.418 1.00 89.25 409 GLU A N 1
ATOM 3051 C CA . GLU A 1 409 ? 14.668 -0.833 -45.324 1.00 89.25 409 GLU A CA 1
ATOM 3052 C C . GLU A 1 409 ? 13.902 -0.842 -43.995 1.00 89.25 409 GLU A C 1
ATOM 3054 O O . GLU A 1 409 ? 13.845 0.182 -43.316 1.00 89.25 409 GLU A O 1
ATOM 3059 N N . ALA A 1 410 ? 13.380 -1.999 -43.571 1.00 88.88 410 ALA A N 1
ATOM 3060 C CA . ALA A 1 410 ? 12.687 -2.130 -42.291 1.00 88.88 410 ALA A CA 1
ATOM 3061 C C . ALA A 1 410 ? 13.605 -1.779 -41.105 1.00 88.88 410 ALA A C 1
ATOM 3063 O O . ALA A 1 410 ? 13.182 -1.097 -40.171 1.00 88.88 410 ALA A O 1
ATOM 3064 N N . LEU A 1 411 ? 14.877 -2.190 -41.168 1.00 90.62 411 LEU A N 1
ATOM 3065 C CA . LEU A 1 411 ? 15.891 -1.842 -40.170 1.00 90.62 411 LEU A CA 1
ATOM 3066 C C . LEU A 1 411 ? 16.195 -0.337 -40.148 1.00 90.62 411 LEU A C 1
ATOM 3068 O O . LEU A 1 411 ? 16.242 0.261 -39.075 1.00 90.62 411 LEU A O 1
ATOM 3072 N N . GLN A 1 412 ? 16.369 0.293 -41.314 1.00 89.12 412 GLN A N 1
ATOM 3073 C CA . GLN A 1 412 ? 16.605 1.738 -41.404 1.00 89.12 412 GLN A CA 1
ATOM 3074 C C . GLN A 1 412 ? 15.416 2.547 -40.878 1.00 89.12 412 GLN A C 1
ATOM 3076 O O . GLN A 1 412 ? 15.616 3.504 -40.134 1.00 89.12 412 GLN A O 1
ATOM 3081 N N . GLN A 1 413 ? 14.186 2.145 -41.210 1.00 91.62 413 GLN A N 1
ATOM 3082 C CA . GLN A 1 413 ? 12.971 2.791 -40.709 1.00 91.62 413 GLN A CA 1
ATOM 3083 C C . GLN A 1 413 ? 12.849 2.664 -39.186 1.00 91.62 413 GLN A C 1
ATOM 3085 O O . GLN A 1 413 ? 12.525 3.646 -38.520 1.00 91.62 413 GLN A O 1
ATOM 3090 N N . ALA A 1 414 ? 13.179 1.497 -38.621 1.00 91.81 414 ALA A N 1
ATOM 3091 C CA . ALA A 1 414 ? 13.165 1.285 -37.175 1.00 91.81 414 ALA A CA 1
ATOM 3092 C C . ALA A 1 414 ? 14.172 2.190 -36.441 1.00 91.81 414 ALA A C 1
ATOM 3094 O O . ALA A 1 414 ? 13.832 2.815 -35.436 1.00 91.81 414 ALA A O 1
ATOM 3095 N N . VAL A 1 415 ? 15.394 2.308 -36.966 1.00 90.25 415 VAL A N 1
ATOM 3096 C CA . VAL A 1 415 ? 16.440 3.169 -36.389 1.00 90.25 415 VAL A CA 1
ATOM 3097 C C . VAL A 1 415 ? 16.099 4.651 -36.548 1.00 90.25 415 VAL A C 1
ATOM 3099 O O . VAL A 1 415 ? 16.276 5.421 -35.606 1.00 90.25 415 VAL A O 1
ATOM 3102 N N . ALA A 1 416 ? 15.560 5.058 -37.700 1.00 89.25 416 ALA A N 1
ATOM 3103 C CA . ALA A 1 416 ? 15.104 6.430 -37.922 1.00 89.25 416 ALA A CA 1
A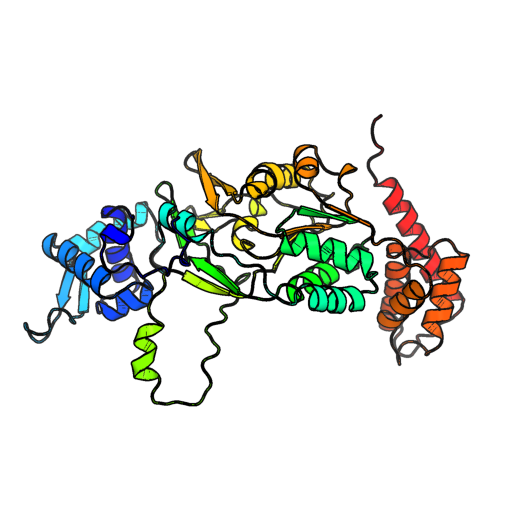TOM 3104 C C . ALA A 1 416 ? 13.971 6.817 -36.956 1.00 89.25 416 ALA A C 1
ATOM 3106 O O . ALA A 1 416 ? 13.985 7.915 -36.398 1.00 89.25 416 ALA A O 1
ATOM 3107 N N . PHE A 1 417 ? 13.029 5.901 -36.711 1.00 88.44 417 PHE A N 1
ATOM 3108 C CA . PHE A 1 417 ? 11.963 6.086 -35.727 1.00 88.44 417 PHE A CA 1
ATOM 3109 C C . PHE A 1 417 ? 12.524 6.291 -34.311 1.00 88.44 417 PHE A C 1
ATOM 3111 O O . PHE A 1 417 ? 12.142 7.246 -33.633 1.00 88.44 417 PHE A O 1
ATOM 3118 N N . ALA A 1 418 ? 13.473 5.450 -33.889 1.00 85.38 418 ALA A N 1
ATOM 3119 C CA . ALA A 1 418 ? 14.122 5.581 -32.585 1.00 85.38 418 ALA A CA 1
ATOM 3120 C C . ALA A 1 418 ? 14.934 6.884 -32.454 1.00 85.38 418 ALA A C 1
ATOM 3122 O O . ALA A 1 418 ? 14.882 7.553 -31.423 1.00 85.38 418 ALA A O 1
ATOM 3123 N N . GLY A 1 419 ? 15.641 7.291 -33.512 1.00 81.50 419 GLY A N 1
ATOM 3124 C CA . GLY A 1 419 ? 16.389 8.549 -33.542 1.00 81.50 419 GLY A CA 1
ATOM 3125 C C . GLY A 1 419 ? 15.492 9.781 -33.375 1.00 81.50 419 GLY A C 1
ATOM 3126 O O . GLY A 1 419 ? 15.814 10.672 -32.591 1.00 81.50 419 GLY A O 1
ATOM 3127 N N . ALA A 1 420 ? 14.337 9.818 -34.047 1.00 78.25 420 ALA A N 1
ATOM 3128 C CA . ALA A 1 420 ? 13.382 10.922 -33.919 1.00 78.25 420 ALA A CA 1
ATOM 3129 C C . ALA A 1 420 ? 12.815 11.046 -32.492 1.00 78.25 420 ALA A C 1
ATOM 3131 O O . ALA A 1 420 ? 12.673 12.150 -31.964 1.00 78.25 420 ALA A O 1
ATOM 3132 N N . ALA A 1 421 ? 12.527 9.916 -31.848 1.00 67.94 421 ALA A N 1
ATOM 3133 C CA . ALA A 1 421 ? 12.022 9.889 -30.481 1.00 67.94 421 ALA A CA 1
ATOM 3134 C C . ALA A 1 421 ? 13.102 10.226 -29.434 1.00 67.94 421 ALA A C 1
ATOM 3136 O O . ALA A 1 421 ? 12.795 10.886 -28.440 1.00 67.94 421 ALA A O 1
ATOM 3137 N N . ALA A 1 422 ? 14.364 9.850 -29.668 1.00 65.69 422 ALA A N 1
ATOM 3138 C CA . ALA A 1 422 ? 15.485 10.249 -28.816 1.00 65.69 422 ALA A CA 1
ATOM 3139 C C . ALA A 1 422 ? 15.657 11.779 -28.787 1.00 65.69 422 ALA A C 1
ATOM 3141 O O . ALA A 1 422 ? 15.752 12.363 -27.707 1.00 65.69 422 ALA A O 1
ATOM 3142 N N . VAL A 1 423 ? 15.589 12.438 -29.950 1.00 60.59 423 VAL A N 1
ATOM 3143 C CA . VAL A 1 423 ? 15.661 13.908 -30.057 1.00 60.59 423 VAL A CA 1
ATOM 3144 C C . VAL A 1 423 ? 14.495 14.584 -29.328 1.00 60.59 423 VAL A C 1
ATOM 3146 O O . VAL A 1 423 ? 14.708 15.536 -28.583 1.00 60.59 423 VAL A O 1
ATOM 3149 N N . ALA A 1 424 ? 13.272 14.062 -29.470 1.00 57.97 424 ALA A N 1
ATOM 3150 C CA . ALA A 1 424 ? 12.101 14.601 -28.773 1.00 57.97 424 ALA A CA 1
ATOM 3151 C C . ALA A 1 424 ? 12.188 14.462 -27.239 1.00 57.97 424 ALA A C 1
ATOM 3153 O O . ALA A 1 424 ? 11.667 15.308 -26.514 1.00 57.97 424 ALA A O 1
ATOM 3154 N N . SER A 1 425 ? 12.846 13.409 -26.739 1.00 55.91 425 SER A N 1
ATOM 3155 C CA . SER A 1 425 ? 13.034 13.189 -25.299 1.00 55.91 425 SER A CA 1
ATOM 3156 C C . SER A 1 425 ? 14.090 14.106 -24.671 1.00 55.91 425 SER A C 1
ATOM 3158 O O . SER A 1 425 ? 13.957 14.479 -23.506 1.00 55.91 425 SER A O 1
ATOM 3160 N N . ASP A 1 426 ? 15.114 14.500 -25.433 1.00 54.12 426 ASP A N 1
ATOM 3161 C CA . ASP A 1 426 ? 16.180 15.386 -24.947 1.00 54.12 426 ASP A CA 1
ATOM 3162 C C . ASP A 1 426 ? 15.692 16.845 -24.853 1.00 54.12 426 ASP A C 1
ATOM 3164 O O . ASP A 1 426 ? 16.048 17.564 -23.922 1.00 54.12 426 ASP A O 1
ATOM 3168 N N . ASP A 1 427 ? 14.776 17.250 -25.742 1.00 42.81 427 ASP A N 1
ATOM 3169 C CA . ASP A 1 427 ? 14.148 18.583 -25.739 1.00 42.81 427 ASP A CA 1
ATOM 3170 C C . ASP A 1 427 ? 13.119 18.764 -24.596 1.00 42.81 427 ASP A C 1
ATOM 3172 O O . ASP A 1 427 ? 12.786 19.886 -24.213 1.00 42.81 427 ASP A O 1
ATOM 3176 N N . GLN A 1 428 ? 12.634 17.660 -24.008 1.00 42.75 428 GLN A N 1
ATOM 3177 C CA . GLN A 1 428 ? 11.744 17.654 -22.836 1.00 42.75 428 GLN A CA 1
ATOM 3178 C C . GLN A 1 428 ? 12.489 17.630 -21.494 1.00 42.75 428 GLN A C 1
ATOM 3180 O O . GLN A 1 428 ? 11.852 17.768 -20.444 1.00 42.75 428 GLN A O 1
ATOM 3185 N N . ARG A 1 429 ? 13.823 17.486 -21.483 1.00 47.19 429 ARG A N 1
ATOM 3186 C CA . ARG A 1 429 ? 14.596 17.640 -20.245 1.00 47.19 429 ARG A CA 1
ATOM 3187 C C . ARG A 1 429 ? 14.530 19.106 -19.814 1.00 47.19 429 ARG A C 1
ATOM 3189 O O . ARG A 1 429 ? 14.893 19.982 -20.603 1.00 47.19 429 ARG A O 1
ATOM 3196 N N . PRO A 1 430 ? 14.089 19.421 -18.583 1.00 39.00 430 PRO A N 1
ATOM 3197 C CA . PRO A 1 430 ? 14.100 20.797 -18.115 1.00 39.00 430 PRO A CA 1
ATOM 3198 C C . PRO A 1 430 ? 15.541 21.310 -18.169 1.00 39.00 430 PRO A C 1
ATOM 3200 O O . PRO A 1 430 ? 16.420 20.778 -17.491 1.00 39.00 430 PRO A O 1
ATOM 3203 N N . ARG A 1 431 ? 15.798 22.331 -18.999 1.00 36.59 431 ARG A N 1
ATOM 3204 C CA . ARG A 1 431 ? 17.082 23.038 -18.982 1.00 36.59 431 ARG A CA 1
ATOM 3205 C C . ARG A 1 431 ? 17.283 23.548 -17.562 1.00 36.59 431 ARG A C 1
ATOM 3207 O O . ARG A 1 431 ? 16.486 24.360 -17.093 1.00 36.59 431 ARG A O 1
ATOM 3214 N N . ALA A 1 432 ? 18.310 23.043 -16.883 1.00 33.62 432 ALA A N 1
ATOM 3215 C CA . ALA A 1 432 ? 18.708 23.550 -15.582 1.00 33.62 432 ALA A CA 1
ATOM 3216 C C . ALA A 1 432 ? 18.902 25.066 -15.714 1.00 33.62 432 ALA A C 1
ATOM 3218 O O . ALA A 1 432 ? 19.751 25.528 -16.478 1.00 33.62 432 ALA A O 1
ATOM 3219 N N . VAL A 1 433 ? 18.051 25.839 -15.041 1.00 33.03 433 VAL A N 1
ATOM 3220 C CA . VAL A 1 433 ? 18.262 27.276 -14.898 1.00 33.03 433 VAL A CA 1
ATOM 3221 C C . VAL A 1 433 ? 19.478 27.410 -13.986 1.00 33.03 433 VAL A C 1
ATOM 3223 O O . VAL A 1 433 ? 19.435 26.940 -12.849 1.00 33.03 433 VAL A O 1
ATOM 3226 N N . ALA A 1 434 ? 20.568 27.926 -14.557 1.00 33.22 434 ALA A N 1
ATOM 3227 C CA . ALA A 1 434 ? 21.839 28.170 -13.881 1.00 33.22 434 ALA A CA 1
ATOM 3228 C C . ALA A 1 434 ? 21.703 29.149 -12.709 1.00 33.22 434 ALA A C 1
ATOM 3230 O O . ALA A 1 434 ? 20.829 30.047 -12.792 1.00 33.22 434 ALA A O 1
#